Protein AF-A0A964ATU0-F1 (afdb_monomer_lite)

pLDDT: mean 93.03, std 14.28, range [28.53, 98.94]

Structure (mmCIF, N/CA/C/O backbone):
data_AF-A0A964ATU0-F1
#
_entry.id   AF-A0A964ATU0-F1
#
loop_
_atom_site.group_PDB
_atom_site.id
_atom_site.type_symbol
_atom_site.label_atom_id
_atom_site.label_alt_id
_atom_site.label_comp_id
_atom_site.label_asym_id
_atom_site.label_entity_id
_atom_site.label_seq_id
_atom_site.pdbx_PDB_ins_code
_atom_site.Cartn_x
_atom_site.Cartn_y
_atom_site.Cartn_z
_atom_site.occupancy
_atom_site.B_iso_or_equiv
_atom_site.auth_seq_id
_atom_site.auth_comp_id
_atom_site.auth_asym_id
_atom_site.auth_atom_id
_atom_site.pdbx_PDB_model_num
ATOM 1 N N . MET A 1 1 ? 31.401 9.685 -82.062 1.00 40.28 1 MET A N 1
ATOM 2 C CA . MET A 1 1 ? 32.817 9.435 -82.399 1.00 40.28 1 MET A CA 1
ATOM 3 C C . MET A 1 1 ? 33.683 10.347 -81.550 1.00 40.28 1 MET A C 1
ATOM 5 O O . MET A 1 1 ? 33.775 11.515 -81.882 1.00 40.28 1 MET A O 1
ATOM 9 N N . THR A 1 2 ? 34.274 9.807 -80.486 1.00 28.53 2 THR A N 1
ATOM 10 C CA . THR A 1 2 ? 35.589 10.181 -79.935 1.00 28.53 2 THR A CA 1
ATOM 11 C C . THR A 1 2 ? 35.942 9.107 -78.911 1.00 28.53 2 THR A C 1
ATOM 13 O O . THR A 1 2 ? 35.375 9.019 -77.830 1.00 28.53 2 THR A O 1
ATOM 16 N N . THR A 1 3 ? 36.817 8.211 -79.340 1.00 31.55 3 THR A N 1
ATOM 17 C CA . THR A 1 3 ? 37.512 7.192 -78.557 1.00 31.55 3 THR A CA 1
ATOM 18 C C . THR A 1 3 ? 38.422 7.852 -77.521 1.00 31.55 3 THR A C 1
ATOM 20 O O . THR A 1 3 ? 39.320 8.595 -77.916 1.00 31.55 3 THR A O 1
ATOM 23 N N . LEU A 1 4 ? 38.256 7.539 -76.232 1.00 29.73 4 LEU A N 1
ATOM 24 C CA . LEU A 1 4 ? 39.364 7.598 -75.277 1.00 29.73 4 LEU A CA 1
ATOM 25 C C . LEU A 1 4 ? 39.756 6.168 -74.908 1.00 29.73 4 LEU A C 1
ATOM 27 O O . LEU A 1 4 ? 38.940 5.344 -74.507 1.00 29.73 4 LEU A O 1
ATOM 31 N N . THR A 1 5 ? 41.019 5.885 -75.168 1.00 31.78 5 THR A N 1
ATOM 32 C CA . THR A 1 5 ? 41.684 4.592 -75.155 1.00 31.78 5 THR A CA 1
ATOM 33 C C . THR A 1 5 ? 41.905 4.064 -73.744 1.00 31.78 5 THR A C 1
ATOM 35 O O . THR A 1 5 ? 42.642 4.649 -72.954 1.00 31.78 5 THR A O 1
ATOM 38 N N . LEU A 1 6 ? 41.336 2.890 -73.494 1.00 35.53 6 LEU A N 1
ATOM 39 C CA . LEU A 1 6 ? 41.739 1.940 -72.469 1.00 35.53 6 LEU A CA 1
ATOM 40 C C . LEU A 1 6 ? 43.060 1.275 -72.909 1.00 35.53 6 LEU A C 1
ATOM 42 O O . LEU A 1 6 ? 43.019 0.324 -73.682 1.00 35.53 6 LEU A O 1
ATOM 46 N N . ALA A 1 7 ? 44.217 1.803 -72.493 1.00 31.22 7 ALA A N 1
ATOM 47 C CA . ALA A 1 7 ? 45.492 1.067 -72.396 1.00 31.22 7 ALA A CA 1
ATOM 48 C C . ALA A 1 7 ? 46.634 1.987 -71.929 1.00 31.22 7 ALA A C 1
ATOM 50 O O . ALA A 1 7 ? 47.179 2.731 -72.738 1.00 31.22 7 ALA A O 1
ATOM 51 N N . ALA A 1 8 ? 47.013 1.897 -70.649 1.00 31.39 8 ALA A N 1
ATOM 52 C CA . ALA A 1 8 ? 48.409 1.858 -70.181 1.00 31.39 8 ALA A CA 1
ATOM 53 C C . ALA A 1 8 ? 48.474 1.998 -68.649 1.00 31.39 8 ALA A C 1
ATOM 55 O O . ALA A 1 8 ? 48.803 3.063 -68.139 1.00 31.39 8 ALA A O 1
ATOM 56 N N . LEU A 1 9 ? 48.204 0.916 -67.910 1.00 33.00 9 LEU A N 1
ATOM 57 C CA . LEU A 1 9 ? 48.837 0.700 -66.602 1.00 33.00 9 LEU A CA 1
ATOM 58 C C . LEU A 1 9 ? 48.818 -0.792 -66.233 1.00 33.00 9 LEU A C 1
ATOM 60 O O . LEU A 1 9 ? 48.122 -1.242 -65.333 1.00 33.00 9 LEU A O 1
ATOM 64 N N . ALA A 1 10 ? 49.590 -1.579 -66.980 1.00 40.12 10 ALA A N 1
ATOM 65 C CA . ALA A 1 10 ? 49.938 -2.950 -66.625 1.00 40.12 10 ALA A CA 1
ATOM 66 C C . ALA A 1 10 ? 51.462 -3.044 -66.470 1.00 40.12 10 ALA A C 1
ATOM 68 O O . ALA A 1 10 ? 52.147 -3.534 -67.359 1.00 40.12 10 ALA A O 1
ATOM 69 N N . ALA A 1 11 ? 51.989 -2.499 -65.371 1.00 39.94 11 ALA A N 1
ATOM 70 C CA . ALA A 1 11 ? 53.283 -2.846 -64.772 1.00 39.94 11 ALA A CA 1
ATOM 71 C C . ALA A 1 11 ? 53.454 -2.050 -63.465 1.00 39.94 11 ALA A C 1
ATOM 73 O O . ALA A 1 11 ? 53.251 -0.842 -63.472 1.00 39.94 11 ALA A O 1
ATOM 74 N N . LEU A 1 12 ? 53.883 -2.736 -62.396 1.00 34.28 12 LEU A N 1
ATOM 75 C CA . LEU A 1 12 ? 54.122 -2.267 -61.014 1.00 34.28 12 LEU A CA 1
ATOM 76 C C . LEU A 1 12 ? 52.879 -2.192 -60.116 1.00 34.28 12 LEU A C 1
ATOM 78 O O . LEU A 1 12 ? 52.282 -1.137 -59.977 1.00 34.28 12 LEU A O 1
ATOM 82 N N . GLY A 1 13 ? 52.549 -3.324 -59.475 1.00 41.16 13 GLY A N 1
ATOM 83 C CA . GLY A 1 13 ? 51.965 -3.443 -58.123 1.00 41.16 13 GLY A CA 1
ATOM 84 C C . GLY A 1 13 ? 51.046 -2.334 -57.590 1.00 41.16 13 GLY A C 1
ATOM 85 O O . GLY A 1 13 ? 51.158 -1.987 -56.417 1.00 41.16 13 GLY A O 1
ATOM 86 N N . ALA A 1 14 ? 50.167 -1.770 -58.416 1.00 35.50 14 ALA A N 1
ATOM 87 C CA . ALA A 1 14 ? 49.280 -0.688 -58.024 1.00 35.50 14 ALA A CA 1
ATOM 88 C C . ALA A 1 14 ? 48.016 -1.270 -57.369 1.00 35.50 14 ALA A C 1
ATOM 90 O O . ALA A 1 14 ? 47.453 -2.232 -57.904 1.00 35.50 14 ALA A O 1
ATOM 91 N N . PRO A 1 15 ? 47.549 -0.719 -56.232 1.00 36.41 15 PRO A N 1
ATOM 92 C CA . PRO A 1 15 ? 46.253 -1.095 -55.682 1.00 36.41 15 PRO A CA 1
ATOM 93 C C . PRO A 1 15 ? 45.177 -0.813 -56.735 1.00 36.41 15 PRO A C 1
ATOM 95 O O . PRO A 1 15 ? 45.270 0.186 -57.451 1.00 36.41 15 PRO A O 1
ATOM 98 N N . ALA A 1 16 ? 44.194 -1.711 -56.849 1.00 37.00 16 ALA A N 1
ATOM 99 C CA . ALA A 1 16 ? 43.067 -1.576 -57.766 1.00 37.00 16 ALA A CA 1
ATOM 100 C C . ALA A 1 16 ? 42.520 -0.140 -57.714 1.00 37.00 16 ALA A C 1
ATOM 102 O O . ALA A 1 16 ? 42.015 0.303 -56.683 1.00 37.00 16 ALA A O 1
ATOM 103 N N . GLN A 1 17 ? 42.693 0.612 -58.802 1.00 39.41 17 GLN A N 1
ATOM 104 C CA . GLN A 1 17 ? 42.155 1.960 -58.897 1.00 39.41 17 GLN A CA 1
ATOM 105 C C . GLN A 1 17 ? 40.640 1.849 -59.049 1.00 39.41 17 GLN A C 1
ATOM 107 O O . GLN A 1 17 ? 40.156 1.081 -59.879 1.00 39.41 17 GLN A O 1
ATOM 112 N N . ALA A 1 18 ? 39.898 2.593 -58.230 1.00 43.38 18 ALA A N 1
ATOM 113 C CA . ALA A 1 18 ? 38.458 2.715 -58.382 1.00 43.38 18 ALA A CA 1
ATOM 114 C C . ALA A 1 18 ? 38.149 3.250 -59.788 1.00 43.38 18 ALA A C 1
ATOM 116 O O . ALA A 1 18 ? 38.560 4.354 -60.148 1.00 43.38 18 ALA A O 1
ATOM 117 N N . GLU A 1 19 ? 37.451 2.454 -60.591 1.00 47.66 19 GLU A N 1
ATOM 118 C CA . GLU A 1 19 ? 36.976 2.869 -61.902 1.00 47.66 19 GLU A CA 1
A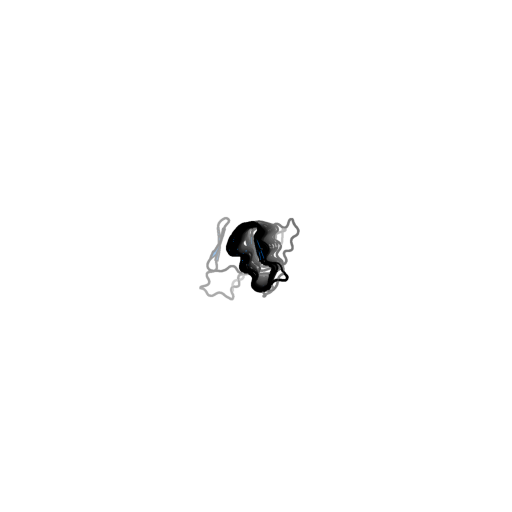TOM 119 C C . GLU A 1 19 ? 35.776 3.797 -61.687 1.00 47.66 19 GLU A C 1
ATOM 121 O O . GLU A 1 19 ? 34.698 3.368 -61.274 1.00 47.66 19 GLU A O 1
ATOM 126 N N . VAL A 1 20 ? 35.968 5.099 -61.905 1.00 51.75 20 VAL A N 1
ATOM 127 C CA . VAL A 1 20 ? 34.850 6.046 -61.943 1.00 51.75 20 VAL A CA 1
ATOM 128 C C . VAL A 1 20 ? 34.134 5.836 -63.275 1.00 51.75 20 VAL A C 1
ATOM 130 O O . VAL A 1 20 ? 34.453 6.467 -64.281 1.00 51.75 20 VAL A O 1
ATOM 133 N N . LEU A 1 21 ? 33.187 4.900 -63.291 1.00 53.59 21 LEU A N 1
ATOM 134 C CA . LEU A 1 21 ? 32.295 4.680 -64.423 1.00 53.59 21 LEU A CA 1
ATOM 135 C C . LEU A 1 21 ? 31.284 5.831 -64.472 1.00 53.59 21 LEU A C 1
ATOM 137 O O . LEU A 1 21 ? 30.299 5.856 -63.737 1.00 53.59 21 LEU A O 1
ATOM 141 N N . TYR A 1 22 ? 31.560 6.817 -65.321 1.00 55.88 22 TYR A N 1
ATOM 142 C CA . TYR A 1 22 ? 30.606 7.868 -65.652 1.00 55.88 22 TYR A CA 1
ATOM 143 C C . TYR A 1 22 ? 29.611 7.329 -66.688 1.00 55.88 22 TYR A C 1
ATOM 145 O O . TYR A 1 22 ? 29.970 7.125 -67.849 1.00 55.88 22 TYR A O 1
ATOM 153 N N . ASP A 1 23 ? 28.365 7.081 -66.280 1.00 57.44 23 ASP A N 1
ATOM 154 C CA . ASP A 1 23 ? 27.302 6.674 -67.202 1.00 57.44 23 ASP A CA 1
ATOM 155 C C . ASP A 1 23 ? 26.742 7.895 -67.948 1.00 57.44 23 ASP A C 1
ATOM 157 O O . ASP A 1 23 ? 25.863 8.612 -67.469 1.00 57.44 23 ASP A O 1
ATOM 161 N N . ALA A 1 24 ? 27.259 8.134 -69.153 1.00 52.16 24 ALA A N 1
ATOM 162 C CA . ALA A 1 24 ? 26.808 9.219 -70.020 1.00 52.16 24 ALA A CA 1
ATOM 163 C C . ALA A 1 24 ? 25.405 8.991 -70.630 1.00 52.16 24 ALA A C 1
ATOM 165 O O . ALA A 1 24 ? 24.877 9.902 -71.270 1.00 52.16 24 ALA A O 1
ATOM 166 N N . SER A 1 25 ? 24.788 7.810 -70.459 1.00 49.50 25 SER A N 1
ATOM 167 C CA . SER A 1 25 ? 23.503 7.455 -71.090 1.00 49.50 25 SER A CA 1
ATOM 168 C C . SER A 1 25 ? 22.263 8.030 -70.386 1.00 49.50 25 SER A C 1
ATOM 170 O O . SER A 1 25 ? 21.168 7.989 -70.945 1.00 49.50 25 SER A O 1
ATOM 172 N N . GLN A 1 26 ? 22.445 8.622 -69.202 1.00 51.69 26 GLN A N 1
ATOM 173 C CA . GLN A 1 26 ? 21.403 9.221 -68.354 1.00 51.69 26 GLN A CA 1
ATOM 174 C C . GLN A 1 26 ? 21.571 10.745 -68.199 1.00 51.69 26 GLN A C 1
ATOM 176 O O . GLN A 1 26 ? 21.090 11.314 -67.228 1.00 51.69 26 GLN A O 1
ATOM 181 N N . THR A 1 27 ? 22.281 11.419 -69.114 1.00 52.81 27 THR A N 1
ATOM 182 C CA . THR A 1 27 ? 22.606 12.846 -68.950 1.00 52.81 27 THR A CA 1
ATOM 183 C C . THR A 1 27 ? 21.590 13.764 -69.633 1.00 52.81 27 THR A C 1
ATOM 185 O O . THR A 1 27 ? 21.506 13.849 -70.859 1.00 52.81 27 THR A O 1
ATOM 188 N N . ASN A 1 28 ? 20.824 14.504 -68.833 1.00 55.72 28 ASN A N 1
ATOM 189 C CA . ASN A 1 28 ? 20.218 15.756 -69.271 1.00 55.72 28 ASN A CA 1
ATOM 190 C C . ASN A 1 28 ? 21.332 16.825 -69.248 1.00 55.72 28 ASN A C 1
ATOM 192 O O . ASN A 1 28 ? 22.074 16.891 -68.272 1.00 55.72 28 ASN A O 1
ATOM 196 N N . PRO A 1 29 ? 21.484 17.707 -70.253 1.00 57.06 29 PRO A N 1
ATOM 197 C CA . PRO A 1 29 ? 22.458 18.809 -70.205 1.00 57.06 29 PRO A CA 1
ATOM 198 C C . PRO A 1 29 ? 22.315 19.768 -68.999 1.00 57.06 29 PRO A C 1
ATOM 200 O O . PRO A 1 29 ? 23.164 20.638 -68.813 1.00 57.06 29 PRO A O 1
ATOM 203 N N . ALA A 1 30 ? 21.269 19.615 -68.178 1.00 59.28 30 ALA A N 1
ATOM 204 C CA . ALA A 1 30 ? 21.082 20.289 -66.893 1.00 59.28 30 ALA A CA 1
ATOM 205 C C . ALA A 1 30 ? 21.648 19.530 -65.666 1.00 59.28 30 ALA A C 1
ATOM 207 O O . ALA A 1 30 ? 21.543 20.042 -64.552 1.00 59.28 30 ALA A O 1
ATOM 208 N N . ASP A 1 31 ? 22.233 18.339 -65.826 1.00 63.62 31 ASP A N 1
ATOM 209 C CA . ASP A 1 31 ? 22.767 17.557 -64.706 1.00 63.62 31 ASP A CA 1
ATOM 210 C C . ASP A 1 31 ? 24.047 18.195 -64.148 1.00 63.62 31 ASP A C 1
ATOM 212 O O . ASP A 1 31 ? 25.051 18.375 -64.837 1.00 63.62 31 ASP A O 1
ATOM 216 N N . THR A 1 32 ? 24.002 18.568 -62.866 1.00 70.69 32 THR A N 1
ATOM 217 C CA . THR A 1 32 ? 25.030 19.390 -62.204 1.00 70.69 32 THR A CA 1
ATOM 218 C C . THR A 1 32 ? 25.914 18.621 -61.223 1.00 70.69 32 THR A C 1
ATOM 220 O O . THR A 1 32 ? 26.690 19.261 -60.513 1.00 70.69 32 THR A O 1
ATOM 223 N N . CYS A 1 33 ? 25.849 17.281 -61.183 1.00 79.12 33 CYS A N 1
ATOM 224 C CA . CYS A 1 33 ? 26.667 16.495 -60.254 1.00 79.12 33 CYS A CA 1
ATOM 225 C C . CYS A 1 33 ? 28.160 16.687 -60.533 1.00 79.12 33 CYS A C 1
ATOM 227 O O . CYS A 1 33 ? 28.672 16.270 -61.574 1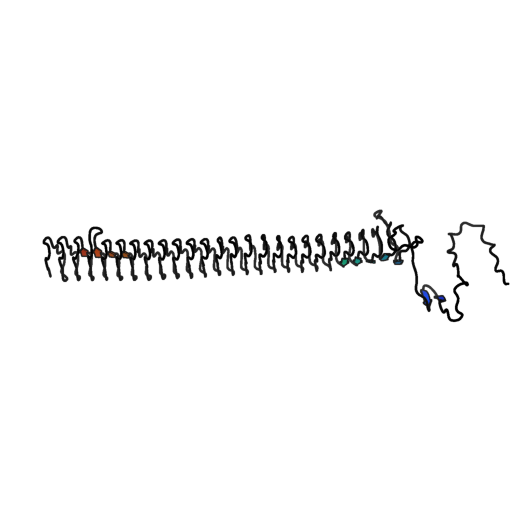.00 79.12 33 CYS A O 1
ATOM 229 N N . LYS A 1 34 ? 28.867 17.307 -59.590 1.00 80.50 34 LYS A N 1
ATOM 230 C CA . LYS A 1 34 ? 30.314 17.527 -59.649 1.00 80.50 34 LYS A CA 1
ATOM 231 C C . LYS A 1 34 ? 30.955 17.012 -58.375 1.00 80.50 34 LYS A C 1
ATOM 233 O O . LYS A 1 34 ? 30.487 17.309 -57.280 1.00 80.50 34 LYS A O 1
ATOM 238 N N . ILE A 1 35 ? 32.058 16.293 -58.531 1.00 83.94 35 ILE A N 1
ATOM 239 C CA . ILE A 1 35 ? 32.938 15.913 -57.428 1.00 83.94 35 ILE A CA 1
ATOM 240 C C . ILE A 1 35 ? 34.171 16.802 -57.543 1.00 83.94 35 ILE A C 1
ATOM 242 O O . ILE A 1 35 ? 34.896 16.734 -58.534 1.00 83.94 35 ILE A O 1
ATOM 246 N N . VAL A 1 36 ? 34.374 17.675 -56.562 1.00 84.25 36 VAL A N 1
ATOM 247 C CA . VAL A 1 36 ? 35.499 18.612 -56.522 1.00 84.25 36 VAL A CA 1
ATOM 248 C C . VAL A 1 36 ? 36.358 18.258 -55.319 1.00 84.25 36 VAL A C 1
ATOM 250 O O . VAL A 1 36 ? 35.862 18.240 -54.200 1.00 84.25 36 VAL A O 1
ATOM 253 N N . ALA A 1 37 ? 37.640 17.980 -55.540 1.00 85.69 37 ALA A N 1
ATOM 254 C CA . ALA A 1 37 ? 38.604 17.772 -54.467 1.00 85.69 37 ALA A CA 1
ATOM 255 C C . ALA A 1 37 ? 39.540 18.984 -54.377 1.00 85.69 37 ALA A C 1
ATOM 257 O O . ALA A 1 37 ? 40.184 19.338 -55.367 1.00 85.69 37 ALA A O 1
ATOM 258 N N . VAL A 1 38 ? 39.614 19.624 -53.208 1.00 89.69 38 VAL A N 1
ATOM 259 C CA . VAL A 1 38 ? 40.530 20.743 -52.933 1.00 89.69 38 VAL A CA 1
ATOM 260 C C . VAL A 1 38 ? 41.265 20.459 -51.628 1.00 89.69 38 VAL A C 1
ATOM 262 O O . VAL A 1 38 ? 40.665 20.406 -50.558 1.00 89.69 38 VAL A O 1
ATOM 265 N N . GLY A 1 39 ? 42.585 20.270 -51.701 1.00 91.31 39 GLY A N 1
ATOM 266 C CA . GLY A 1 39 ? 43.374 19.863 -50.537 1.00 91.31 39 GLY A CA 1
ATOM 267 C C . GLY A 1 39 ? 42.901 18.515 -49.981 1.00 91.31 39 GLY A C 1
ATOM 268 O O . GLY A 1 39 ? 42.901 17.522 -50.703 1.00 91.31 39 GLY A O 1
ATOM 269 N N . ASN A 1 40 ? 42.492 18.499 -48.709 1.00 90.06 40 ASN A N 1
ATOM 270 C CA . ASN A 1 40 ? 42.011 17.306 -47.998 1.00 90.06 40 ASN A CA 1
ATOM 271 C C . ASN A 1 40 ? 40.475 17.202 -47.951 1.00 90.06 40 ASN A C 1
ATOM 273 O O . ASN A 1 40 ? 39.939 16.414 -47.175 1.00 90.06 40 ASN A O 1
ATOM 277 N N . GLU A 1 41 ? 39.764 18.011 -48.735 1.00 90.06 41 GLU A N 1
ATOM 278 C CA . GLU A 1 41 ? 38.305 18.038 -48.768 1.00 90.06 41 GLU A CA 1
ATOM 279 C C . GLU A 1 41 ? 37.791 17.537 -50.118 1.00 90.06 41 GLU A C 1
ATOM 281 O O . GLU A 1 41 ? 38.287 17.935 -51.175 1.00 90.06 41 GLU A O 1
ATOM 286 N N . VAL A 1 42 ? 36.772 16.678 -50.074 1.00 90.44 42 VAL A N 1
ATOM 287 C CA . VAL A 1 42 ? 36.017 16.239 -51.249 1.00 90.44 42 VAL A CA 1
ATOM 288 C C . VAL A 1 42 ? 34.592 16.760 -51.120 1.00 90.44 42 VAL A C 1
ATOM 290 O O . VAL A 1 42 ? 33.871 16.398 -50.192 1.00 90.44 42 VAL A O 1
ATOM 293 N N . THR A 1 43 ? 34.176 17.591 -52.070 1.00 85.88 43 THR A N 1
ATOM 294 C CA . THR A 1 43 ? 32.837 18.175 -52.133 1.00 85.88 43 THR A CA 1
ATOM 295 C C . THR A 1 43 ? 32.034 17.540 -53.264 1.00 85.88 43 THR A C 1
ATOM 297 O O . THR A 1 43 ? 32.444 17.568 -54.425 1.00 85.88 43 THR A O 1
ATOM 300 N N . PHE A 1 44 ? 30.846 17.037 -52.935 1.00 88.81 44 PHE A N 1
ATOM 301 C CA . PHE A 1 44 ? 29.829 16.622 -53.901 1.00 88.81 44 PHE A CA 1
ATOM 302 C C . PHE A 1 44 ? 28.844 17.783 -54.090 1.00 88.81 44 PHE A C 1
ATOM 304 O O . PHE A 1 44 ? 28.204 18.218 -53.136 1.00 88.81 44 PHE A O 1
ATOM 311 N N . GLN A 1 45 ? 28.745 18.327 -55.302 1.00 86.06 45 GLN A N 1
ATOM 312 C CA . GLN A 1 45 ? 27.877 19.462 -55.629 1.00 86.06 45 GLN A CA 1
ATOM 313 C C . GLN A 1 45 ? 26.776 19.013 -56.581 1.00 86.06 45 GLN A C 1
ATOM 315 O O . GLN A 1 45 ? 27.063 18.356 -57.575 1.00 86.06 45 GLN A O 1
ATOM 320 N N . GLY A 1 46 ? 25.526 19.381 -56.294 1.00 82.56 46 GLY A N 1
ATOM 321 C CA . GLY A 1 46 ? 24.389 19.063 -57.164 1.00 82.56 46 GLY A CA 1
ATOM 322 C C . GLY A 1 46 ? 24.014 17.575 -57.218 1.00 82.56 46 GLY A C 1
ATOM 323 O O . GLY A 1 46 ? 23.244 17.191 -58.092 1.00 82.56 46 GLY A O 1
ATOM 324 N N . CYS A 1 47 ? 24.537 16.733 -56.315 1.00 84.38 47 CYS A N 1
ATOM 325 C CA . CYS A 1 47 ? 24.178 15.316 -56.230 1.00 84.38 47 CYS A CA 1
ATOM 326 C C . CYS A 1 47 ? 24.236 14.735 -54.816 1.00 84.38 47 CYS A C 1
ATOM 328 O O . CYS A 1 47 ? 24.933 15.240 -53.939 1.00 84.38 47 CYS A O 1
ATOM 330 N N . ASN A 1 48 ? 23.492 13.642 -54.631 1.00 88.56 48 ASN A N 1
ATOM 331 C CA . ASN A 1 48 ? 23.511 12.812 -53.430 1.00 88.56 48 ASN A CA 1
ATOM 332 C C . ASN A 1 48 ? 24.586 11.725 -53.543 1.00 88.56 48 ASN A C 1
ATOM 334 O O . ASN A 1 48 ? 24.923 11.283 -54.641 1.00 88.56 48 ASN A O 1
ATOM 338 N N . ILE A 1 49 ? 25.055 11.230 -52.399 1.00 90.81 49 ILE A N 1
ATOM 339 C CA . ILE A 1 49 ? 25.929 10.057 -52.333 1.00 90.81 49 ILE A CA 1
ATOM 340 C C . ILE A 1 49 ? 25.049 8.814 -52.148 1.00 90.81 49 ILE A C 1
ATOM 342 O O . ILE A 1 49 ? 24.323 8.713 -51.161 1.00 90.81 49 ILE A O 1
ATOM 346 N N . ASN A 1 50 ? 25.121 7.863 -53.084 1.00 89.06 50 ASN A N 1
ATOM 347 C CA . ASN A 1 50 ? 24.464 6.559 -52.972 1.00 89.06 50 ASN A CA 1
ATOM 348 C C . ASN A 1 50 ? 25.509 5.470 -52.692 1.00 89.06 50 ASN A C 1
ATOM 350 O O . ASN A 1 50 ? 26.312 5.143 -53.564 1.00 89.06 50 ASN A O 1
ATOM 354 N N . ILE A 1 51 ? 25.481 4.905 -51.484 1.00 92.31 51 ILE A N 1
ATOM 355 C CA . ILE A 1 51 ? 26.364 3.817 -51.053 1.00 92.31 51 ILE A CA 1
ATOM 356 C C . ILE A 1 51 ? 25.510 2.550 -50.947 1.00 92.31 51 ILE A C 1
ATOM 358 O O . ILE A 1 51 ? 24.660 2.447 -50.067 1.00 92.31 51 ILE A O 1
ATOM 362 N N . ASN A 1 52 ? 25.721 1.589 -51.846 1.00 91.06 52 ASN A N 1
ATOM 363 C CA . ASN A 1 52 ? 24.973 0.331 -51.876 1.00 91.06 52 ASN A CA 1
ATOM 364 C C . ASN A 1 52 ? 25.914 -0.877 -51.836 1.00 91.06 52 ASN A C 1
ATOM 366 O O . ASN A 1 52 ? 27.114 -0.766 -52.085 1.00 91.06 52 ASN A O 1
ATOM 370 N N . ASN A 1 53 ? 25.360 -2.038 -51.505 1.00 93.12 53 ASN A N 1
ATOM 371 C CA . ASN A 1 53 ? 26.108 -3.279 -51.332 1.00 93.12 53 ASN A CA 1
ATOM 372 C C . ASN A 1 53 ? 26.143 -4.179 -52.589 1.00 93.12 53 ASN A C 1
ATOM 374 O O . ASN A 1 53 ? 26.569 -5.332 -52.504 1.00 93.12 53 ASN A O 1
ATOM 378 N N . GLY A 1 54 ? 25.671 -3.679 -53.739 1.00 92.75 54 GLY A N 1
ATOM 379 C CA . GLY A 1 54 ? 25.684 -4.379 -55.027 1.00 92.75 54 GLY A CA 1
ATOM 380 C C . GLY A 1 54 ? 24.646 -5.495 -55.206 1.00 92.75 54 GLY A C 1
ATOM 381 O O . GLY A 1 54 ? 24.631 -6.140 -56.251 1.00 92.75 54 GLY A O 1
ATOM 382 N N . SER A 1 55 ? 23.769 -5.742 -54.229 1.00 90.81 55 SER A N 1
ATOM 383 C CA . SER A 1 55 ? 22.790 -6.843 -54.283 1.00 90.81 55 SER A CA 1
ATOM 384 C C . SER A 1 55 ? 21.410 -6.441 -54.819 1.00 90.81 55 SER A C 1
ATOM 386 O O . SER A 1 55 ? 20.529 -7.293 -54.938 1.00 90.81 55 SER A O 1
ATOM 388 N N . TRP A 1 56 ? 21.200 -5.147 -55.081 1.00 86.81 56 TRP A N 1
ATOM 389 C CA . TRP A 1 56 ? 19.908 -4.572 -55.476 1.00 86.81 56 TRP A CA 1
ATOM 390 C C . TRP A 1 56 ? 18.782 -4.749 -54.438 1.00 86.81 56 TRP A C 1
ATOM 392 O O . TRP A 1 56 ? 17.606 -4.635 -54.779 1.00 86.81 56 TRP A O 1
ATOM 402 N N . SER A 1 57 ? 19.118 -5.003 -53.166 1.00 87.56 57 SER A N 1
ATOM 403 C CA . SER A 1 57 ? 18.143 -5.137 -52.076 1.00 87.56 57 SER A CA 1
ATOM 404 C C . SER A 1 57 ? 18.673 -4.588 -50.751 1.00 87.56 57 SER A C 1
ATOM 406 O O . SER A 1 57 ? 19.733 -4.994 -50.272 1.00 87.56 57 SER A O 1
ATOM 408 N N . THR A 1 58 ? 17.898 -3.717 -50.101 1.00 78.62 58 THR A N 1
ATOM 409 C CA . THR A 1 58 ? 18.241 -3.146 -48.785 1.00 78.62 58 THR A CA 1
ATOM 410 C C . THR A 1 58 ? 18.257 -4.189 -47.671 1.00 78.62 58 THR A C 1
ATOM 412 O O . THR A 1 58 ? 19.068 -4.080 -46.758 1.00 78.62 58 THR A O 1
ATOM 415 N N . ALA A 1 59 ? 17.416 -5.224 -47.767 1.00 87.19 59 ALA A N 1
ATOM 416 C CA . ALA A 1 59 ? 17.289 -6.283 -46.764 1.00 87.19 59 ALA A CA 1
ATOM 417 C C . ALA A 1 59 ? 18.351 -7.391 -46.883 1.00 87.19 59 ALA A C 1
ATOM 419 O O . ALA A 1 59 ? 18.201 -8.474 -46.322 1.00 87.19 59 ALA A O 1
ATOM 420 N N . SER A 1 60 ? 19.411 -7.141 -47.647 1.00 90.31 60 SER A N 1
ATOM 421 C CA . SER A 1 60 ? 20.536 -8.058 -47.796 1.00 90.31 60 SER A CA 1
ATOM 422 C C . SER A 1 60 ? 21.764 -7.502 -47.080 1.00 90.31 60 SER A C 1
ATOM 424 O O . SER A 1 60 ? 22.018 -6.296 -47.106 1.00 90.31 60 SER A O 1
ATOM 426 N N . ALA A 1 61 ? 22.532 -8.392 -46.461 1.00 92.75 61 ALA A N 1
ATOM 427 C CA . ALA A 1 61 ? 23.738 -8.062 -45.719 1.00 92.75 61 ALA A CA 1
ATOM 428 C C . ALA A 1 61 ? 24.905 -8.894 -46.269 1.00 92.75 61 ALA A C 1
ATOM 430 O O . ALA A 1 61 ? 24.811 -10.118 -46.366 1.00 92.75 61 ALA A O 1
ATOM 431 N N . ASN A 1 62 ? 25.974 -8.224 -46.700 1.00 93.38 62 ASN A N 1
ATOM 432 C CA . ASN A 1 62 ? 27.194 -8.857 -47.218 1.00 93.38 62 ASN A CA 1
ATOM 433 C C . ASN A 1 62 ? 28.481 -8.135 -46.764 1.00 93.38 62 ASN A C 1
ATOM 435 O O . ASN A 1 62 ? 29.539 -8.326 -47.358 1.00 93.38 62 ASN A O 1
ATOM 439 N N . GLY A 1 63 ? 28.387 -7.274 -45.746 1.00 93.25 63 GLY A N 1
ATOM 440 C CA . GLY A 1 63 ? 29.495 -6.472 -45.218 1.00 93.25 63 GLY A CA 1
ATOM 441 C C . GLY A 1 63 ? 29.809 -5.198 -46.013 1.00 93.25 63 GLY A C 1
ATOM 442 O O . GLY A 1 63 ? 30.576 -4.358 -45.540 1.00 93.25 63 GLY A O 1
ATOM 443 N N . LEU A 1 64 ? 29.235 -5.021 -47.208 1.00 93.69 64 LEU A N 1
ATOM 444 C CA . LEU A 1 64 ? 29.489 -3.875 -48.088 1.00 93.69 64 LEU A CA 1
ATOM 445 C C . LEU A 1 64 ? 28.362 -2.839 -48.015 1.00 93.69 64 LEU A C 1
ATOM 447 O O . LEU A 1 64 ? 27.291 -3.092 -47.465 1.00 93.69 64 LEU A O 1
ATOM 451 N N . GLY A 1 65 ? 28.593 -1.668 -48.609 1.00 94.00 65 GLY A N 1
ATOM 452 C CA . GLY A 1 65 ? 27.584 -0.612 -48.695 1.00 94.00 65 GLY A CA 1
ATOM 453 C C . GLY A 1 65 ? 27.410 0.202 -47.406 1.00 94.00 65 GLY A C 1
ATOM 454 O O . GLY A 1 65 ? 26.311 0.670 -47.141 1.00 94.00 65 GLY A O 1
ATOM 455 N N . ASN A 1 66 ? 28.459 0.341 -46.589 1.00 95.12 66 ASN A N 1
ATOM 456 C CA . ASN A 1 66 ? 28.448 1.100 -45.331 1.00 95.12 66 ASN A CA 1
ATOM 457 C C . ASN A 1 66 ? 29.198 2.439 -45.478 1.00 95.12 66 ASN A C 1
ATOM 459 O O . ASN A 1 66 ? 30.219 2.495 -46.165 1.00 95.12 66 ASN A O 1
ATOM 463 N N . LEU A 1 67 ? 28.745 3.496 -44.794 1.00 96.38 67 LEU A N 1
ATOM 464 C CA . LEU A 1 67 ? 29.516 4.726 -44.590 1.00 96.38 67 LEU A CA 1
ATOM 465 C C . LEU A 1 67 ? 30.373 4.578 -43.332 1.00 96.38 67 LEU A C 1
ATOM 467 O O . LEU A 1 67 ? 29.846 4.515 -42.223 1.00 96.38 67 LEU A O 1
ATOM 471 N N . ILE A 1 68 ? 31.690 4.552 -43.507 1.00 95.56 68 ILE A N 1
ATOM 472 C CA . ILE A 1 68 ? 32.652 4.435 -42.413 1.00 95.56 68 ILE A CA 1
ATOM 473 C C . ILE A 1 68 ? 33.347 5.782 -42.196 1.00 95.56 68 ILE A C 1
ATOM 475 O O . ILE A 1 68 ? 33.948 6.319 -43.126 1.00 95.56 68 ILE A O 1
ATOM 479 N N . VAL A 1 69 ? 33.290 6.313 -40.973 1.00 94.38 69 VAL A N 1
ATOM 480 C CA . VAL A 1 69 ? 33.983 7.544 -40.568 1.00 94.38 69 VAL A CA 1
ATOM 481 C C . VAL A 1 69 ? 35.014 7.211 -39.488 1.00 94.38 69 VAL A C 1
ATOM 483 O O . VAL A 1 69 ? 34.670 6.781 -38.387 1.00 94.38 69 VAL A O 1
ATOM 486 N N . GLY A 1 70 ? 36.294 7.414 -39.804 1.00 87.69 70 GLY A N 1
ATOM 487 C CA . GLY A 1 70 ? 37.415 6.957 -38.978 1.00 87.69 70 GLY A CA 1
ATOM 488 C C . GLY A 1 70 ? 37.911 5.565 -39.384 1.00 87.69 70 GLY A C 1
ATOM 489 O O . GLY A 1 70 ? 37.621 5.086 -40.478 1.00 87.69 70 GLY A O 1
ATOM 490 N N . TYR A 1 71 ? 38.698 4.926 -38.520 1.00 78.31 71 TYR A N 1
ATOM 491 C CA . TYR A 1 71 ? 39.488 3.744 -38.885 1.00 78.31 71 TYR A CA 1
ATOM 492 C C . TYR A 1 71 ? 38.764 2.395 -38.706 1.00 78.31 71 TYR A C 1
ATOM 494 O O . TYR A 1 71 ? 39.308 1.383 -39.148 1.00 78.31 71 TYR A O 1
ATOM 502 N N . ASN A 1 72 ? 37.542 2.364 -38.138 1.00 86.31 72 ASN A N 1
ATOM 503 C CA . ASN A 1 72 ? 36.713 1.154 -37.961 1.00 86.31 72 ASN A CA 1
ATOM 504 C C . ASN A 1 72 ? 37.562 -0.049 -37.514 1.00 86.31 72 ASN A C 1
ATOM 506 O O . ASN A 1 72 ? 37.542 -1.111 -38.129 1.00 86.31 72 ASN A O 1
ATOM 510 N N . GLU A 1 73 ? 38.393 0.121 -36.489 1.00 92.31 73 GLU A N 1
ATOM 511 C CA . GLU A 1 73 ? 39.393 -0.866 -36.076 1.00 92.31 73 GLU A CA 1
ATOM 512 C C . GLU A 1 73 ? 38.723 -2.132 -35.537 1.00 92.31 73 GLU A C 1
ATOM 514 O O . GLU A 1 73 ? 37.724 -2.037 -34.830 1.00 92.31 73 GLU A O 1
ATOM 519 N N . ASN A 1 74 ? 39.242 -3.326 -35.851 1.00 87.06 74 ASN A N 1
ATOM 520 C CA . ASN A 1 74 ? 38.646 -4.610 -35.442 1.00 87.06 74 ASN A CA 1
ATOM 521 C C . ASN A 1 74 ? 39.561 -5.463 -34.550 1.00 87.06 74 ASN A C 1
ATOM 523 O O . ASN A 1 74 ? 39.834 -6.624 -34.846 1.00 87.06 74 ASN A O 1
ATOM 527 N N . SER A 1 75 ? 40.087 -4.896 -33.467 1.00 81.38 75 SER A N 1
ATOM 528 C CA . SER A 1 75 ? 41.013 -5.622 -32.582 1.00 81.38 75 SER A CA 1
ATOM 529 C C . SER A 1 75 ? 40.349 -6.705 -31.719 1.00 81.38 75 SER A C 1
ATOM 531 O O . SER A 1 75 ? 41.057 -7.471 -31.074 1.00 81.38 75 SER A O 1
ATOM 533 N N . ASN A 1 76 ? 39.016 -6.778 -31.694 1.00 79.44 76 ASN A N 1
ATOM 534 C CA . ASN A 1 76 ? 38.225 -7.775 -30.964 1.00 79.44 76 ASN A CA 1
ATOM 535 C C . ASN A 1 76 ? 37.644 -8.880 -31.868 1.00 79.44 76 ASN A C 1
ATOM 537 O O . ASN A 1 76 ? 36.898 -9.720 -31.377 1.00 79.44 76 ASN A O 1
ATOM 541 N N . ASN A 1 77 ? 37.978 -8.898 -33.164 1.00 82.94 77 ASN A N 1
ATOM 542 C CA . ASN A 1 77 ? 37.413 -9.837 -34.139 1.00 82.94 77 ASN A CA 1
ATOM 543 C C . ASN A 1 77 ? 35.866 -9.800 -34.200 1.00 82.94 77 ASN A C 1
ATOM 545 O O . ASN A 1 77 ? 35.221 -10.832 -34.376 1.00 82.94 77 ASN A O 1
ATOM 549 N N . ALA A 1 78 ? 35.281 -8.607 -34.052 1.00 87.12 78 ALA A N 1
ATOM 550 C CA . ALA A 1 78 ? 33.850 -8.359 -34.182 1.00 87.12 78 ALA A CA 1
ATOM 551 C C . ALA A 1 78 ? 33.324 -8.732 -35.577 1.00 87.12 78 ALA A C 1
ATOM 553 O O . ALA A 1 78 ? 33.987 -8.506 -36.600 1.00 87.12 78 ALA A O 1
ATOM 554 N N . THR A 1 79 ? 32.097 -9.255 -35.618 1.00 93.94 79 THR A N 1
ATOM 555 C CA . THR A 1 79 ? 31.422 -9.670 -36.855 1.00 93.94 79 THR A CA 1
ATOM 556 C C . THR A 1 79 ? 30.866 -8.460 -37.614 1.00 93.94 79 THR A C 1
ATOM 558 O O . THR A 1 79 ? 30.081 -7.673 -37.092 1.00 93.94 79 THR A O 1
ATOM 561 N N . ARG A 1 80 ? 31.254 -8.293 -38.882 1.00 94.75 80 ARG A N 1
ATOM 562 C CA . ARG A 1 80 ? 30.887 -7.120 -39.704 1.00 94.75 80 ARG A CA 1
ATOM 563 C C . ARG A 1 80 ? 30.317 -7.523 -41.049 1.00 94.75 80 ARG A C 1
ATOM 565 O O . ARG A 1 80 ? 30.841 -7.179 -42.104 1.00 94.75 80 ARG A O 1
ATOM 572 N N . VAL A 1 81 ? 29.257 -8.318 -40.993 1.00 95.38 81 VAL A N 1
ATOM 573 C CA . VAL A 1 81 ? 28.543 -8.800 -42.185 1.00 95.38 81 VAL A CA 1
ATOM 574 C C . VAL A 1 81 ? 27.385 -7.884 -42.582 1.00 95.38 81 VAL A C 1
ATOM 576 O O . VAL A 1 81 ? 26.764 -8.101 -43.618 1.00 95.38 81 VAL A O 1
ATOM 579 N N . GLY A 1 82 ? 27.111 -6.841 -41.795 1.00 95.69 82 GLY A N 1
ATOM 580 C CA . GLY A 1 82 ? 26.048 -5.881 -42.053 1.00 95.69 82 GLY A CA 1
ATOM 581 C C . GLY A 1 82 ? 26.303 -4.933 -43.230 1.00 95.69 82 GLY A C 1
ATOM 582 O O . GLY A 1 82 ? 27.446 -4.650 -43.591 1.00 95.69 82 GLY A O 1
ATOM 583 N N . SER A 1 83 ? 25.228 -4.400 -43.806 1.00 96.25 83 SER A N 1
ATOM 584 C CA . SER A 1 83 ? 25.243 -3.497 -44.971 1.00 96.25 83 SER A CA 1
ATOM 585 C C . SER A 1 83 ? 24.376 -2.259 -44.735 1.00 96.25 83 SER A C 1
ATOM 587 O O . SER A 1 83 ? 23.472 -2.299 -43.915 1.00 96.25 83 SER A O 1
ATOM 589 N N . HIS A 1 84 ? 24.566 -1.176 -45.491 1.00 95.62 84 HIS A N 1
ATOM 590 C CA . HIS A 1 84 ? 23.721 0.030 -45.403 1.00 95.62 84 HIS A CA 1
ATOM 591 C C . HIS A 1 84 ? 23.746 0.725 -44.026 1.00 95.62 84 HIS A C 1
ATOM 593 O O . HIS A 1 84 ? 22.732 1.263 -43.584 1.00 95.62 84 HIS A O 1
ATOM 599 N N . ASN A 1 85 ? 24.890 0.698 -43.338 1.00 96.69 85 ASN A N 1
ATOM 600 C CA . ASN A 1 85 ? 25.071 1.286 -42.009 1.00 96.69 85 ASN A CA 1
ATOM 601 C C . ASN A 1 85 ? 25.906 2.576 -42.055 1.00 96.69 85 ASN A C 1
ATOM 603 O O . ASN A 1 85 ? 26.715 2.771 -42.965 1.00 96.69 85 ASN A O 1
ATOM 607 N N . VAL A 1 86 ? 25.763 3.419 -41.031 1.00 97.44 86 VAL A N 1
ATOM 608 C CA . VAL A 1 86 ? 26.682 4.528 -40.725 1.00 97.44 86 VAL A CA 1
ATOM 609 C C . VAL A 1 86 ? 27.478 4.154 -39.480 1.00 97.44 86 VAL A C 1
ATOM 611 O O . VAL A 1 86 ? 26.885 3.909 -38.433 1.00 97.44 86 VAL A O 1
ATOM 614 N N . VAL A 1 87 ? 28.805 4.097 -39.587 1.00 97.31 87 VAL A N 1
ATOM 615 C CA . VAL A 1 87 ? 29.688 3.612 -38.516 1.00 97.31 87 VAL A CA 1
ATOM 616 C C . VAL A 1 87 ? 30.775 4.638 -38.225 1.00 97.31 87 VAL A C 1
ATOM 618 O O . VAL A 1 87 ? 31.539 5.012 -39.116 1.00 97.31 87 VAL A O 1
ATOM 621 N N . VAL A 1 88 ? 30.861 5.064 -36.966 1.00 97.31 88 VAL A N 1
ATOM 622 C CA . VAL A 1 88 ? 31.832 6.046 -36.478 1.00 97.31 88 VAL A CA 1
ATOM 623 C C . VAL A 1 88 ? 32.577 5.487 -35.267 1.00 97.31 88 VAL A C 1
ATOM 625 O O . VAL A 1 88 ? 32.000 5.325 -34.198 1.00 97.31 88 VAL A O 1
ATOM 628 N N . GLY A 1 89 ? 33.879 5.254 -35.412 1.00 93.88 89 GLY A N 1
ATOM 629 C CA . GLY A 1 89 ? 34.725 4.757 -34.323 1.00 93.88 89 GLY A CA 1
ATOM 630 C C . GLY A 1 89 ? 35.030 3.251 -34.368 1.00 93.88 89 GLY A C 1
ATOM 631 O O . GLY A 1 89 ? 34.717 2.571 -35.352 1.00 93.88 89 GLY A O 1
ATOM 632 N N . PRO A 1 90 ? 35.743 2.741 -33.347 1.00 94.44 90 PRO A N 1
ATOM 633 C CA . PRO A 1 90 ? 36.355 1.415 -33.382 1.00 94.44 90 PRO A CA 1
ATOM 634 C C . PRO A 1 90 ? 35.514 0.298 -32.743 1.00 94.44 90 PRO A C 1
ATOM 636 O O . PRO A 1 90 ? 34.715 0.507 -31.829 1.00 94.44 90 PRO A O 1
ATOM 639 N N . GLN A 1 91 ? 35.840 -0.937 -33.140 1.00 94.81 91 GLN A N 1
ATOM 640 C CA . GLN A 1 91 ? 35.454 -2.213 -32.512 1.00 94.81 91 GLN A CA 1
ATOM 641 C C . GLN A 1 91 ? 33.963 -2.559 -32.545 1.00 94.81 91 GLN A C 1
ATOM 643 O O . GLN A 1 91 ? 33.521 -3.458 -31.832 1.00 94.81 91 GLN A O 1
ATOM 648 N N . HIS A 1 92 ? 33.191 -1.893 -33.401 1.00 96.25 92 HIS A N 1
ATOM 649 C CA . HIS A 1 92 ? 31.775 -2.198 -33.549 1.00 96.25 92 HIS A CA 1
ATOM 650 C C . HIS A 1 92 ? 31.536 -3.559 -34.219 1.00 96.25 92 HIS A C 1
ATOM 652 O O . HIS A 1 92 ? 32.229 -3.924 -35.178 1.00 96.25 92 HIS A O 1
ATOM 658 N N . GLU A 1 93 ? 30.518 -4.262 -33.733 1.00 97.06 93 GLU A N 1
ATOM 659 C CA . GLU A 1 93 ? 29.871 -5.403 -34.369 1.00 97.06 93 GLU A CA 1
ATOM 660 C C . GLU A 1 93 ? 28.575 -4.932 -35.038 1.00 97.06 93 GLU A C 1
ATOM 662 O O . GLU A 1 93 ? 27.776 -4.212 -34.437 1.00 97.06 93 GLU A O 1
ATOM 667 N N . TYR A 1 94 ? 28.375 -5.326 -36.294 1.00 96.69 94 TYR A N 1
ATOM 668 C CA . TYR A 1 94 ? 27.138 -5.067 -37.024 1.00 96.69 94 TYR A CA 1
ATOM 669 C C . TYR A 1 94 ? 26.880 -6.153 -38.059 1.00 96.69 94 TYR A C 1
ATOM 671 O O . TYR A 1 94 ? 27.680 -6.389 -38.969 1.00 96.69 94 TYR A O 1
ATOM 679 N N . THR A 1 95 ? 25.745 -6.830 -37.928 1.00 96.94 95 THR A N 1
ATOM 680 C CA . THR A 1 95 ? 25.441 -8.038 -38.714 1.00 96.94 95 THR A CA 1
ATOM 681 C C . THR A 1 95 ? 24.215 -7.884 -39.614 1.00 96.94 95 THR A C 1
ATOM 683 O O . THR A 1 95 ? 24.007 -8.712 -40.496 1.00 96.94 95 THR A O 1
ATOM 686 N N . SER A 1 96 ? 23.441 -6.809 -39.446 1.00 96.25 96 SER A N 1
ATOM 687 C CA . SER A 1 96 ? 22.226 -6.526 -40.218 1.00 96.25 96 SER A CA 1
ATOM 688 C C . SER A 1 96 ? 22.360 -5.223 -41.018 1.00 96.25 96 SER A C 1
ATOM 690 O O . SER A 1 96 ? 23.454 -4.865 -41.459 1.00 96.25 96 SER A O 1
ATOM 692 N N . TYR A 1 97 ? 21.258 -4.521 -41.267 1.00 95.94 97 TYR A N 1
ATOM 693 C CA . TYR A 1 97 ? 21.244 -3.335 -42.114 1.00 95.94 97 TYR A CA 1
ATOM 694 C C . TYR A 1 97 ? 20.483 -2.149 -41.526 1.00 95.94 97 TYR A C 1
ATOM 696 O O . TYR A 1 97 ? 19.572 -2.308 -40.710 1.00 95.94 97 TYR A O 1
ATOM 704 N N . GLY A 1 98 ? 20.840 -0.948 -41.989 1.00 95.62 98 GLY A N 1
ATOM 705 C CA . GLY A 1 98 ? 20.186 0.305 -41.605 1.00 95.62 98 GLY A CA 1
ATOM 706 C C . GLY A 1 98 ? 20.560 0.812 -40.212 1.00 95.62 98 GLY A C 1
ATOM 707 O O . GLY A 1 98 ? 19.787 1.568 -39.628 1.00 95.62 98 GLY A O 1
ATOM 708 N N . ALA A 1 99 ? 21.694 0.379 -39.664 1.00 97.38 99 ALA A N 1
ATOM 709 C CA . ALA A 1 99 ? 22.160 0.790 -38.350 1.00 97.38 99 ALA A CA 1
ATOM 710 C C . ALA A 1 99 ? 22.886 2.143 -38.368 1.00 97.38 99 ALA A C 1
ATOM 712 O O . ALA A 1 99 ? 23.564 2.497 -39.338 1.00 97.38 99 ALA A O 1
ATOM 713 N N . VAL A 1 100 ? 22.803 2.864 -37.247 1.00 98.00 100 VAL A N 1
ATOM 714 C CA . VAL A 1 100 ? 23.624 4.055 -36.974 1.00 98.00 100 VAL A CA 1
ATOM 715 C C . VAL A 1 100 ? 24.422 3.806 -35.704 1.00 98.00 100 VAL A C 1
ATOM 717 O O . VAL A 1 100 ? 23.851 3.601 -34.631 1.00 98.00 100 VAL A O 1
ATOM 720 N N . ILE A 1 101 ? 25.746 3.794 -35.846 1.00 97.50 101 ILE A N 1
ATOM 721 C CA . ILE A 1 101 ? 26.670 3.352 -34.809 1.00 97.50 101 ILE A CA 1
ATOM 722 C C . ILE A 1 101 ? 27.753 4.407 -34.612 1.00 97.50 101 ILE A C 1
ATOM 724 O O . ILE A 1 101 ? 28.415 4.809 -35.568 1.00 97.50 101 ILE A O 1
ATOM 728 N N . SER A 1 102 ? 27.943 4.857 -33.376 1.00 97.06 102 SER A N 1
ATOM 729 C CA . SER A 1 102 ? 29.008 5.792 -33.010 1.00 97.06 102 SER A CA 1
ATOM 730 C C . SER A 1 102 ? 29.505 5.497 -31.608 1.00 97.06 102 SER A C 1
ATOM 732 O O . SER A 1 102 ? 28.670 5.269 -30.746 1.00 97.06 102 SER A O 1
ATOM 734 N N . GLY A 1 103 ? 30.810 5.556 -31.354 1.00 95.62 103 GLY A N 1
ATOM 735 C CA . GLY A 1 103 ? 31.377 5.384 -30.014 1.00 95.62 103 GLY A CA 1
ATOM 736 C C . GLY A 1 103 ? 32.436 4.294 -29.992 1.00 95.62 103 GLY A C 1
ATOM 737 O O . GLY A 1 103 ? 33.299 4.253 -30.867 1.00 95.62 103 GLY A O 1
ATOM 738 N N . HIS A 1 104 ? 32.394 3.427 -28.982 1.00 95.56 104 HIS A N 1
ATOM 739 C CA . HIS A 1 104 ? 33.387 2.369 -28.822 1.00 95.56 104 HIS A CA 1
ATOM 740 C C . HIS A 1 104 ? 32.752 1.007 -28.535 1.00 95.56 104 HIS A C 1
ATOM 742 O O . HIS A 1 104 ? 32.028 0.837 -27.555 1.00 95.56 104 HIS A O 1
ATOM 748 N N . SER A 1 105 ? 33.090 0.001 -29.348 1.00 96.06 105 SER A N 1
ATOM 749 C CA . SER A 1 105 ? 32.788 -1.409 -29.055 1.00 96.06 105 SER A CA 1
ATOM 750 C C . SER A 1 105 ? 31.293 -1.705 -28.837 1.00 96.06 105 SER A C 1
ATOM 752 O O . SER A 1 105 ? 30.917 -2.393 -27.892 1.00 96.06 105 SER A O 1
ATOM 754 N N . HIS A 1 106 ? 30.429 -1.163 -29.695 1.00 97.25 106 HIS A N 1
ATOM 755 C CA . HIS A 1 106 ? 28.991 -1.493 -29.708 1.00 97.25 106 HIS A CA 1
ATOM 756 C C . HIS A 1 106 ? 28.687 -2.721 -30.558 1.00 97.25 106 HIS A C 1
ATOM 758 O O . HIS A 1 106 ? 29.361 -2.935 -31.561 1.00 97.25 106 HIS A O 1
ATOM 764 N N . ALA A 1 107 ? 27.625 -3.449 -30.228 1.00 97.75 107 ALA A N 1
ATOM 765 C CA . ALA A 1 107 ? 27.073 -4.510 -31.057 1.00 97.75 107 ALA A CA 1
ATOM 766 C C . ALA A 1 107 ? 25.647 -4.164 -31.496 1.00 97.75 107 ALA A C 1
ATOM 768 O O . ALA A 1 107 ? 24.765 -3.984 -30.660 1.00 97.75 107 ALA A O 1
ATOM 769 N N . VAL A 1 108 ? 25.418 -4.073 -32.809 1.00 98.12 108 VAL A N 1
ATOM 770 C CA . VAL A 1 108 ? 24.091 -3.850 -33.401 1.00 98.12 108 VAL A CA 1
ATOM 771 C C . VAL A 1 108 ? 23.764 -4.985 -34.360 1.00 98.12 108 VAL A C 1
ATOM 773 O O . VAL A 1 108 ? 24.244 -5.020 -35.493 1.00 98.12 108 VAL A O 1
ATOM 776 N N . THR A 1 109 ? 22.966 -5.945 -33.904 1.00 97.25 109 THR A N 1
ATOM 777 C CA . THR A 1 109 ? 22.834 -7.235 -34.600 1.00 97.25 109 THR A CA 1
ATOM 778 C C . THR A 1 109 ? 21.516 -7.424 -35.346 1.00 97.25 109 THR A C 1
ATOM 780 O O . THR A 1 109 ? 21.404 -8.328 -36.172 1.00 97.25 109 THR A O 1
ATOM 783 N N . GLU A 1 110 ? 20.546 -6.536 -35.136 1.00 97.75 110 GLU A N 1
ATOM 784 C CA . GLU A 1 110 ? 19.243 -6.560 -35.803 1.00 97.75 110 GLU A CA 1
ATOM 785 C C . GLU A 1 110 ? 19.000 -5.323 -36.676 1.00 97.75 110 GLU A C 1
ATOM 787 O O . GLU A 1 110 ? 19.729 -4.328 -36.633 1.00 97.75 110 GLU A O 1
ATOM 792 N N . ARG A 1 111 ? 17.973 -5.404 -37.532 1.00 97.00 111 ARG A N 1
ATOM 793 C CA . ARG A 1 111 ? 17.674 -4.349 -38.514 1.00 97.00 111 ARG A CA 1
ATOM 794 C C . ARG A 1 111 ? 17.319 -3.019 -37.846 1.00 97.00 111 ARG A C 1
ATOM 796 O O . ARG A 1 111 ? 16.569 -2.987 -36.868 1.00 97.00 111 ARG A O 1
ATOM 803 N N . TYR A 1 112 ? 17.778 -1.927 -38.453 1.00 97.31 112 TYR A N 1
ATOM 804 C CA . TYR A 1 112 ? 17.466 -0.551 -38.047 1.00 97.31 112 TYR A CA 1
ATOM 805 C C . TYR A 1 112 ? 17.836 -0.217 -36.591 1.00 97.31 112 TYR A C 1
ATOM 807 O O . TYR A 1 112 ? 17.199 0.636 -35.975 1.00 97.31 112 TYR A O 1
ATOM 815 N N . GLY A 1 113 ? 18.822 -0.916 -36.023 1.00 97.81 113 GLY A N 1
ATOM 816 C CA . GLY A 1 113 ? 19.287 -0.669 -34.663 1.00 97.81 113 GLY A CA 1
ATOM 817 C C . GLY A 1 113 ? 20.157 0.586 -34.548 1.00 97.81 113 GLY A C 1
ATOM 818 O O . GLY A 1 113 ? 20.846 0.985 -35.489 1.00 97.81 113 GLY A O 1
ATOM 819 N N . VAL A 1 114 ? 20.150 1.211 -33.376 1.00 98.56 114 VAL A N 1
ATOM 820 C CA . VAL A 1 114 ? 20.908 2.435 -33.091 1.00 98.56 114 VAL A CA 1
ATOM 821 C C . VAL A 1 114 ? 21.749 2.225 -31.837 1.00 98.56 114 VAL A C 1
ATOM 823 O O . VAL A 1 114 ? 21.217 1.834 -30.801 1.00 98.56 114 VAL A O 1
ATOM 826 N N . ALA A 1 115 ? 23.050 2.504 -31.921 1.00 98.12 115 ALA A N 1
ATOM 827 C CA . ALA A 1 115 ? 23.965 2.500 -30.779 1.00 98.12 115 ALA A CA 1
ATOM 828 C C . ALA A 1 115 ? 24.899 3.715 -30.860 1.00 98.12 115 ALA A C 1
ATOM 830 O O . ALA A 1 115 ? 25.809 3.738 -31.689 1.00 98.12 115 ALA A O 1
ATOM 831 N N . LEU A 1 116 ? 24.659 4.747 -30.049 1.00 97.69 116 LEU A N 1
ATOM 832 C CA . LEU A 1 116 ? 25.328 6.047 -30.203 1.00 97.69 116 LEU A CA 1
ATOM 833 C C . LEU A 1 116 ? 26.029 6.514 -28.934 1.00 97.69 116 LEU A C 1
ATOM 835 O O . LEU A 1 116 ? 25.394 6.653 -27.899 1.00 97.69 116 LEU A O 1
ATOM 839 N N . GLY A 1 117 ? 27.292 6.913 -29.059 1.00 95.69 117 GLY A N 1
ATOM 840 C CA . GLY A 1 117 ? 28.108 7.433 -27.969 1.00 95.69 117 GLY A CA 1
ATOM 841 C C . GLY A 1 117 ? 28.470 6.367 -26.937 1.00 95.69 117 GLY A C 1
ATOM 842 O O . GLY A 1 117 ? 27.975 5.248 -26.959 1.00 95.69 117 GLY A O 1
ATOM 843 N N . GLY A 1 118 ? 29.339 6.732 -25.995 1.00 96.12 118 GLY A N 1
ATOM 844 C CA . GLY A 1 118 ? 29.684 5.829 -24.903 1.00 96.12 118 GLY A CA 1
ATOM 845 C C . GLY A 1 118 ? 30.459 4.587 -25.346 1.00 96.12 118 GLY A C 1
ATOM 846 O O . GLY A 1 118 ? 31.182 4.601 -26.348 1.00 96.12 118 GLY A O 1
ATOM 847 N N . GLN A 1 119 ? 30.329 3.516 -24.563 1.00 97.06 119 GLN A N 1
ATOM 848 C CA . GLN A 1 119 ? 31.051 2.266 -24.784 1.00 97.06 119 GLN A CA 1
ATOM 849 C C . GLN A 1 119 ? 30.183 1.040 -24.489 1.00 97.06 119 GLN A C 1
ATOM 851 O O . GLN A 1 119 ? 29.448 1.014 -23.507 1.00 97.06 119 GLN A O 1
ATOM 856 N N . GLY A 1 120 ? 30.322 -0.011 -25.301 1.00 96.69 120 GLY A N 1
ATOM 857 C CA . GLY A 1 120 ? 29.871 -1.354 -24.918 1.00 96.69 120 GLY A CA 1
ATOM 858 C C . GLY A 1 120 ? 28.366 -1.614 -25.012 1.00 96.69 120 GLY A C 1
ATOM 859 O O . GLY A 1 120 ? 27.887 -2.558 -24.402 1.00 96.69 120 GLY A O 1
ATOM 860 N N . HIS A 1 121 ? 27.605 -0.783 -25.724 1.00 98.19 121 HIS A N 1
ATOM 861 C CA . HIS A 1 121 ? 26.172 -1.007 -25.937 1.00 98.19 121 HIS A CA 1
ATOM 862 C C . HIS A 1 121 ? 25.843 -2.234 -26.797 1.00 98.19 121 HIS A C 1
ATOM 864 O O . HIS A 1 121 ? 26.520 -2.486 -27.795 1.00 98.19 121 HIS A O 1
ATOM 870 N N . LEU A 1 122 ? 24.742 -2.913 -26.464 1.00 98.31 122 LEU A N 1
ATOM 871 C CA . LEU A 1 122 ? 24.139 -3.985 -27.258 1.00 98.31 122 LEU A CA 1
ATOM 872 C C . LEU A 1 122 ? 22.735 -3.574 -27.724 1.00 98.31 122 LEU A C 1
ATOM 874 O O . LEU A 1 122 ? 21.833 -3.411 -26.910 1.00 98.31 122 LEU A O 1
ATOM 878 N N . ALA A 1 123 ? 22.527 -3.451 -29.032 1.00 98.31 123 ALA A N 1
ATOM 879 C CA . ALA A 1 123 ? 21.212 -3.275 -29.645 1.00 98.31 123 ALA A CA 1
ATOM 880 C C . ALA A 1 123 ? 20.912 -4.480 -30.551 1.00 98.31 123 ALA A C 1
ATOM 882 O O . ALA A 1 123 ? 21.288 -4.512 -31.724 1.00 98.31 123 ALA A O 1
ATOM 883 N N . SER A 1 124 ? 20.259 -5.495 -29.989 1.00 97.88 124 SER A N 1
ATOM 884 C CA . SER A 1 124 ? 19.978 -6.774 -30.659 1.00 97.88 124 SER A CA 1
ATOM 885 C C . SER A 1 124 ? 18.494 -7.027 -30.921 1.00 97.88 124 SER A C 1
ATOM 887 O O . SER A 1 124 ? 18.133 -8.094 -31.399 1.00 97.88 124 SER A O 1
ATOM 889 N N . GLY A 1 125 ? 17.630 -6.048 -30.648 1.00 97.75 125 GLY A N 1
ATOM 890 C CA . GLY A 1 125 ? 16.240 -6.044 -31.098 1.00 97.75 125 GLY A CA 1
ATOM 891 C C . GLY A 1 125 ? 16.047 -5.259 -32.399 1.00 97.75 125 GLY A C 1
ATOM 892 O O . GLY A 1 125 ? 16.728 -4.265 -32.653 1.00 97.75 125 GLY A O 1
ATOM 893 N N . ALA A 1 126 ? 15.079 -5.655 -33.231 1.00 98.00 126 ALA A N 1
ATOM 894 C CA . ALA A 1 126 ? 14.723 -4.869 -34.416 1.00 98.00 126 ALA A CA 1
ATOM 895 C C . ALA A 1 126 ? 14.230 -3.469 -34.006 1.00 98.00 126 ALA A C 1
ATOM 897 O O . ALA A 1 126 ? 13.337 -3.353 -33.167 1.00 98.00 126 ALA A O 1
ATOM 898 N N . PHE A 1 127 ? 14.771 -2.416 -34.623 1.00 98.19 127 PHE A N 1
ATOM 899 C CA . PHE A 1 127 ? 14.507 -1.016 -34.250 1.00 98.19 127 PHE A CA 1
ATOM 900 C C . PHE A 1 127 ? 14.919 -0.644 -32.810 1.00 98.19 127 PHE A C 1
ATOM 902 O O . PHE A 1 127 ? 14.438 0.358 -32.279 1.00 98.19 127 PHE A O 1
ATOM 909 N N . ALA A 1 128 ? 15.770 -1.440 -32.153 1.00 98.56 128 ALA A N 1
ATOM 910 C CA . ALA A 1 128 ? 16.246 -1.129 -30.809 1.00 98.56 128 ALA A CA 1
ATOM 911 C C . ALA A 1 128 ? 17.182 0.089 -30.814 1.00 98.56 128 ALA A C 1
ATOM 913 O O . ALA A 1 128 ? 17.957 0.287 -31.751 1.00 98.56 128 ALA A O 1
ATOM 914 N N . THR A 1 129 ? 17.123 0.905 -29.762 1.00 98.69 129 THR A N 1
ATOM 915 C CA . THR A 1 129 ? 17.945 2.120 -29.637 1.00 98.69 129 THR A CA 1
ATOM 916 C C . THR A 1 129 ? 18.664 2.154 -28.298 1.00 98.69 129 THR A C 1
ATOM 918 O O . THR A 1 129 ? 18.023 2.111 -27.256 1.00 98.69 129 THR A O 1
ATOM 921 N N . VAL A 1 130 ? 19.987 2.287 -28.311 1.00 98.56 130 VAL A N 1
ATOM 922 C CA . VAL A 1 130 ? 20.797 2.549 -27.118 1.00 98.56 130 VAL A CA 1
ATOM 923 C C . VAL A 1 130 ? 21.634 3.801 -27.356 1.00 98.56 130 VAL A C 1
ATOM 925 O O . VAL A 1 130 ? 22.351 3.903 -28.351 1.00 98.56 130 VAL A O 1
ATOM 928 N N . VAL A 1 131 ? 21.535 4.782 -26.464 1.00 97.56 131 VAL A N 1
ATOM 929 C CA . VAL A 1 131 ? 22.228 6.066 -26.614 1.00 97.56 131 VAL A CA 1
ATOM 930 C C . VAL A 1 131 ? 22.962 6.419 -25.331 1.00 97.56 131 VAL A C 1
ATOM 932 O O . VAL A 1 131 ? 22.340 6.572 -24.293 1.00 97.56 131 VAL A O 1
ATOM 935 N N . GLY A 1 132 ? 24.269 6.629 -25.432 1.00 94.94 132 GLY A N 1
ATOM 936 C CA . GLY A 1 132 ? 25.129 7.211 -24.413 1.00 94.94 132 GLY A CA 1
ATOM 937 C C . GLY A 1 132 ? 25.453 6.292 -23.237 1.00 94.94 132 GLY A C 1
ATOM 938 O O . GLY A 1 132 ? 24.739 5.349 -22.909 1.00 94.94 132 GLY A O 1
ATOM 939 N N . GLY A 1 133 ? 26.531 6.641 -22.533 1.00 96.69 133 GLY A N 1
ATOM 940 C CA . GLY A 1 133 ? 26.912 5.985 -21.287 1.00 96.69 133 GLY A CA 1
ATOM 941 C C . GLY A 1 133 ? 27.720 4.704 -21.483 1.00 96.69 133 GLY A C 1
ATOM 942 O O . GLY A 1 133 ? 28.664 4.688 -22.272 1.00 96.69 133 GLY A O 1
ATOM 943 N N . TYR A 1 134 ? 27.432 3.662 -20.704 1.00 98.31 134 TYR A N 1
ATOM 944 C CA . TYR A 1 134 ? 28.290 2.476 -20.637 1.00 98.31 134 TYR A CA 1
ATOM 945 C C . TYR A 1 134 ? 27.490 1.180 -20.502 1.00 98.31 134 TYR A C 1
ATOM 947 O O . TYR A 1 134 ? 26.717 1.031 -19.564 1.00 98.31 134 TYR A O 1
ATOM 955 N N . GLY A 1 135 ? 27.708 0.218 -21.399 1.00 97.12 135 GLY A N 1
ATOM 956 C CA . GLY A 1 135 ? 27.306 -1.177 -21.181 1.00 97.12 135 GLY A CA 1
ATOM 957 C C . GLY A 1 135 ? 25.800 -1.437 -21.075 1.00 97.12 135 GLY A C 1
ATOM 958 O O . GLY A 1 135 ? 25.402 -2.348 -20.364 1.00 97.12 135 GLY A O 1
ATOM 959 N N . SER A 1 136 ? 24.961 -0.621 -21.715 1.00 98.44 136 SER A N 1
ATOM 960 C CA . SER A 1 136 ? 23.503 -0.830 -21.741 1.00 98.44 136 SER A CA 1
ATOM 961 C C . SER A 1 136 ? 23.038 -1.710 -22.905 1.00 98.44 136 SER A C 1
ATOM 963 O O . SER A 1 136 ? 23.630 -1.681 -23.987 1.00 98.44 136 SER A O 1
ATOM 965 N N . GLU A 1 137 ? 21.929 -2.419 -22.709 1.00 98.62 137 GLU A N 1
ATOM 966 C CA . GLU A 1 137 ? 21.398 -3.414 -23.638 1.00 98.62 137 GLU A CA 1
ATOM 967 C C . GLU A 1 137 ? 19.917 -3.172 -23.973 1.00 98.62 137 GLU A C 1
ATOM 969 O O . GLU A 1 137 ? 19.093 -2.926 -23.091 1.00 98.62 137 GLU A O 1
ATOM 974 N N . ALA A 1 138 ? 19.567 -3.285 -25.254 1.00 98.62 138 ALA A N 1
ATOM 975 C CA . ALA A 1 138 ? 18.199 -3.285 -25.764 1.00 98.62 138 ALA A CA 1
ATOM 976 C C . ALA A 1 138 ? 18.012 -4.477 -26.717 1.00 98.62 138 ALA A C 1
ATOM 978 O O . ALA A 1 138 ? 18.498 -4.470 -27.853 1.00 98.62 138 ALA A O 1
ATOM 979 N N . THR A 1 139 ? 17.333 -5.523 -26.244 1.00 98.38 139 THR A N 1
ATOM 980 C CA . THR A 1 139 ? 17.379 -6.859 -26.870 1.00 98.38 139 THR A CA 1
ATOM 981 C C . THR A 1 139 ? 16.080 -7.287 -27.549 1.00 98.38 139 THR A C 1
ATOM 983 O O . THR A 1 139 ? 16.073 -8.262 -28.295 1.00 98.38 139 THR A O 1
ATOM 986 N N . GLN A 1 140 ? 14.987 -6.543 -27.355 1.00 98.44 140 GLN A N 1
ATOM 987 C CA . GLN A 1 140 ? 13.707 -6.795 -28.023 1.00 98.44 140 GLN A CA 1
ATOM 988 C C . GLN A 1 140 ? 13.313 -5.707 -29.018 1.00 98.44 140 GLN A C 1
ATOM 990 O O . GLN A 1 140 ? 13.841 -4.596 -29.027 1.00 98.44 140 GLN A O 1
ATOM 995 N N . GLY A 1 141 ? 12.347 -6.041 -29.877 1.00 98.12 141 GLY A N 1
ATOM 996 C CA . GLY A 1 141 ? 11.813 -5.115 -30.870 1.00 98.12 141 GLY A CA 1
ATOM 997 C C . GLY A 1 141 ? 11.313 -3.810 -30.240 1.00 98.12 141 GLY A C 1
ATOM 998 O O . GLY A 1 141 ? 10.497 -3.843 -29.316 1.00 98.12 141 GLY A O 1
ATOM 999 N N . TYR A 1 142 ? 11.779 -2.677 -30.771 1.00 98.56 142 TYR A N 1
ATOM 1000 C CA . TYR A 1 142 ? 11.459 -1.324 -30.293 1.00 98.56 142 TYR A CA 1
ATOM 1001 C C . TYR A 1 142 ? 11.867 -1.024 -28.837 1.00 98.56 142 TYR A C 1
ATOM 1003 O O . TYR A 1 142 ? 11.379 -0.053 -28.265 1.00 98.56 142 TYR A O 1
ATOM 1011 N N . ALA A 1 143 ? 12.731 -1.838 -28.226 1.00 98.69 143 ALA A N 1
ATOM 1012 C CA . ALA A 1 143 ? 13.310 -1.541 -26.919 1.00 98.69 143 ALA A CA 1
ATOM 1013 C C . ALA A 1 143 ? 14.234 -0.313 -26.999 1.00 98.69 143 ALA A C 1
ATOM 1015 O O . ALA A 1 143 ? 14.990 -0.167 -27.967 1.00 98.69 143 ALA A O 1
ATOM 1016 N N . SER A 1 144 ? 14.217 0.551 -25.980 1.00 98.62 144 SER A N 1
ATOM 1017 C CA . SER A 1 144 ? 15.096 1.725 -25.958 1.00 98.62 144 SER A CA 1
ATOM 1018 C C . SER A 1 144 ? 15.730 2.046 -24.609 1.00 98.62 144 SER A C 1
ATOM 1020 O O . SER A 1 144 ? 15.066 2.030 -23.576 1.00 98.62 144 SER A O 1
ATOM 1022 N N . VAL A 1 145 ? 17.004 2.440 -24.659 1.00 98.69 145 VAL A N 1
ATOM 1023 C CA . VAL A 1 145 ? 17.773 2.998 -23.545 1.00 98.69 145 VAL A CA 1
ATOM 1024 C C . VAL A 1 145 ? 18.361 4.351 -23.954 1.00 98.69 145 VAL A C 1
ATOM 1026 O O . VAL A 1 145 ? 19.092 4.432 -24.939 1.00 98.69 145 VAL A O 1
ATOM 1029 N N . PHE A 1 146 ? 18.082 5.415 -23.198 1.00 97.12 146 PHE A N 1
ATOM 1030 C CA . PHE A 1 146 ? 18.511 6.782 -23.556 1.00 97.12 146 PHE A CA 1
ATOM 1031 C C . PHE A 1 146 ? 19.772 7.288 -22.829 1.00 97.12 146 PHE A C 1
ATOM 1033 O O . PHE A 1 146 ? 20.211 8.410 -23.089 1.00 97.12 146 PHE A O 1
ATOM 1040 N N . GLY A 1 147 ? 20.363 6.491 -21.932 1.00 95.25 147 GLY A N 1
ATOM 1041 C CA . GLY A 1 147 ? 21.617 6.841 -21.264 1.00 95.25 147 GLY A CA 1
ATOM 1042 C C . GLY A 1 147 ? 21.958 5.953 -20.077 1.00 95.25 147 GLY A C 1
ATOM 1043 O O . GLY A 1 147 ? 21.383 4.880 -19.877 1.00 95.25 147 GLY A O 1
ATOM 1044 N N . GLY A 1 148 ? 22.879 6.445 -19.247 1.00 97.94 148 GLY A N 1
ATOM 1045 C CA . GLY A 1 148 ? 23.259 5.792 -17.998 1.00 97.94 148 GLY A CA 1
ATOM 1046 C C . GLY A 1 148 ? 24.229 4.625 -18.174 1.00 97.94 148 GLY A C 1
ATOM 1047 O O . GLY A 1 148 ? 24.948 4.546 -19.168 1.00 97.94 148 GLY A O 1
ATOM 1048 N N . ALA A 1 149 ? 24.292 3.742 -17.184 1.00 98.56 149 ALA A N 1
ATOM 1049 C CA . ALA A 1 149 ? 25.212 2.615 -17.200 1.00 98.56 149 ALA A CA 1
ATOM 1050 C C . ALA A 1 149 ? 24.521 1.306 -16.822 1.00 98.56 149 ALA A C 1
ATOM 1052 O O . ALA A 1 149 ? 23.728 1.266 -15.883 1.00 98.56 149 ALA A O 1
ATOM 1053 N N . SER A 1 150 ? 24.864 0.236 -17.538 1.00 98.38 150 SER A N 1
ATOM 1054 C CA . SER A 1 150 ? 24.416 -1.132 -17.264 1.00 98.38 150 SER A CA 1
ATOM 1055 C C . SER A 1 150 ? 22.892 -1.294 -17.227 1.00 98.38 150 SER A C 1
ATOM 1057 O O . SER A 1 150 ? 22.373 -2.054 -16.417 1.00 98.38 150 SER A O 1
ATOM 1059 N N . ASN A 1 151 ? 22.163 -0.552 -18.062 1.00 98.75 151 ASN A N 1
ATOM 1060 C CA . ASN A 1 151 ? 20.705 -0.651 -18.132 1.00 98.75 151 ASN A CA 1
ATOM 1061 C C . ASN A 1 151 ? 20.284 -1.747 -19.116 1.00 98.75 151 ASN A C 1
ATOM 1063 O O . ASN A 1 151 ? 20.864 -1.854 -20.193 1.00 98.75 151 ASN A O 1
ATOM 1067 N N . GLU A 1 152 ? 19.241 -2.503 -18.790 1.00 98.69 152 GLU A N 1
ATOM 1068 C CA . GLU A 1 152 ? 18.715 -3.593 -19.611 1.00 98.69 152 GLU A CA 1
ATOM 1069 C C . GLU A 1 152 ? 17.264 -3.314 -20.017 1.00 98.69 152 GLU A C 1
ATOM 1071 O O . GLU A 1 152 ? 16.403 -3.051 -19.180 1.00 98.69 152 GLU A O 1
ATOM 1076 N N . THR A 1 153 ? 16.968 -3.403 -21.312 1.00 98.75 153 THR A N 1
ATOM 1077 C CA . THR A 1 153 ? 15.602 -3.360 -21.847 1.00 98.75 153 THR A CA 1
ATOM 1078 C C . THR A 1 153 ? 15.346 -4.584 -22.719 1.00 98.75 153 THR A C 1
ATOM 1080 O O . THR A 1 153 ? 15.796 -4.664 -23.864 1.00 98.75 153 THR A O 1
ATOM 1083 N N . SER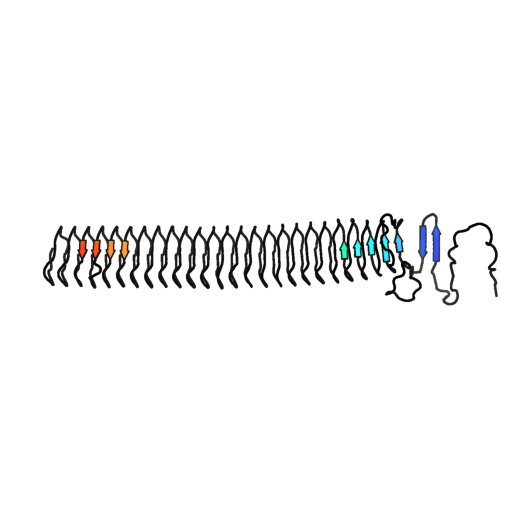 A 1 154 ? 14.600 -5.542 -22.178 1.00 98.19 154 SER A N 1
ATOM 1084 C CA . SER A 1 154 ? 14.337 -6.851 -22.787 1.00 98.19 154 SER A CA 1
ATOM 1085 C C . SER A 1 154 ? 12.841 -7.165 -22.943 1.00 98.19 154 SER A C 1
ATOM 1087 O O . SER A 1 154 ? 12.483 -8.290 -23.283 1.00 98.19 154 SER A O 1
ATOM 1089 N N . GLY A 1 155 ? 11.967 -6.164 -22.770 1.00 98.44 155 GLY A N 1
ATOM 1090 C CA . GLY A 1 155 ? 10.556 -6.192 -23.177 1.00 98.44 155 GLY A CA 1
ATOM 1091 C C . GLY A 1 155 ? 10.309 -5.481 -24.515 1.00 98.44 155 GLY A C 1
ATOM 1092 O O . GLY A 1 155 ? 11.020 -4.539 -24.877 1.00 98.44 155 GLY A O 1
ATOM 1093 N N . ARG A 1 156 ? 9.290 -5.894 -25.281 1.00 98.69 156 ARG A N 1
ATOM 1094 C CA . ARG A 1 156 ? 8.930 -5.198 -26.534 1.00 98.69 156 ARG A CA 1
ATOM 1095 C C . ARG A 1 156 ? 8.343 -3.831 -26.218 1.00 98.69 156 ARG A C 1
ATOM 1097 O O . ARG A 1 156 ? 7.492 -3.723 -25.338 1.00 98.69 156 ARG A O 1
ATOM 1104 N N . TYR A 1 157 ? 8.759 -2.803 -26.958 1.00 98.69 157 TYR A N 1
ATOM 1105 C CA . TYR A 1 157 ? 8.376 -1.404 -26.699 1.00 98.69 157 TYR A CA 1
ATOM 1106 C C . TYR A 1 157 ? 8.710 -0.906 -25.281 1.00 98.69 157 TYR A C 1
ATOM 1108 O O . TYR A 1 157 ? 8.155 0.101 -24.841 1.00 98.69 157 TYR A O 1
ATOM 1116 N N . ALA A 1 158 ? 9.570 -1.613 -24.545 1.00 98.88 158 ALA A N 1
ATOM 1117 C CA . ALA A 1 158 ? 9.976 -1.193 -23.217 1.00 98.88 158 ALA A CA 1
ATOM 1118 C C . ALA A 1 158 ? 11.006 -0.056 -23.294 1.00 98.88 158 ALA A C 1
ATOM 1120 O O . ALA A 1 158 ? 11.663 0.154 -24.319 1.00 98.88 158 ALA A O 1
ATOM 1121 N N . THR A 1 159 ? 11.138 0.704 -22.211 1.00 98.88 159 THR A N 1
ATOM 1122 C CA . THR A 1 159 ? 12.045 1.854 -22.148 1.00 98.88 159 THR A CA 1
ATOM 1123 C C . THR A 1 159 ? 12.750 1.947 -20.810 1.00 98.88 159 THR A C 1
ATOM 1125 O O . THR A 1 159 ? 12.115 1.849 -19.762 1.00 98.88 159 THR A O 1
ATOM 1128 N N . VAL A 1 160 ? 14.044 2.257 -20.858 1.00 98.81 160 VAL A N 1
ATOM 1129 C CA . VAL A 1 160 ? 14.795 2.798 -19.725 1.00 98.81 160 VAL A CA 1
ATOM 1130 C C . VAL A 1 160 ? 15.343 4.175 -20.103 1.00 98.81 160 VAL A C 1
ATOM 1132 O O . VAL A 1 160 ? 16.189 4.295 -20.989 1.00 98.81 160 VAL A O 1
ATOM 1135 N N . SER A 1 161 ? 14.901 5.248 -19.444 1.00 98.25 161 SER A N 1
ATOM 1136 C CA . SER A 1 161 ? 15.379 6.594 -19.815 1.00 98.25 161 SER A CA 1
ATOM 1137 C C . SER A 1 161 ? 16.831 6.861 -19.395 1.00 98.25 161 SER A C 1
ATOM 1139 O O . SER A 1 161 ? 17.494 7.707 -19.988 1.00 98.25 161 SER A O 1
ATOM 1141 N N . GLY A 1 162 ? 17.350 6.150 -18.391 1.00 97.56 162 GLY A N 1
ATOM 1142 C CA . GLY A 1 162 ? 18.738 6.265 -17.942 1.00 97.56 162 GLY A CA 1
ATOM 1143 C C . GLY A 1 162 ? 18.959 5.672 -16.552 1.00 97.56 162 GLY A C 1
ATOM 1144 O O . GLY A 1 162 ? 18.220 4.791 -16.124 1.00 97.56 162 GLY A O 1
ATOM 1145 N N . GLY A 1 163 ? 19.963 6.179 -15.831 1.00 98.56 163 GLY A N 1
ATOM 1146 C CA . GLY A 1 163 ? 20.318 5.710 -14.485 1.00 98.56 163 GLY A CA 1
ATOM 1147 C C . GLY A 1 163 ? 21.348 4.578 -14.482 1.00 98.56 163 GLY A C 1
ATOM 1148 O O . GLY A 1 163 ? 22.064 4.396 -15.468 1.00 98.56 163 GLY A O 1
ATOM 1149 N N . LEU A 1 164 ? 21.456 3.863 -13.365 1.00 98.75 164 LEU A N 1
ATOM 1150 C CA . LEU A 1 164 ? 22.422 2.783 -13.164 1.00 98.75 164 LEU A CA 1
ATOM 1151 C C . LEU A 1 164 ? 21.694 1.460 -12.917 1.00 98.75 164 LEU A C 1
ATOM 1153 O O . LEU A 1 164 ? 20.870 1.379 -12.013 1.00 98.75 164 LEU A O 1
ATOM 1157 N N . ALA A 1 165 ? 22.043 0.412 -13.660 1.00 98.56 165 ALA A N 1
ATOM 1158 C CA . ALA A 1 165 ? 21.581 -0.953 -13.393 1.00 98.56 165 ALA A CA 1
ATOM 1159 C C . ALA A 1 165 ? 20.046 -1.126 -13.364 1.00 98.56 165 ALA A C 1
ATOM 1161 O O . ALA A 1 165 ? 19.524 -1.921 -12.586 1.00 98.56 165 ALA A O 1
ATOM 1162 N N . ASN A 1 166 ? 19.310 -0.376 -14.187 1.00 98.88 166 ASN A N 1
ATOM 1163 C CA . ASN A 1 166 ? 17.856 -0.499 -14.287 1.00 98.88 166 ASN A CA 1
ATOM 1164 C C . ASN A 1 166 ? 17.449 -1.563 -15.315 1.00 98.88 166 ASN A C 1
ATOM 1166 O O . ASN A 1 166 ? 18.094 -1.701 -16.354 1.00 98.88 166 ASN A O 1
ATOM 1170 N N . THR A 1 167 ? 16.336 -2.253 -15.071 1.00 98.81 167 THR A N 1
ATOM 1171 C CA . THR A 1 167 ? 15.852 -3.361 -15.906 1.00 98.81 167 THR A CA 1
ATOM 1172 C C . THR A 1 167 ? 14.382 -3.170 -16.289 1.00 98.81 167 THR A C 1
ATOM 1174 O O . THR A 1 167 ? 13.519 -3.062 -15.420 1.00 98.81 167 THR A O 1
ATOM 1177 N N . ALA A 1 168 ? 14.068 -3.195 -17.585 1.00 98.81 168 ALA A N 1
ATOM 1178 C CA . ALA A 1 168 ? 12.704 -3.205 -18.115 1.00 98.81 168 ALA A CA 1
ATOM 1179 C C . ALA A 1 168 ? 12.474 -4.457 -18.983 1.00 98.81 168 ALA A C 1
ATOM 1181 O O . ALA A 1 168 ? 12.816 -4.472 -20.169 1.00 98.81 168 ALA A O 1
ATOM 1182 N N . THR A 1 169 ? 11.910 -5.517 -18.398 1.00 98.62 169 THR A N 1
ATOM 1183 C CA . THR A 1 169 ? 11.716 -6.822 -19.070 1.00 98.62 169 THR A CA 1
ATOM 1184 C C . THR A 1 169 ? 10.278 -7.059 -19.536 1.00 98.62 169 THR A C 1
ATOM 1186 O O . THR A 1 169 ? 10.047 -7.865 -20.437 1.00 98.62 169 THR A O 1
ATOM 1189 N N . GLY A 1 170 ? 9.299 -6.350 -18.969 1.00 98.50 170 GLY A N 1
ATOM 1190 C CA . GLY A 1 170 ? 7.901 -6.466 -19.379 1.00 98.50 170 GLY A CA 1
ATOM 1191 C C . GLY A 1 170 ? 7.611 -5.767 -20.710 1.00 98.50 170 GLY A C 1
ATOM 1192 O O . GLY A 1 170 ? 8.159 -4.706 -21.006 1.00 98.50 170 GLY A O 1
ATOM 1193 N N . ASP A 1 171 ? 6.703 -6.316 -21.519 1.00 98.75 171 ASP A N 1
ATOM 1194 C CA . ASP A 1 171 ? 6.222 -5.618 -22.720 1.00 98.75 171 ASP A CA 1
ATOM 1195 C C . ASP A 1 171 ? 5.565 -4.284 -22.329 1.00 98.75 171 ASP A C 1
ATOM 1197 O O . ASP A 1 171 ? 4.719 -4.243 -21.432 1.00 98.75 171 ASP A O 1
ATOM 1201 N N . TYR A 1 172 ? 5.926 -3.196 -23.014 1.00 98.75 172 TYR A N 1
ATOM 1202 C CA . TYR A 1 172 ? 5.518 -1.820 -22.692 1.00 98.75 172 TYR A CA 1
ATOM 1203 C C . TYR A 1 172 ? 5.924 -1.341 -21.287 1.00 98.75 172 TYR A C 1
ATOM 1205 O O . TYR A 1 172 ? 5.360 -0.363 -20.794 1.00 98.75 172 TYR A O 1
ATOM 1213 N N . ALA A 1 173 ? 6.852 -2.028 -20.616 1.00 98.88 173 ALA A N 1
ATOM 1214 C CA . ALA A 1 173 ? 7.343 -1.603 -19.315 1.00 98.88 173 ALA A CA 1
ATOM 1215 C C . ALA A 1 173 ? 8.226 -0.355 -19.433 1.00 98.88 173 ALA A C 1
ATOM 1217 O O . ALA A 1 173 ? 8.906 -0.138 -20.440 1.00 98.88 173 ALA A O 1
ATOM 1218 N N . ALA A 1 174 ? 8.243 0.456 -18.382 1.00 98.88 174 ALA A N 1
ATOM 1219 C CA . ALA A 1 174 ? 9.056 1.659 -18.338 1.00 98.88 174 ALA A CA 1
ATOM 1220 C C . ALA A 1 174 ? 9.817 1.768 -17.018 1.00 98.88 174 ALA A C 1
ATOM 1222 O O . 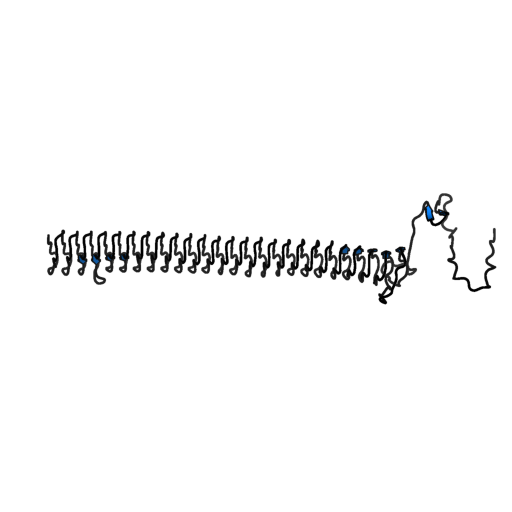ALA A 1 174 ? 9.235 1.651 -15.937 1.00 98.88 174 ALA A O 1
ATOM 1223 N N . VAL A 1 175 ? 11.108 2.075 -17.124 1.00 98.88 175 VAL A N 1
ATOM 1224 C CA . VAL A 1 175 ? 11.906 2.599 -16.020 1.00 98.88 175 VAL A CA 1
ATOM 1225 C C . VAL A 1 175 ? 12.355 4.013 -16.360 1.00 98.88 175 VAL A C 1
ATOM 1227 O O . VAL A 1 175 ? 13.011 4.252 -17.372 1.00 98.88 175 VAL A O 1
ATOM 1230 N N . VAL A 1 176 ? 12.001 4.982 -15.522 1.00 98.44 176 VAL A N 1
ATOM 1231 C CA . VAL A 1 176 ? 12.320 6.393 -15.803 1.00 98.44 176 VAL A CA 1
ATOM 1232 C C . VAL A 1 176 ? 13.762 6.740 -15.409 1.00 98.44 176 VAL A C 1
ATOM 1234 O O . VAL A 1 176 ? 14.361 7.624 -16.009 1.00 98.44 176 VAL A O 1
ATOM 1237 N N . GLY A 1 177 ? 14.356 6.055 -14.431 1.00 97.81 177 GLY A N 1
ATOM 1238 C CA . GLY A 1 177 ? 15.741 6.285 -14.016 1.00 97.81 177 GLY A CA 1
ATOM 1239 C C . GLY A 1 177 ? 16.047 5.681 -12.651 1.00 97.81 177 GLY A C 1
ATOM 1240 O O . GLY A 1 177 ? 15.412 4.711 -12.251 1.00 97.81 177 GLY A O 1
ATOM 1241 N N . GLY A 1 178 ? 16.990 6.282 -11.922 1.00 98.56 178 GLY A N 1
ATOM 1242 C CA . GLY A 1 178 ? 17.414 5.815 -10.597 1.00 98.56 178 GLY A CA 1
ATOM 1243 C C . GLY A 1 178 ? 18.448 4.692 -10.658 1.00 98.56 178 GLY A C 1
ATOM 1244 O O . GLY A 1 178 ? 19.162 4.565 -11.657 1.00 98.56 178 GLY A O 1
ATOM 1245 N N . GLU A 1 179 ? 18.544 3.916 -9.583 1.00 98.81 179 GLU A N 1
ATOM 1246 C CA . GLU A 1 179 ? 19.502 2.819 -9.440 1.00 98.81 179 GLU A CA 1
ATOM 1247 C C . GLU A 1 179 ? 18.789 1.494 -9.154 1.00 98.81 179 GLU A C 1
ATOM 1249 O O . GLU A 1 179 ? 18.016 1.403 -8.206 1.00 98.81 179 GLU A O 1
ATOM 1254 N N . GLY A 1 180 ? 19.054 0.450 -9.938 1.00 98.62 180 GLY A N 1
ATOM 1255 C CA . GLY A 1 180 ? 18.575 -0.899 -9.622 1.00 98.62 180 GLY A CA 1
ATOM 1256 C C . GLY A 1 180 ? 17.059 -1.102 -9.730 1.00 98.62 180 GLY A C 1
ATOM 1257 O O . GLY A 1 180 ? 16.540 -2.057 -9.157 1.00 98.62 180 GLY A O 1
ATOM 1258 N N . ASN A 1 181 ? 16.323 -0.221 -10.412 1.00 98.88 181 ASN A N 1
ATOM 1259 C CA . ASN A 1 181 ? 14.869 -0.331 -10.524 1.00 98.88 181 ASN A CA 1
ATOM 1260 C C . ASN A 1 181 ? 14.462 -1.340 -11.604 1.00 98.88 181 ASN A C 1
ATOM 1262 O O . ASN A 1 181 ? 15.083 -1.423 -12.665 1.00 98.88 181 ASN A O 1
ATOM 1266 N N . ARG A 1 182 ? 13.386 -2.087 -11.348 1.00 98.88 182 ARG A N 1
ATOM 1267 C CA . ARG A 1 182 ? 12.934 -3.219 -12.163 1.00 98.88 182 ARG A CA 1
ATOM 1268 C C . ARG A 1 182 ? 11.463 -3.059 -12.539 1.00 98.88 182 ARG A C 1
ATOM 1270 O O . ARG A 1 182 ? 10.601 -2.998 -11.666 1.00 98.88 182 ARG A O 1
ATOM 1277 N N . ALA A 1 183 ? 11.159 -3.021 -13.831 1.00 98.81 183 ALA A N 1
ATOM 1278 C CA . ALA A 1 183 ? 9.798 -3.068 -14.362 1.00 98.81 183 ALA A CA 1
ATOM 1279 C C . ALA A 1 183 ? 9.622 -4.351 -15.191 1.00 98.81 183 ALA A C 1
ATOM 1281 O O . ALA A 1 183 ? 10.027 -4.424 -16.353 1.00 98.81 183 ALA A O 1
ATOM 1282 N N . GLU A 1 184 ? 9.056 -5.387 -14.571 1.00 98.69 184 GLU A N 1
ATOM 1283 C CA . GLU A 1 184 ? 9.023 -6.750 -15.126 1.00 98.69 184 GLU A CA 1
ATOM 1284 C C . GLU A 1 184 ? 7.659 -7.156 -15.683 1.00 98.69 184 GLU A C 1
ATOM 1286 O O . GLU A 1 184 ? 7.559 -7.984 -16.589 1.00 98.69 184 GLU A O 1
ATOM 1291 N N . GLY A 1 185 ? 6.591 -6.551 -15.171 1.00 98.19 185 GLY A N 1
ATOM 1292 C CA . GLY A 1 185 ? 5.241 -6.830 -15.632 1.00 98.19 185 GLY A CA 1
ATOM 1293 C C . GLY A 1 185 ? 4.911 -6.137 -16.950 1.00 98.19 185 GLY A C 1
ATOM 1294 O O . GLY A 1 185 ? 5.447 -5.078 -17.276 1.00 98.19 185 GLY A O 1
ATOM 1295 N N . GLN A 1 186 ? 3.952 -6.686 -17.699 1.00 98.69 186 GLN A N 1
ATOM 1296 C CA . GLN A 1 186 ? 3.404 -5.990 -18.866 1.00 98.69 186 GLN A CA 1
ATOM 1297 C C . GLN A 1 186 ? 2.835 -4.626 -18.447 1.00 98.69 186 GLN A C 1
ATOM 1299 O O . GLN A 1 186 ? 2.012 -4.556 -17.532 1.00 98.69 186 GLN A O 1
ATOM 1304 N N . SER A 1 187 ? 3.247 -3.555 -19.125 1.00 98.62 187 SER A N 1
ATOM 1305 C CA . SER A 1 187 ? 2.870 -2.172 -18.799 1.00 98.62 187 SER A CA 1
ATOM 1306 C C . SER A 1 187 ? 3.204 -1.760 -17.357 1.00 98.62 187 SER A C 1
ATOM 1308 O O . SER A 1 187 ? 2.533 -0.893 -16.798 1.00 98.62 187 SER A O 1
ATOM 1310 N N . ALA A 1 188 ? 4.201 -2.396 -16.734 1.00 98.88 188 ALA A N 1
ATOM 1311 C CA . ALA A 1 188 ? 4.684 -2.011 -15.415 1.00 98.88 188 ALA A CA 1
ATOM 1312 C C . ALA A 1 188 ? 5.504 -0.714 -15.476 1.00 98.88 188 ALA A C 1
ATOM 1314 O O . ALA A 1 188 ? 6.169 -0.426 -16.474 1.00 98.88 188 ALA A O 1
ATOM 1315 N N . LEU A 1 189 ? 5.481 0.052 -14.387 1.00 98.88 189 LEU A N 1
ATOM 1316 C CA . LEU A 1 189 ? 6.222 1.305 -14.267 1.00 98.88 189 LEU A CA 1
ATOM 1317 C C . LEU A 1 189 ? 7.061 1.312 -12.991 1.00 98.88 189 LEU A C 1
ATOM 1319 O O . LEU A 1 189 ? 6.506 1.286 -11.894 1.00 98.88 189 LEU A O 1
ATOM 1323 N N . ALA A 1 190 ? 8.377 1.449 -13.140 1.00 98.69 190 ALA A N 1
ATOM 1324 C CA . ALA A 1 190 ? 9.265 1.853 -12.056 1.00 98.69 190 ALA A CA 1
ATOM 1325 C C . ALA A 1 190 ? 9.766 3.284 -12.325 1.00 98.69 190 ALA A C 1
ATOM 1327 O O . ALA A 1 190 ? 10.630 3.518 -13.170 1.00 98.69 190 ALA A O 1
ATOM 1328 N N . ALA A 1 191 ? 9.191 4.286 -11.662 1.00 97.81 191 ALA A N 1
ATOM 1329 C CA . ALA A 1 191 ? 9.435 5.684 -12.033 1.00 97.81 191 ALA A CA 1
ATOM 1330 C C . ALA A 1 191 ? 10.741 6.279 -11.461 1.00 97.81 191 ALA A C 1
ATOM 1332 O O . ALA A 1 191 ? 11.093 7.409 -11.792 1.00 97.81 191 ALA A O 1
ATOM 1333 N N . GLY A 1 192 ? 11.494 5.538 -10.646 1.00 96.69 192 GLY A N 1
ATOM 1334 C CA . GLY A 1 192 ? 12.813 5.952 -10.163 1.00 96.69 192 GLY A CA 1
ATOM 1335 C C . GLY A 1 192 ? 13.121 5.422 -8.770 1.00 96.69 192 GLY A C 1
ATOM 1336 O O . GLY A 1 192 ? 12.528 4.439 -8.339 1.00 96.69 192 GLY A O 1
ATOM 1337 N N . GLY A 1 193 ? 14.023 6.102 -8.058 1.00 98.50 193 GLY A N 1
ATOM 1338 C CA . GLY A 1 193 ? 14.483 5.694 -6.727 1.00 98.50 193 GLY A CA 1
ATOM 1339 C C . GLY A 1 193 ? 15.584 4.634 -6.775 1.00 98.50 193 GLY A C 1
ATOM 1340 O O . GLY A 1 193 ? 16.312 4.558 -7.769 1.00 98.50 193 GLY A O 1
ATOM 1341 N N . THR A 1 194 ? 15.702 3.848 -5.708 1.00 98.81 194 THR A N 1
ATOM 1342 C CA . THR A 1 194 ? 16.693 2.775 -5.578 1.00 98.81 194 THR A CA 1
ATOM 1343 C C . THR A 1 194 ? 15.991 1.432 -5.377 1.00 98.81 194 THR A C 1
ATOM 1345 O O . THR A 1 194 ? 15.119 1.317 -4.526 1.00 98.81 194 THR A O 1
ATOM 1348 N N . ALA A 1 195 ? 16.361 0.413 -6.150 1.00 98.56 195 ALA A N 1
ATOM 1349 C CA . ALA A 1 195 ? 15.921 -0.973 -5.959 1.00 98.56 195 ALA A CA 1
ATOM 1350 C C . ALA A 1 195 ? 14.389 -1.202 -5.933 1.00 98.56 195 ALA A C 1
ATOM 1352 O O . ALA A 1 195 ? 13.902 -2.152 -5.322 1.00 98.56 195 ALA A O 1
ATOM 1353 N N . ASN A 1 196 ? 13.598 -0.367 -6.617 1.00 98.81 196 ASN A N 1
ATOM 1354 C CA . ASN A 1 196 ? 12.144 -0.541 -6.672 1.00 98.81 196 ASN A CA 1
ATOM 1355 C C . ASN A 1 196 ? 11.739 -1.538 -7.763 1.00 98.81 196 ASN A C 1
ATOM 1357 O O . ASN A 1 196 ? 12.230 -1.470 -8.888 1.00 98.81 196 ASN A O 1
ATOM 1361 N N . THR A 1 197 ? 10.790 -2.422 -7.459 1.00 98.81 197 THR A N 1
ATOM 1362 C CA . THR A 1 197 ? 10.319 -3.479 -8.360 1.00 98.81 197 THR A CA 1
ATOM 1363 C C . THR A 1 197 ? 8.816 -3.371 -8.616 1.00 98.81 197 THR A C 1
ATOM 1365 O O . THR A 1 197 ? 8.004 -3.470 -7.697 1.00 98.81 197 THR A O 1
ATOM 1368 N N . ALA A 1 198 ? 8.440 -3.237 -9.886 1.00 98.81 198 ALA A N 1
ATOM 1369 C CA . ALA A 1 198 ? 7.082 -3.390 -10.398 1.00 98.81 198 ALA A CA 1
ATOM 1370 C C . ALA A 1 198 ? 6.993 -4.708 -11.190 1.00 98.81 198 ALA A C 1
ATOM 1372 O O . ALA A 1 198 ? 7.389 -4.786 -12.355 1.00 98.81 198 ALA A O 1
ATOM 1373 N N . PHE A 1 199 ? 6.540 -5.776 -10.529 1.00 98.69 199 PHE A N 1
ATOM 1374 C CA . PHE A 1 199 ? 6.710 -7.155 -11.002 1.00 98.69 199 PHE A CA 1
ATOM 1375 C C . PHE A 1 199 ? 5.594 -7.640 -11.936 1.00 98.69 199 PHE A C 1
ATOM 1377 O O . PHE A 1 199 ? 5.839 -8.371 -12.890 1.00 98.69 199 PHE A O 1
ATOM 1384 N N . ALA A 1 200 ? 4.345 -7.263 -11.666 1.00 98.38 200 ALA A N 1
ATOM 1385 C CA . ALA A 1 200 ? 3.175 -7.823 -12.343 1.00 98.38 200 ALA A CA 1
ATOM 1386 C C . ALA A 1 200 ? 2.514 -6.833 -13.314 1.00 98.38 200 ALA A C 1
ATOM 1388 O O . ALA A 1 200 ? 2.854 -5.650 -13.364 1.00 98.38 200 ALA A O 1
ATOM 1389 N N . THR A 1 201 ? 1.555 -7.317 -14.110 1.00 98.69 201 THR A N 1
ATOM 1390 C CA . THR A 1 201 ? 0.840 -6.507 -15.108 1.00 98.69 201 THR A CA 1
ATOM 1391 C C . THR A 1 201 ? 0.262 -5.227 -14.509 1.00 98.69 201 THR A C 1
ATOM 1393 O O . THR A 1 201 ? -0.481 -5.283 -13.525 1.00 98.69 201 THR A O 1
ATOM 1396 N N . ALA A 1 202 ? 0.569 -4.093 -15.141 1.00 98.62 202 ALA A N 1
ATOM 1397 C CA . ALA A 1 202 ? 0.124 -2.761 -14.741 1.00 98.62 202 ALA A CA 1
ATOM 1398 C C . ALA A 1 202 ? 0.425 -2.424 -13.265 1.00 98.62 202 ALA A C 1
ATOM 1400 O O . ALA A 1 202 ? -0.307 -1.650 -12.649 1.00 98.62 202 ALA A O 1
ATOM 1401 N N . SER A 1 203 ? 1.469 -3.031 -12.689 1.00 98.81 203 SER A N 1
ATOM 1402 C CA . SER A 1 203 ? 1.976 -2.659 -11.367 1.00 98.81 203 SER A CA 1
ATOM 1403 C C . SER A 1 203 ? 2.830 -1.393 -11.452 1.00 98.81 203 SER A C 1
ATOM 1405 O O . SER A 1 203 ? 3.467 -1.117 -12.474 1.00 98.81 203 SER A O 1
ATOM 1407 N N . VAL A 1 204 ? 2.833 -0.605 -10.380 1.00 98.88 204 VAL A N 1
ATOM 1408 C CA . VAL A 1 204 ? 3.545 0.674 -10.319 1.00 98.88 204 VAL A CA 1
ATOM 1409 C C . VAL A 1 204 ? 4.387 0.746 -9.052 1.00 98.88 204 VAL A C 1
ATOM 1411 O O . VAL A 1 204 ? 3.869 0.546 -7.958 1.00 98.88 204 VAL A O 1
ATOM 1414 N N . ALA A 1 205 ? 5.658 1.109 -9.194 1.00 98.50 205 ALA A N 1
ATOM 1415 C CA . ALA A 1 205 ? 6.526 1.552 -8.111 1.00 98.50 205 ALA A CA 1
ATOM 1416 C C . ALA A 1 205 ? 7.073 2.944 -8.469 1.00 98.50 205 ALA A C 1
ATOM 1418 O O . ALA A 1 205 ? 7.938 3.103 -9.329 1.00 98.50 205 ALA A O 1
ATOM 1419 N N . SER A 1 206 ? 6.511 3.988 -7.866 1.00 97.25 206 SER A N 1
ATOM 1420 C CA . SER A 1 206 ? 6.712 5.370 -8.330 1.00 97.25 206 SER A CA 1
ATOM 1421 C C . SER A 1 206 ? 8.030 5.999 -7.855 1.00 97.25 206 SER A C 1
ATOM 1423 O O . SER A 1 206 ? 8.427 7.048 -8.354 1.00 97.25 206 SER A O 1
ATOM 1425 N N . GLY A 1 207 ? 8.719 5.381 -6.898 1.00 96.38 207 GLY A N 1
ATOM 1426 C CA . GLY A 1 207 ? 9.985 5.868 -6.358 1.00 96.38 207 GLY A CA 1
ATOM 1427 C C . GLY A 1 207 ? 10.270 5.274 -4.985 1.00 96.38 207 GLY A C 1
ATOM 1428 O O . GLY A 1 207 ? 9.630 4.304 -4.591 1.00 96.38 207 GLY A O 1
ATOM 1429 N N . GLY A 1 208 ? 11.190 5.895 -4.244 1.00 98.38 208 GLY A N 1
ATOM 1430 C CA . GLY A 1 208 ? 11.585 5.428 -2.913 1.00 98.38 208 GLY A CA 1
ATOM 1431 C C . GLY A 1 208 ? 12.739 4.423 -2.941 1.00 98.38 208 GLY A C 1
ATOM 1432 O O . GLY A 1 208 ? 13.518 4.434 -3.896 1.00 98.38 208 GLY A O 1
ATOM 1433 N N . SER A 1 209 ? 12.857 3.598 -1.899 1.00 98.69 209 SER A N 1
ATOM 1434 C CA . SER A 1 209 ? 13.854 2.520 -1.809 1.00 98.69 209 SER A CA 1
ATOM 1435 C C . SER A 1 209 ? 13.189 1.167 -1.578 1.00 98.69 209 SER A C 1
ATOM 1437 O O . SER A 1 209 ? 12.276 1.075 -0.762 1.00 98.69 209 SER A O 1
ATOM 1439 N N . ASP A 1 210 ? 13.649 0.122 -2.259 1.00 98.56 210 ASP A N 1
ATOM 1440 C CA . ASP A 1 210 ? 13.320 -1.277 -1.936 1.00 98.56 210 ASP A CA 1
ATOM 1441 C C . ASP A 1 210 ? 11.811 -1.610 -1.932 1.00 98.56 210 ASP A C 1
ATOM 1443 O O . ASP A 1 210 ? 11.349 -2.529 -1.252 1.00 98.56 210 ASP A O 1
ATOM 1447 N N . ASN A 1 211 ? 11.009 -0.876 -2.710 1.00 98.75 211 ASN A N 1
ATOM 1448 C CA . ASN A 1 211 ? 9.569 -1.112 -2.795 1.00 98.75 211 ASN A CA 1
ATOM 1449 C C . ASN A 1 211 ? 9.233 -2.242 -3.778 1.00 98.75 211 ASN A C 1
ATOM 1451 O O . ASN A 1 211 ? 9.778 -2.299 -4.879 1.00 98.75 211 ASN A O 1
ATOM 1455 N N . GLN A 1 212 ? 8.276 -3.104 -3.427 1.00 98.75 212 GLN A N 1
ATOM 1456 C CA . GLN A 1 212 ? 7.898 -4.293 -4.198 1.00 98.75 212 GLN A CA 1
ATOM 1457 C C . GLN A 1 212 ? 6.393 -4.344 -4.496 1.00 98.75 212 GLN A C 1
ATOM 1459 O O . GLN A 1 212 ? 5.571 -4.704 -3.652 1.00 98.75 212 GLN A O 1
ATOM 1464 N N . ALA A 1 213 ? 6.023 -4.027 -5.735 1.00 98.75 213 ALA A N 1
ATOM 1465 C CA . ALA A 1 213 ? 4.663 -4.134 -6.255 1.00 98.75 213 ALA A CA 1
ATOM 1466 C C . ALA A 1 213 ? 4.493 -5.472 -7.006 1.00 98.75 213 ALA A C 1
ATOM 1468 O O . ALA A 1 213 ? 4.855 -5.594 -8.177 1.00 98.75 213 ALA A O 1
ATOM 1469 N N . LEU A 1 214 ? 3.962 -6.499 -6.326 1.00 98.62 214 LEU A N 1
ATOM 1470 C CA . LEU A 1 214 ? 4.090 -7.906 -6.748 1.00 98.62 214 LEU A CA 1
ATOM 1471 C C . LEU A 1 214 ? 2.891 -8.491 -7.507 1.00 98.62 214 LEU A C 1
ATOM 1473 O O . LEU A 1 214 ? 3.024 -9.519 -8.174 1.00 98.62 214 LEU A O 1
ATOM 1477 N N . ARG A 1 215 ? 1.708 -7.876 -7.418 1.00 98.62 215 ARG A N 1
ATOM 1478 C CA . ARG A 1 215 ? 0.470 -8.384 -8.044 1.00 98.62 215 ARG A CA 1
ATOM 1479 C C . ARG A 1 215 ? -0.087 -7.437 -9.097 1.00 98.62 215 ARG A C 1
ATOM 1481 O O . ARG A 1 215 ? 0.313 -6.285 -9.198 1.00 98.62 215 ARG A O 1
ATOM 1488 N N . SER A 1 216 ? -0.999 -7.938 -9.928 1.00 98.50 216 SER A N 1
ATOM 1489 C CA . SER A 1 216 ? -1.606 -7.121 -10.980 1.00 98.50 216 SER A CA 1
ATOM 1490 C C . SER A 1 216 ? -2.331 -5.916 -10.386 1.00 98.50 216 SER A C 1
ATOM 1492 O O . SER A 1 216 ? -3.057 -6.056 -9.396 1.00 98.50 216 SER A O 1
ATOM 1494 N N . TYR A 1 217 ? -2.167 -4.760 -11.029 1.00 98.69 217 TYR A N 1
ATOM 1495 C CA . TYR A 1 217 ? -2.796 -3.496 -10.634 1.00 98.69 217 TYR A CA 1
ATOM 1496 C C . TYR A 1 217 ? -2.429 -3.004 -9.226 1.00 98.69 217 TYR A C 1
ATOM 1498 O O . TYR A 1 217 ? -3.207 -2.274 -8.613 1.00 98.69 217 TYR A O 1
ATOM 1506 N N . THR A 1 218 ? -1.279 -3.409 -8.688 1.00 98.88 218 THR A N 1
ATOM 1507 C CA . THR A 1 218 ? -0.757 -2.832 -7.446 1.00 98.88 218 THR A CA 1
ATOM 1508 C C . THR A 1 218 ? -0.077 -1.497 -7.697 1.00 98.88 218 THR A C 1
ATOM 1510 O O . THR A 1 218 ? 0.462 -1.247 -8.777 1.00 98.88 218 THR A O 1
ATOM 1513 N N . ALA A 1 219 ? -0.063 -0.642 -6.680 1.00 98.75 219 ALA A N 1
ATOM 1514 C CA . ALA A 1 219 ? 0.665 0.615 -6.739 1.00 98.75 219 ALA A CA 1
ATOM 1515 C C . ALA A 1 219 ? 1.393 0.892 -5.427 1.00 98.75 219 ALA A C 1
ATOM 1517 O O . ALA A 1 219 ? 0.795 0.856 -4.352 1.00 98.75 219 ALA A O 1
ATOM 1518 N N . ILE A 1 220 ? 2.674 1.225 -5.540 1.00 98.75 220 ILE A N 1
ATOM 1519 C CA . ILE A 1 220 ? 3.457 1.838 -4.478 1.00 98.75 220 ILE A CA 1
ATOM 1520 C C . ILE A 1 220 ? 3.868 3.234 -4.934 1.00 98.75 220 ILE A C 1
ATOM 1522 O O . ILE A 1 220 ? 4.495 3.398 -5.985 1.00 98.75 220 ILE A O 1
ATOM 1526 N N . TYR A 1 221 ? 3.481 4.259 -4.177 1.00 98.00 221 TYR A N 1
ATOM 1527 C CA . TYR A 1 221 ? 3.734 5.654 -4.557 1.00 98.00 221 TYR A CA 1
ATOM 1528 C C . TYR A 1 221 ? 5.083 6.191 -4.051 1.00 98.00 221 TYR A C 1
ATOM 1530 O O . TYR A 1 221 ? 5.585 7.175 -4.591 1.00 98.00 221 TYR A O 1
ATOM 1538 N N . GLY A 1 222 ? 5.704 5.539 -3.069 1.00 97.25 222 GLY A N 1
ATOM 1539 C CA . GLY A 1 222 ? 7.029 5.889 -2.563 1.00 97.25 222 GLY A CA 1
ATOM 1540 C C . GLY A 1 222 ? 7.317 5.212 -1.228 1.00 97.25 222 GLY A C 1
ATOM 1541 O O . GLY A 1 222 ? 6.727 4.183 -0.915 1.00 97.25 222 GLY A O 1
ATOM 1542 N N . GLY A 1 223 ? 8.181 5.827 -0.418 1.00 98.06 223 GLY A N 1
ATOM 1543 C CA . GLY A 1 223 ? 8.603 5.268 0.868 1.00 98.06 223 GLY A CA 1
ATOM 1544 C C . GLY A 1 223 ? 9.779 4.302 0.744 1.00 98.06 223 GLY A C 1
ATOM 1545 O O . GLY A 1 223 ? 10.473 4.287 -0.272 1.00 98.06 223 GLY A O 1
ATOM 1546 N N . SER A 1 224 ? 10.026 3.541 1.803 1.00 98.56 224 SER A N 1
ATOM 1547 C CA . SER A 1 224 ? 11.065 2.512 1.850 1.00 98.56 224 SER A CA 1
ATOM 1548 C C . SER A 1 224 ? 10.463 1.185 2.287 1.00 98.56 224 SER A C 1
ATOM 1550 O O . SER A 1 224 ? 9.595 1.183 3.161 1.00 98.56 224 SER A O 1
ATOM 1552 N N . ASP A 1 225 ? 10.939 0.076 1.727 1.00 98.50 225 ASP A N 1
ATOM 1553 C CA . ASP A 1 225 ? 10.537 -1.284 2.118 1.00 98.50 225 ASP A CA 1
ATOM 1554 C C . ASP A 1 225 ? 9.015 -1.545 2.014 1.00 98.50 225 ASP A C 1
ATOM 1556 O O . ASP A 1 225 ? 8.447 -2.359 2.744 1.00 98.50 225 ASP A O 1
ATOM 1560 N N . GLY A 1 226 ? 8.311 -0.833 1.130 1.00 98.62 226 GLY A N 1
ATOM 1561 C CA . GLY A 1 226 ? 6.883 -1.029 0.898 1.00 98.62 226 GLY A CA 1
ATOM 1562 C C . GLY A 1 226 ? 6.597 -2.321 0.131 1.00 98.62 226 GLY A C 1
ATOM 1563 O O . GLY A 1 226 ? 7.267 -2.628 -0.854 1.00 98.62 226 GLY A O 1
ATOM 1564 N N . LEU A 1 227 ? 5.555 -3.056 0.524 1.00 98.75 227 LEU A N 1
ATOM 1565 C CA . LEU A 1 227 ? 5.149 -4.313 -0.110 1.00 98.75 227 LEU A CA 1
ATOM 1566 C C . LEU A 1 227 ? 3.666 -4.288 -0.493 1.00 98.75 227 LEU A C 1
ATOM 1568 O O . LEU A 1 227 ? 2.795 -4.202 0.368 1.00 98.75 227 LEU A O 1
ATOM 1572 N N . ALA A 1 228 ? 3.361 -4.430 -1.780 1.00 98.75 228 ALA A N 1
ATOM 1573 C CA . ALA A 1 228 ? 2.001 -4.631 -2.277 1.00 98.75 228 ALA A CA 1
ATOM 1574 C C . ALA A 1 228 ? 1.887 -6.032 -2.902 1.00 98.75 228 ALA A C 1
ATOM 1576 O O . ALA A 1 228 ? 2.217 -6.227 -4.076 1.00 98.75 228 ALA A O 1
ATOM 1577 N N . ASP A 1 229 ? 1.421 -7.007 -2.115 1.00 98.62 229 ASP A N 1
ATOM 1578 C CA . ASP A 1 229 ? 1.372 -8.440 -2.465 1.00 98.62 229 ASP A CA 1
ATOM 1579 C C . ASP A 1 229 ? -0.060 -9.005 -2.551 1.00 98.62 229 ASP A C 1
ATOM 1581 O O . ASP A 1 229 ? -0.320 -10.190 -2.363 1.00 98.62 229 ASP A O 1
ATOM 1585 N N . ALA A 1 230 ? -1.020 -8.159 -2.911 1.00 98.62 230 ALA A N 1
ATOM 1586 C CA . ALA A 1 230 ? -2.356 -8.587 -3.312 1.00 98.62 230 ALA A CA 1
ATOM 1587 C C . ALA A 1 230 ? -2.858 -7.759 -4.490 1.00 98.62 230 ALA A C 1
ATOM 1589 O O . ALA A 1 230 ? -2.469 -6.610 -4.669 1.00 98.62 230 ALA A O 1
ATOM 1590 N N . GLN A 1 231 ? -3.711 -8.342 -5.334 1.00 98.56 231 GLN A N 1
ATOM 1591 C CA . GLN A 1 231 ? -4.267 -7.613 -6.477 1.00 98.56 231 GLN A CA 1
ATOM 1592 C C . GLN A 1 231 ? -5.005 -6.352 -6.001 1.00 98.56 231 GLN A C 1
ATOM 1594 O O . GLN A 1 231 ? -5.745 -6.388 -5.013 1.00 98.56 231 GLN A O 1
ATOM 1599 N N . TYR A 1 232 ? -4.786 -5.246 -6.715 1.00 98.69 232 TYR A N 1
ATOM 1600 C CA . TYR A 1 232 ? -5.301 -3.912 -6.376 1.00 98.69 232 TYR A CA 1
ATOM 1601 C C . TYR A 1 232 ? -4.840 -3.337 -5.027 1.00 98.69 232 TYR A C 1
ATOM 1603 O O . TYR A 1 232 ? -5.405 -2.338 -4.579 1.00 98.69 232 TYR A O 1
ATOM 1611 N N . ALA A 1 233 ? -3.850 -3.940 -4.363 1.00 98.81 233 ALA A N 1
ATOM 1612 C CA . ALA A 1 233 ? -3.293 -3.372 -3.145 1.00 98.81 233 ALA A CA 1
ATOM 1613 C C . ALA A 1 233 ? -2.513 -2.083 -3.442 1.00 98.81 233 ALA A C 1
ATOM 1615 O O . ALA A 1 233 ? -1.819 -1.973 -4.460 1.00 98.81 233 ALA A O 1
ATOM 1616 N N . VAL A 1 234 ? -2.615 -1.119 -2.530 1.00 98.88 234 VAL A N 1
ATOM 1617 C CA . VAL A 1 234 ? -1.967 0.188 -2.648 1.00 98.88 234 VAL A CA 1
ATOM 1618 C C . VAL A 1 234 ? -1.200 0.508 -1.374 1.00 98.88 234 VAL A C 1
ATOM 1620 O O . VAL A 1 234 ? -1.766 0.481 -0.281 1.00 98.88 234 VAL A O 1
ATOM 1623 N N . VAL A 1 235 ? 0.071 0.873 -1.529 1.00 98.75 235 VAL A N 1
ATOM 1624 C CA . VAL A 1 235 ? 0.903 1.438 -0.461 1.00 98.75 235 VAL A CA 1
ATOM 1625 C C . VAL A 1 235 ? 1.319 2.846 -0.875 1.00 98.75 235 VAL A C 1
ATOM 1627 O O . VAL A 1 235 ? 1.979 3.049 -1.889 1.00 98.75 235 VAL A O 1
ATOM 1630 N N . VAL A 1 236 ? 0.907 3.863 -0.128 1.00 98.38 236 VAL A N 1
ATOM 1631 C CA . VAL A 1 236 ? 1.176 5.255 -0.518 1.00 98.38 236 VAL A CA 1
ATOM 1632 C C . VAL A 1 236 ? 2.592 5.693 -0.129 1.00 98.38 236 VAL A C 1
ATOM 1634 O O . VAL A 1 236 ? 3.237 6.423 -0.877 1.00 98.38 236 VAL A O 1
ATOM 1637 N N . GLY A 1 237 ? 3.116 5.228 1.003 1.00 95.62 237 GLY A N 1
ATOM 1638 C CA . GLY A 1 237 ? 4.476 5.545 1.433 1.00 95.62 237 GLY A CA 1
ATOM 1639 C C . GLY A 1 237 ? 4.782 5.024 2.831 1.00 95.62 237 GLY A C 1
ATOM 1640 O O . GLY A 1 237 ? 4.161 4.068 3.288 1.00 95.62 237 GLY A O 1
ATOM 1641 N N . GLY A 1 238 ? 5.710 5.687 3.525 1.00 97.62 238 GLY A N 1
ATOM 1642 C CA . GLY A 1 238 ? 6.170 5.277 4.854 1.00 97.62 238 GLY A CA 1
ATOM 1643 C C . GLY A 1 238 ? 7.379 4.344 4.804 1.00 97.62 238 GLY A C 1
ATOM 1644 O O . GLY A 1 238 ? 8.123 4.342 3.824 1.00 97.62 238 GLY A O 1
ATOM 1645 N N . TYR A 1 239 ? 7.584 3.598 5.884 1.00 98.69 239 TYR A N 1
ATOM 1646 C CA . TYR A 1 239 ? 8.631 2.588 6.020 1.00 98.69 239 TYR A CA 1
ATOM 1647 C C . TYR A 1 239 ? 7.985 1.228 6.296 1.00 98.69 239 TYR A C 1
ATOM 1649 O O . TYR A 1 239 ? 7.234 1.110 7.261 1.00 98.69 239 TYR A O 1
ATOM 1657 N N . GLY A 1 240 ? 8.241 0.209 5.477 1.00 98.19 240 GLY A N 1
ATOM 1658 C CA . GLY A 1 240 ? 7.812 -1.167 5.761 1.00 98.19 240 GLY A CA 1
ATOM 1659 C C . GLY A 1 240 ? 6.303 -1.438 5.648 1.00 98.19 240 GLY A C 1
ATOM 1660 O O . GLY A 1 240 ? 5.824 -2.420 6.211 1.00 98.19 240 GLY A O 1
ATOM 1661 N N . GLY A 1 241 ? 5.529 -0.569 4.987 1.00 98.56 241 GLY A N 1
ATOM 1662 C CA . GLY A 1 241 ? 4.073 -0.721 4.861 1.00 98.56 241 GLY A CA 1
ATOM 1663 C C . GLY A 1 241 ? 3.671 -1.883 3.943 1.00 98.56 241 GLY A C 1
ATOM 1664 O O . GLY A 1 241 ? 4.230 -2.025 2.856 1.00 98.56 241 GLY A O 1
ATOM 1665 N N . GLN A 1 242 ? 2.687 -2.700 4.344 1.00 98.69 242 GLN A N 1
ATOM 1666 C CA . GLN A 1 242 ? 2.310 -3.925 3.618 1.00 98.69 242 GLN A CA 1
ATOM 1667 C C . GLN A 1 242 ? 0.818 -3.988 3.252 1.00 98.69 242 GLN A C 1
ATOM 1669 O O . GLN A 1 242 ? -0.044 -4.163 4.114 1.00 98.69 242 GLN A O 1
ATOM 1674 N N . GLY A 1 243 ? 0.506 -3.914 1.958 1.00 98.50 243 GLY A N 1
ATOM 1675 C CA . GLY A 1 243 ? -0.814 -4.212 1.398 1.00 98.50 243 GLY A CA 1
ATOM 1676 C C . GLY A 1 243 ? -0.898 -5.672 0.946 1.00 98.50 243 GLY A C 1
ATOM 1677 O O . GLY A 1 243 ? -0.456 -6.004 -0.153 1.00 98.50 243 GLY A O 1
ATOM 1678 N N . LEU A 1 244 ? -1.455 -6.540 1.790 1.00 98.56 244 LEU A N 1
ATOM 1679 C CA . LEU A 1 244 ? -1.493 -8.001 1.606 1.00 98.56 244 LEU A CA 1
ATOM 1680 C C . LEU A 1 244 ? -2.904 -8.547 1.323 1.00 98.56 244 LEU A C 1
ATOM 1682 O O . LEU A 1 244 ? -3.050 -9.695 0.912 1.00 98.56 244 LEU A O 1
ATOM 1686 N N . GLY A 1 245 ? -3.944 -7.739 1.530 1.00 98.25 245 GLY A N 1
ATOM 1687 C CA . GLY A 1 245 ? -5.328 -8.075 1.198 1.00 98.25 245 GLY A CA 1
ATOM 1688 C C . GLY A 1 245 ? -5.758 -7.580 -0.187 1.00 98.25 245 GLY A C 1
ATOM 1689 O O . GLY A 1 245 ? -5.245 -6.583 -0.693 1.00 98.25 245 GLY A O 1
ATOM 1690 N N . PHE A 1 246 ? -6.733 -8.246 -0.815 1.00 98.50 246 PHE A N 1
ATOM 1691 C CA . PHE A 1 246 ? -7.332 -7.770 -2.073 1.00 98.50 246 PHE A CA 1
ATOM 1692 C C . PHE A 1 246 ? -7.977 -6.392 -1.850 1.00 98.50 246 PHE A C 1
ATOM 1694 O O . PHE A 1 246 ? -8.805 -6.249 -0.949 1.00 98.50 246 PHE A O 1
ATOM 1701 N N . TYR A 1 247 ? -7.592 -5.380 -2.635 1.00 98.62 247 TYR A N 1
ATOM 1702 C CA . TYR A 1 247 ? -7.901 -3.962 -2.357 1.00 98.62 247 TYR A CA 1
ATOM 1703 C C . TYR A 1 247 ? -7.403 -3.440 -0.991 1.00 98.62 247 TYR A C 1
ATOM 1705 O O . TYR A 1 247 ? -7.993 -2.515 -0.431 1.00 98.62 247 TYR A O 1
ATOM 1713 N N . GLY A 1 248 ? -6.349 -4.032 -0.428 1.00 98.69 248 GLY A N 1
ATOM 1714 C CA . GLY A 1 248 ? -5.725 -3.558 0.804 1.00 98.69 248 GLY A CA 1
ATOM 1715 C C . GLY A 1 248 ? -5.061 -2.195 0.602 1.00 98.69 248 GLY A C 1
ATOM 1716 O O . GLY A 1 248 ? -4.373 -1.981 -0.397 1.00 98.69 248 GLY A O 1
ATOM 1717 N N . LEU A 1 249 ? -5.258 -1.276 1.545 1.00 98.81 249 LEU A N 1
ATOM 1718 C CA . LEU A 1 249 ? -4.722 0.083 1.475 1.00 98.81 249 LEU A CA 1
ATOM 1719 C C . LEU A 1 249 ? -3.862 0.392 2.697 1.00 98.81 249 LEU A C 1
ATOM 1721 O O . LEU A 1 249 ? -4.354 0.365 3.824 1.00 98.81 249 LEU A O 1
ATOM 1725 N N . VAL A 1 250 ? -2.608 0.768 2.458 1.00 98.81 250 VAL A N 1
ATOM 1726 C CA . VAL A 1 250 ? -1.723 1.356 3.468 1.00 98.81 250 VAL A CA 1
ATOM 1727 C C . VAL A 1 250 ? -1.370 2.778 3.043 1.00 98.81 250 VAL A C 1
ATOM 1729 O O . VAL A 1 250 ? -0.775 2.982 1.986 1.00 98.81 250 VAL A O 1
ATOM 1732 N N . LEU A 1 251 ? -1.751 3.785 3.830 1.00 98.00 251 LEU A N 1
ATOM 1733 C CA . LEU A 1 251 ? -1.500 5.189 3.464 1.00 98.00 251 LEU A CA 1
ATOM 1734 C C . LEU A 1 251 ? -0.114 5.704 3.887 1.00 98.00 251 LEU A C 1
ATOM 1736 O O . LEU A 1 251 ? 0.351 6.709 3.353 1.00 98.00 251 LEU A O 1
ATOM 1740 N N . GLY A 1 252 ? 0.555 5.055 4.836 1.00 95.12 252 GLY A N 1
ATOM 1741 C CA . GLY A 1 252 ? 1.839 5.511 5.362 1.00 95.12 252 GLY A CA 1
ATOM 1742 C C . GLY A 1 252 ? 2.191 4.834 6.680 1.00 95.12 252 GLY A C 1
ATOM 1743 O O . GLY A 1 252 ? 1.612 3.805 7.005 1.00 95.12 252 GLY A O 1
ATOM 1744 N N . GLY A 1 253 ? 3.098 5.454 7.440 1.00 97.19 253 GLY A N 1
ATOM 1745 C CA . GLY A 1 253 ? 3.507 4.999 8.772 1.00 97.19 253 GLY A CA 1
ATOM 1746 C C . GLY A 1 253 ? 4.762 4.127 8.778 1.00 97.19 253 GLY A C 1
ATOM 1747 O O . GLY A 1 253 ? 5.577 4.197 7.856 1.00 97.19 253 GLY A O 1
ATOM 1748 N N . TYR A 1 254 ? 4.944 3.374 9.860 1.00 98.62 254 TYR A N 1
ATOM 1749 C CA . TYR A 1 254 ? 6.076 2.477 10.091 1.00 98.62 254 TYR A CA 1
ATOM 1750 C C . TYR A 1 254 ? 5.542 1.064 10.344 1.00 98.62 254 TYR A C 1
ATOM 1752 O O . TYR A 1 254 ? 4.919 0.828 11.371 1.00 98.62 254 TYR A O 1
ATOM 1760 N N . GLU A 1 255 ? 5.779 0.131 9.425 1.00 98.38 255 GLU A N 1
ATOM 1761 C CA . GLU A 1 255 ? 5.390 -1.286 9.531 1.00 98.38 255 GLU A CA 1
ATOM 1762 C C . GLU A 1 255 ? 3.871 -1.536 9.670 1.00 98.38 255 GLU A C 1
ATOM 1764 O O . GLU A 1 255 ? 3.442 -2.524 10.265 1.00 98.38 255 GLU A O 1
ATOM 1769 N N . ASP A 1 256 ? 3.031 -0.657 9.114 1.00 98.69 256 ASP A N 1
ATOM 1770 C CA . ASP A 1 256 ? 1.574 -0.842 9.096 1.00 98.69 256 ASP A CA 1
ATOM 1771 C C . ASP A 1 256 ? 1.131 -1.845 8.011 1.00 98.69 256 ASP A C 1
ATOM 1773 O O . ASP A 1 256 ? 1.686 -1.889 6.908 1.00 98.69 256 ASP A O 1
ATOM 1777 N N . ARG A 1 257 ? 0.113 -2.666 8.307 1.00 98.81 257 ARG A N 1
ATOM 1778 C CA . ARG A 1 257 ? -0.282 -3.823 7.482 1.00 98.81 257 ARG A CA 1
ATOM 1779 C C . ARG A 1 257 ? -1.795 -3.874 7.251 1.00 98.81 257 ARG A C 1
ATOM 1781 O O . ARG A 1 257 ? -2.580 -3.789 8.193 1.00 98.81 257 ARG A O 1
ATOM 1788 N N . ALA A 1 258 ? -2.202 -4.073 6.000 1.00 98.81 258 ALA A N 1
ATOM 1789 C CA . ALA A 1 258 ? -3.585 -4.325 5.589 1.00 98.81 258 ALA A CA 1
ATOM 1790 C C . ALA A 1 258 ? -3.691 -5.729 4.968 1.00 98.81 258 ALA A C 1
ATOM 1792 O O . ALA A 1 258 ? -3.291 -5.934 3.822 1.00 98.81 258 ALA A O 1
ATOM 1793 N N . GLU A 1 259 ? -4.198 -6.705 5.725 1.00 98.69 259 GLU A N 1
ATOM 1794 C CA . GLU A 1 259 ? -4.069 -8.137 5.410 1.00 98.69 259 GLU A CA 1
ATOM 1795 C C . GLU A 1 259 ? -5.290 -8.782 4.750 1.00 98.69 259 GLU A C 1
ATOM 1797 O O . GLU A 1 259 ? -5.143 -9.826 4.119 1.00 98.69 259 GLU A O 1
ATOM 1802 N N . SER A 1 260 ? -6.481 -8.184 4.862 1.00 98.56 260 SER A N 1
ATOM 1803 C CA . SER A 1 260 ? -7.712 -8.780 4.319 1.00 98.56 260 SER A CA 1
ATOM 1804 C C . SER A 1 260 ? -8.404 -7.925 3.254 1.00 98.56 260 SER A C 1
ATOM 1806 O O . SER A 1 260 ? -7.997 -6.808 2.933 1.00 98.56 260 SER A O 1
ATOM 1808 N N . LEU A 1 261 ? -9.469 -8.480 2.673 1.00 98.69 261 LEU A N 1
ATOM 1809 C CA . LEU A 1 261 ? -10.292 -7.868 1.639 1.00 98.69 261 LEU A CA 1
ATOM 1810 C C . LEU A 1 261 ? -10.787 -6.477 2.076 1.00 98.69 261 LEU A C 1
ATOM 1812 O O . LEU A 1 261 ? -11.547 -6.367 3.040 1.00 98.69 261 LEU A O 1
ATOM 1816 N N . TYR A 1 262 ? -10.412 -5.433 1.330 1.00 98.75 262 TYR A N 1
ATOM 1817 C CA . TYR A 1 262 ? -10.718 -4.022 1.622 1.00 98.75 262 TYR A CA 1
ATOM 1818 C C . TYR A 1 262 ? -10.230 -3.522 2.996 1.00 98.75 262 TYR A C 1
ATOM 1820 O O . TYR A 1 262 ? -10.802 -2.572 3.535 1.00 98.75 262 TYR A O 1
ATOM 1828 N N . ALA A 1 263 ? -9.222 -4.159 3.595 1.00 98.81 263 ALA A N 1
ATOM 1829 C CA . ALA A 1 263 ? -8.629 -3.673 4.836 1.00 98.81 263 ALA A CA 1
ATOM 1830 C C . ALA A 1 263 ? -7.861 -2.360 4.604 1.00 98.81 263 ALA A C 1
ATOM 1832 O O . ALA A 1 263 ? -7.232 -2.173 3.558 1.00 98.81 263 ALA A O 1
ATOM 1833 N N . VAL A 1 264 ? -7.897 -1.452 5.583 1.00 98.88 264 VAL A N 1
ATOM 1834 C CA . VAL A 1 264 ? -7.230 -0.144 5.496 1.00 98.88 264 VAL A CA 1
ATOM 1835 C C . VAL A 1 264 ? -6.408 0.132 6.750 1.00 98.88 264 VAL A C 1
ATOM 1837 O O . VAL A 1 264 ? -6.955 0.184 7.848 1.00 98.88 264 VAL A O 1
ATOM 1840 N N . ALA A 1 265 ? -5.115 0.396 6.577 1.00 98.50 265 ALA A N 1
ATOM 1841 C CA . ALA A 1 265 ? -4.247 0.964 7.602 1.00 98.50 265 ALA A CA 1
ATOM 1842 C C . ALA A 1 265 ? -3.815 2.374 7.164 1.00 98.50 265 ALA A C 1
ATOM 1844 O O . ALA A 1 265 ? -3.082 2.551 6.192 1.00 98.50 265 ALA A O 1
ATOM 1845 N N . MET A 1 266 ? -4.315 3.413 7.831 1.00 97.56 266 MET A N 1
ATOM 1846 C CA . MET A 1 266 ? -4.087 4.798 7.396 1.00 97.56 266 MET A CA 1
ATOM 1847 C C . MET A 1 266 ? -2.755 5.390 7.895 1.00 97.56 266 MET A C 1
ATOM 1849 O O . MET A 1 266 ? -2.346 6.448 7.420 1.00 97.56 266 MET A O 1
ATOM 1853 N N . GLY A 1 267 ? -2.066 4.717 8.818 1.00 94.62 267 GLY A N 1
ATOM 1854 C CA . GLY A 1 267 ? -0.730 5.079 9.291 1.00 94.62 267 GLY A CA 1
ATOM 1855 C C . GLY A 1 267 ? -0.511 4.732 10.761 1.00 94.62 267 GLY A C 1
ATOM 1856 O O . GLY A 1 267 ? -1.335 4.057 11.378 1.00 94.62 267 GLY A O 1
ATOM 1857 N N . GLY A 1 268 ? 0.578 5.252 11.333 1.00 97.75 268 GLY A N 1
ATOM 1858 C CA . GLY A 1 268 ? 1.000 4.953 12.698 1.00 97.75 268 GLY A CA 1
ATOM 1859 C C . GLY A 1 268 ? 2.260 4.090 12.744 1.00 97.75 268 GLY A C 1
ATOM 1860 O O . GLY A 1 268 ? 3.177 4.301 11.949 1.00 97.75 268 GLY A O 1
ATOM 1861 N N . GLN A 1 269 ? 2.345 3.204 13.739 1.00 98.56 269 GLN A N 1
ATOM 1862 C CA . GLN A 1 269 ? 3.461 2.275 13.902 1.00 98.56 269 GLN A CA 1
ATOM 1863 C C . GLN A 1 269 ? 2.963 0.858 14.213 1.00 98.56 269 GLN A C 1
ATOM 1865 O O . GLN A 1 269 ? 2.450 0.615 15.303 1.00 98.56 269 GLN A O 1
ATOM 1870 N N . GLY A 1 270 ? 3.193 -0.098 13.319 1.00 98.25 270 GLY A N 1
ATOM 1871 C CA . GLY A 1 270 ? 2.937 -1.517 13.563 1.00 98.25 270 GLY A CA 1
ATOM 1872 C C . GLY A 1 270 ? 1.457 -1.854 13.739 1.00 98.25 270 GLY A C 1
ATOM 1873 O O . GLY A 1 270 ? 1.124 -2.747 14.517 1.00 98.25 270 GLY A O 1
ATOM 1874 N N . ASN A 1 271 ? 0.554 -1.114 13.095 1.00 98.62 271 ASN A N 1
ATOM 1875 C CA . ASN A 1 271 ? -0.873 -1.409 13.134 1.00 98.62 271 ASN A CA 1
ATOM 1876 C C . ASN A 1 271 ? -1.245 -2.477 12.105 1.00 98.62 271 ASN A C 1
ATOM 1878 O O . ASN A 1 271 ? -0.685 -2.530 11.010 1.00 98.62 271 ASN A O 1
ATOM 1882 N N . VAL A 1 272 ? -2.235 -3.305 12.433 1.00 98.75 272 VAL A N 1
ATOM 1883 C CA . VAL A 1 272 ? -2.668 -4.419 11.586 1.00 98.75 272 VAL A CA 1
ATOM 1884 C C . VAL A 1 272 ? -4.183 -4.390 11.396 1.00 98.75 272 VAL A C 1
ATOM 1886 O O . VAL A 1 272 ? -4.954 -4.608 12.329 1.00 98.75 272 VAL A O 1
ATOM 1889 N N . ALA A 1 273 ? -4.623 -4.159 10.162 1.00 98.81 273 ALA A N 1
ATOM 1890 C CA . ALA A 1 273 ? -6.006 -4.344 9.735 1.00 98.81 273 ALA A CA 1
ATOM 1891 C C . ALA A 1 273 ? -6.139 -5.721 9.058 1.00 98.81 273 ALA A C 1
ATOM 1893 O O . ALA A 1 273 ? -5.768 -5.880 7.895 1.00 98.81 273 ALA A O 1
ATOM 1894 N N . SER A 1 274 ? -6.631 -6.727 9.788 1.00 98.62 274 SER A N 1
ATOM 1895 C CA . SER A 1 274 ? -6.670 -8.132 9.339 1.00 98.62 274 SER A CA 1
ATOM 1896 C C . SER A 1 274 ? -8.067 -8.740 9.206 1.00 98.62 274 SER A C 1
ATOM 1898 O O . SER A 1 274 ? -8.208 -9.858 8.719 1.00 98.62 274 SER A O 1
ATOM 1900 N N . GLY A 1 275 ? -9.112 -8.002 9.576 1.00 98.69 275 GLY A N 1
ATOM 1901 C CA . GLY A 1 275 ? -10.500 -8.364 9.304 1.00 98.69 275 GLY A CA 1
ATOM 1902 C C . GLY A 1 275 ? -10.991 -7.851 7.947 1.00 98.69 275 GLY A C 1
ATOM 1903 O O . GLY A 1 275 ? -10.539 -6.825 7.439 1.00 98.69 275 GLY A O 1
ATOM 1904 N N . ASP A 1 276 ? -11.974 -8.529 7.356 1.00 98.69 276 ASP A N 1
ATOM 1905 C CA . ASP A 1 276 ? -12.617 -8.071 6.118 1.00 98.69 276 ASP A CA 1
ATOM 1906 C C . ASP A 1 276 ? -13.220 -6.676 6.292 1.00 98.69 276 ASP A C 1
ATOM 1908 O O . ASP A 1 276 ? -14.112 -6.485 7.123 1.00 98.69 276 ASP A O 1
ATOM 1912 N N . ARG A 1 277 ? -12.809 -5.714 5.458 1.00 98.81 277 ARG A N 1
ATOM 1913 C CA . ARG A 1 277 ? -13.204 -4.296 5.543 1.00 98.81 277 ARG A CA 1
ATOM 1914 C C . ARG A 1 277 ? -12.872 -3.659 6.900 1.00 98.81 277 ARG A C 1
ATOM 1916 O O . ARG A 1 277 ? -13.587 -2.746 7.317 1.00 98.81 277 ARG A O 1
ATOM 1923 N N . SER A 1 278 ? -11.867 -4.162 7.620 1.00 98.81 278 SER A N 1
ATOM 1924 C CA . SER A 1 278 ? -11.429 -3.534 8.864 1.00 98.81 278 SER A CA 1
ATOM 1925 C C . SER A 1 278 ? -10.584 -2.291 8.593 1.00 98.81 278 SER A C 1
ATOM 1927 O O . SER A 1 278 ? -9.984 -2.138 7.526 1.00 98.81 278 SER A O 1
ATOM 1929 N N . VAL A 1 279 ? -10.578 -1.370 9.553 1.00 98.88 279 VAL A N 1
ATOM 1930 C CA . VAL A 1 279 ? -9.869 -0.095 9.430 1.00 98.88 279 VAL A CA 1
ATOM 1931 C C . VAL A 1 279 ? -9.082 0.182 10.700 1.00 98.88 279 VAL A C 1
ATOM 1933 O O . VAL A 1 279 ? -9.653 0.197 11.789 1.00 98.88 279 VAL A O 1
ATOM 1936 N N . VAL A 1 280 ? -7.794 0.481 10.556 1.00 98.75 280 VAL A N 1
ATOM 1937 C CA . VAL A 1 280 ? -7.003 1.142 11.595 1.00 98.75 280 VAL A CA 1
ATOM 1938 C C . VAL A 1 280 ? -6.584 2.512 11.074 1.00 98.75 280 VAL A C 1
ATOM 1940 O O . VAL A 1 280 ? -5.859 2.624 10.088 1.00 98.75 280 VAL A O 1
ATOM 1943 N N . VAL A 1 281 ? -7.086 3.573 11.700 1.00 98.19 281 VAL A N 1
ATOM 1944 C CA . VAL A 1 281 ? -6.842 4.957 11.259 1.00 98.19 281 VAL A CA 1
ATOM 1945 C C . VAL A 1 281 ? -5.458 5.453 11.699 1.00 98.19 281 VAL A C 1
ATOM 1947 O O . VAL A 1 281 ? -4.853 6.295 11.042 1.00 98.19 281 VAL A O 1
ATOM 1950 N N . GLY A 1 282 ? -4.940 4.950 12.815 1.00 96.31 282 GLY A N 1
ATOM 1951 C CA . GLY A 1 282 ? -3.671 5.401 13.366 1.00 96.31 282 GLY A CA 1
ATOM 1952 C C . GLY A 1 282 ? -3.312 4.672 14.650 1.00 96.31 282 GLY A C 1
ATOM 1953 O O . GLY A 1 282 ? -3.953 3.694 15.027 1.00 96.31 282 GLY A O 1
ATOM 1954 N N . GLY A 1 283 ? -2.336 5.221 15.372 1.00 97.19 283 GLY A N 1
ATOM 1955 C CA . GLY A 1 283 ? -1.887 4.679 16.651 1.00 97.19 283 GLY A CA 1
ATOM 1956 C C . GLY A 1 283 ? -0.647 3.807 16.515 1.00 97.19 283 GLY A C 1
ATOM 1957 O O . GLY A 1 283 ? 0.115 3.940 15.556 1.00 97.19 283 GLY A O 1
ATOM 1958 N N . ARG A 1 284 ? -0.417 2.953 17.507 1.00 98.56 284 ARG A N 1
ATOM 1959 C CA . ARG A 1 284 ? 0.711 2.030 17.527 1.00 98.56 284 ARG A CA 1
ATOM 1960 C C . ARG A 1 284 ? 0.286 0.653 18.019 1.00 98.56 284 ARG A C 1
ATOM 1962 O O . ARG A 1 284 ? -0.477 0.560 18.979 1.00 98.56 284 ARG A O 1
ATOM 1969 N N . GLU A 1 285 ? 0.814 -0.389 17.383 1.00 98.38 285 GLU A N 1
ATOM 1970 C CA . GLU A 1 285 ? 0.652 -1.796 17.775 1.00 98.38 285 GLU A CA 1
ATOM 1971 C C . GLU A 1 285 ? -0.824 -2.211 17.931 1.00 98.38 285 GLU A C 1
ATOM 1973 O O . GLU A 1 285 ? -1.150 -3.026 18.783 1.00 98.38 285 GLU A O 1
ATOM 1978 N N . SER A 1 286 ? -1.745 -1.619 17.160 1.00 98.44 286 SER A N 1
ATOM 1979 C CA . SER A 1 286 ? -3.184 -1.903 17.276 1.00 98.44 286 SER A CA 1
ATOM 1980 C C . SER A 1 286 ? -3.677 -2.861 16.192 1.00 98.44 286 SER A C 1
ATOM 1982 O O . SER A 1 286 ? -3.248 -2.771 15.040 1.00 98.44 286 SER A O 1
ATOM 1984 N N . VAL A 1 287 ? -4.605 -3.757 16.543 1.00 98.69 287 VAL A N 1
ATOM 1985 C CA . VAL A 1 287 ? -5.066 -4.847 15.669 1.00 98.69 287 VAL A CA 1
ATOM 1986 C C . VAL A 1 287 ? -6.588 -4.837 15.502 1.00 98.69 287 VAL A C 1
ATOM 1988 O O . VAL A 1 287 ? -7.344 -5.109 16.434 1.00 98.69 287 VAL A O 1
ATOM 1991 N N . ALA A 1 288 ? -7.058 -4.582 14.280 1.00 98.81 288 ALA A N 1
ATOM 1992 C CA . ALA A 1 288 ? -8.465 -4.710 13.895 1.00 98.81 288 ALA A CA 1
ATOM 1993 C C . ALA A 1 288 ? -8.678 -5.994 13.074 1.00 98.81 288 ALA A C 1
ATOM 1995 O O . ALA A 1 288 ? -8.562 -5.980 11.842 1.00 98.81 288 ALA A O 1
ATOM 1996 N N . SER A 1 289 ? -8.985 -7.101 13.757 1.00 98.75 289 SER A N 1
ATOM 1997 C CA . SER A 1 289 ? -9.126 -8.441 13.160 1.00 98.75 289 SER A CA 1
ATOM 1998 C C . SER A 1 289 ? -10.574 -8.901 12.962 1.00 98.75 289 SER A C 1
ATOM 2000 O O . SER A 1 289 ? -10.824 -9.824 12.187 1.00 98.75 289 SER A O 1
ATOM 2002 N N . GLY A 1 290 ? -11.547 -8.249 13.602 1.00 98.69 290 GLY A N 1
ATOM 2003 C CA . GLY A 1 290 ? -12.964 -8.519 13.361 1.00 98.69 290 GLY A CA 1
ATOM 2004 C C . GLY A 1 290 ? -13.433 -8.010 11.994 1.00 98.69 290 GLY A C 1
ATOM 2005 O O . GLY A 1 290 ? -12.955 -6.987 11.492 1.00 98.69 290 GLY A O 1
ATOM 2006 N N . ALA A 1 291 ? -14.414 -8.677 11.379 1.00 98.75 291 ALA A N 1
ATOM 2007 C CA . ALA A 1 291 ? -14.982 -8.199 10.120 1.00 98.75 291 ALA A CA 1
ATOM 2008 C C . ALA A 1 291 ? -15.661 -6.838 10.336 1.00 98.75 291 ALA A C 1
ATOM 2010 O O . ALA A 1 291 ? -16.528 -6.700 11.202 1.00 98.75 291 ALA A O 1
ATOM 2011 N N . ARG A 1 292 ? -15.290 -5.836 9.531 1.00 98.81 292 ARG A N 1
ATOM 2012 C CA . ARG A 1 292 ? -15.720 -4.431 9.652 1.00 98.81 292 ARG A CA 1
ATOM 2013 C C . ARG A 1 292 ? -15.382 -3.798 11.009 1.00 98.81 292 ARG A C 1
ATOM 2015 O O . ARG A 1 292 ? -16.056 -2.853 11.416 1.00 98.81 292 ARG A O 1
ATOM 2022 N N . ALA A 1 293 ? -14.388 -4.328 11.720 1.00 98.88 293 ALA A N 1
ATOM 2023 C CA . ALA A 1 293 ? -13.900 -3.723 12.950 1.00 98.88 293 ALA A CA 1
ATOM 2024 C C . ALA A 1 293 ? -13.160 -2.412 12.658 1.00 98.88 293 ALA A C 1
ATOM 2026 O O . ALA A 1 293 ? -12.560 -2.249 11.591 1.00 98.88 293 ALA A O 1
ATOM 2027 N N . SER A 1 294 ? -13.187 -1.481 13.608 1.00 98.81 294 SER A N 1
ATOM 2028 C CA . SER A 1 294 ? -12.500 -0.201 13.464 1.00 98.81 294 SER A CA 1
ATOM 2029 C C . SER A 1 294 ? -11.707 0.180 14.706 1.00 98.81 294 SER A C 1
ATOM 2031 O O . SER A 1 294 ? -12.182 0.055 15.835 1.00 98.81 294 SER A O 1
ATOM 2033 N N . ILE A 1 295 ? -10.490 0.669 14.485 1.00 98.81 295 ILE A N 1
ATOM 2034 C CA . ILE A 1 295 ? -9.669 1.312 15.505 1.00 98.81 295 ILE A CA 1
ATOM 2035 C C . ILE A 1 295 ? -9.302 2.702 15.002 1.00 98.81 295 ILE A C 1
ATOM 2037 O O . ILE A 1 295 ? -8.677 2.849 13.954 1.00 98.81 295 ILE A O 1
ATOM 2041 N N . LEU A 1 296 ? -9.699 3.740 15.735 1.00 98.31 296 LEU A N 1
ATOM 2042 C CA . LEU A 1 296 ? -9.438 5.123 15.322 1.00 98.31 296 LEU A CA 1
ATOM 2043 C C . LEU A 1 296 ? -8.039 5.607 15.752 1.00 98.31 296 LEU A C 1
ATOM 2045 O O . LEU A 1 296 ? -7.516 6.562 15.183 1.00 98.31 296 LEU A O 1
ATOM 2049 N N . GLY A 1 297 ? -7.424 4.960 16.743 1.00 96.31 297 GLY A N 1
ATOM 2050 C CA . GLY A 1 297 ? -6.089 5.293 17.232 1.00 96.31 297 GLY A CA 1
ATOM 2051 C C . GLY A 1 297 ? -5.741 4.577 18.536 1.00 96.31 297 GLY A C 1
ATOM 2052 O O . GLY A 1 297 ? -6.434 3.654 18.959 1.00 96.31 297 GLY A O 1
ATOM 2053 N N . GLY A 1 298 ? -4.701 5.062 19.217 1.00 96.88 298 GLY A N 1
ATOM 2054 C CA . GLY A 1 298 ? -4.276 4.556 20.525 1.00 96.88 298 GLY A CA 1
ATOM 2055 C C . GLY A 1 298 ? -3.000 3.719 20.479 1.00 96.88 298 GLY A C 1
ATOM 2056 O O . GLY A 1 298 ? -2.253 3.759 19.505 1.00 96.88 298 GLY A O 1
ATOM 2057 N N . TYR A 1 299 ? -2.725 3.013 21.569 1.00 98.56 299 TYR A N 1
ATOM 2058 C CA . TYR A 1 299 ? -1.577 2.127 21.716 1.00 98.56 299 TYR A CA 1
ATOM 2059 C C . TYR A 1 299 ? -2.039 0.747 22.176 1.00 98.56 299 TYR A C 1
ATOM 2061 O O . TYR A 1 299 ? -2.701 0.643 23.213 1.00 98.56 299 TYR A O 1
ATOM 2069 N N . ASN A 1 300 ? -1.638 -0.289 21.441 1.00 98.19 300 ASN A N 1
ATOM 2070 C CA . ASN A 1 300 ? -1.860 -1.692 21.782 1.00 98.19 300 ASN A CA 1
ATOM 2071 C C . ASN A 1 300 ? -3.344 -2.037 22.006 1.00 98.19 300 ASN A C 1
ATOM 2073 O O . ASN A 1 300 ? -3.691 -2.625 23.023 1.00 98.19 300 ASN A O 1
ATOM 2077 N N . SER A 1 301 ? -4.228 -1.580 21.114 1.00 98.38 301 SER A N 1
ATOM 2078 C CA . SER A 1 301 ? -5.673 -1.842 21.199 1.00 98.38 301 SER A CA 1
ATOM 2079 C C . SER A 1 301 ? -6.107 -2.953 20.245 1.00 98.38 301 SER A C 1
ATOM 2081 O O . SER A 1 301 ? -5.596 -3.038 19.130 1.00 98.38 301 SER A O 1
ATOM 2083 N N . ASP A 1 302 ? -7.125 -3.719 20.637 1.00 98.56 302 ASP A N 1
ATOM 2084 C CA . ASP A 1 302 ? -7.679 -4.817 19.843 1.00 98.56 302 ASP A CA 1
ATOM 2085 C C . ASP A 1 302 ? -9.171 -4.620 19.555 1.00 98.56 302 ASP A C 1
ATOM 2087 O O . ASP A 1 302 ? -9.980 -4.423 20.464 1.00 98.56 302 ASP A O 1
ATOM 2091 N N . ALA A 1 303 ? -9.559 -4.756 18.290 1.00 98.81 303 ALA A N 1
ATOM 2092 C CA . ALA A 1 303 ? -10.951 -4.843 17.856 1.00 98.81 303 ALA A CA 1
ATOM 2093 C C . ALA A 1 303 ? -11.152 -6.169 17.106 1.00 98.81 303 ALA A C 1
ATOM 2095 O O . ALA A 1 303 ? -10.995 -6.246 15.884 1.00 98.81 303 ALA A O 1
ATOM 2096 N N . THR A 1 304 ? -11.443 -7.235 17.856 1.00 98.69 304 THR A N 1
ATOM 2097 C CA . THR A 1 304 ? -11.510 -8.611 17.327 1.00 98.69 304 THR A CA 1
ATOM 2098 C C . THR A 1 304 ? -12.936 -9.090 17.059 1.00 98.69 304 THR A C 1
ATOM 2100 O O . THR A 1 304 ? -13.136 -10.006 16.262 1.00 98.69 304 THR A O 1
ATOM 2103 N N . GLY A 1 305 ? -13.940 -8.456 17.671 1.00 98.56 305 GLY A N 1
ATOM 2104 C CA . GLY A 1 305 ? -15.344 -8.744 17.391 1.00 98.56 305 GLY A CA 1
ATOM 2105 C C . GLY A 1 305 ? -15.793 -8.192 16.036 1.00 98.56 305 GLY A C 1
ATOM 2106 O O . GLY A 1 305 ? -15.314 -7.156 15.567 1.00 98.56 305 GLY A O 1
ATOM 2107 N N . ASN A 1 306 ? -16.764 -8.843 15.393 1.00 98.69 306 ASN A N 1
ATOM 2108 C CA . ASN A 1 306 ? -17.341 -8.313 14.156 1.00 98.69 306 ASN A CA 1
ATOM 2109 C C . ASN A 1 306 ? -18.048 -6.986 14.439 1.00 98.69 306 ASN A C 1
ATOM 2111 O O . ASN A 1 306 ? -18.835 -6.906 15.380 1.00 98.69 306 ASN A O 1
ATOM 2115 N N . LEU A 1 307 ? -17.802 -5.963 13.617 1.00 98.75 307 LEU A N 1
ATOM 2116 C CA . LEU A 1 307 ? -18.299 -4.592 13.812 1.00 98.75 307 LEU A CA 1
ATOM 2117 C C . LEU A 1 307 ? -17.872 -3.959 15.153 1.00 98.75 307 LEU A C 1
ATOM 2119 O O . LEU A 1 307 ? -18.498 -2.998 15.601 1.00 98.75 307 LEU A O 1
ATOM 2123 N N . ALA A 1 308 ? -16.826 -4.483 15.802 1.00 98.88 308 ALA A N 1
ATOM 2124 C CA . ALA A 1 308 ? -16.289 -3.903 17.025 1.00 98.88 308 ALA A CA 1
ATOM 2125 C C . ALA A 1 308 ? -15.571 -2.575 16.749 1.00 98.88 308 ALA A C 1
ATOM 2127 O O . ALA A 1 308 ? -14.998 -2.369 15.677 1.00 98.88 308 ALA A O 1
ATOM 2128 N N . THR A 1 309 ? -15.599 -1.663 17.718 1.00 98.88 309 THR A N 1
ATOM 2129 C CA . THR A 1 309 ? -14.979 -0.340 17.588 1.00 98.88 309 THR A CA 1
ATOM 2130 C C . THR A 1 309 ? -14.162 0.013 18.821 1.00 98.88 309 THR A C 1
ATOM 2132 O O . THR A 1 309 ? -14.676 -0.029 19.938 1.00 98.88 309 THR A O 1
ATOM 2135 N N . VAL A 1 310 ? -12.915 0.434 18.611 1.00 98.88 310 VAL A N 1
ATOM 2136 C CA . VAL A 1 310 ? -12.091 1.089 19.632 1.00 98.88 310 VAL A CA 1
ATOM 2137 C C . VAL A 1 310 ? -11.727 2.491 19.156 1.00 98.88 310 VAL A C 1
ATOM 2139 O O . VAL A 1 310 ? -11.036 2.669 18.155 1.00 98.88 310 VAL A O 1
ATOM 2142 N N . CYS A 1 311 ? -12.171 3.522 19.868 1.00 98.38 311 CYS A N 1
ATOM 2143 C CA . CYS A 1 311 ? -11.918 4.897 19.429 1.00 98.38 311 CYS A CA 1
ATOM 2144 C C . CYS A 1 311 ? -10.500 5.398 19.767 1.00 98.38 311 CYS A C 1
ATOM 2146 O O . CYS A 1 311 ? -10.039 6.369 19.171 1.00 98.38 311 CYS A O 1
ATOM 2148 N N . GLY A 1 312 ? -9.800 4.781 20.724 1.00 97.12 312 GLY A N 1
ATOM 2149 C CA . GLY A 1 312 ? -8.472 5.230 21.148 1.00 97.12 312 GLY A CA 1
ATOM 2150 C C . GLY A 1 312 ? -8.021 4.656 22.488 1.00 97.12 312 GLY A C 1
ATOM 2151 O O . GLY A 1 312 ? -8.613 3.711 23.001 1.00 97.12 312 GLY A O 1
ATOM 2152 N N . GLY A 1 313 ? -7.009 5.282 23.093 1.00 98.38 313 GLY A N 1
ATOM 2153 C CA . GLY A 1 313 ? -6.514 4.956 24.436 1.00 98.38 313 GLY A CA 1
ATOM 2154 C C . GLY A 1 313 ? -5.357 3.955 24.456 1.00 98.38 313 GLY A C 1
ATOM 2155 O O . GLY A 1 313 ? -4.636 3.827 23.472 1.00 98.38 313 GLY A O 1
ATOM 2156 N N . TYR A 1 314 ? -5.139 3.307 25.598 1.00 98.75 314 TYR A N 1
ATOM 2157 C CA . TYR A 1 314 ? -4.032 2.378 25.830 1.00 98.75 314 TYR A CA 1
ATOM 2158 C C . TYR A 1 314 ? -4.584 1.022 26.274 1.00 98.75 314 TYR A C 1
ATOM 2160 O O . TYR A 1 314 ? -5.267 0.958 27.297 1.00 98.75 314 TYR A O 1
ATOM 2168 N N . GLN A 1 315 ? -4.262 -0.048 25.545 1.00 98.50 315 GLN A N 1
ATOM 2169 C CA . GLN A 1 315 ? -4.674 -1.419 25.871 1.00 98.50 315 GLN A CA 1
ATOM 2170 C C . GLN A 1 315 ? -6.189 -1.617 25.976 1.00 98.50 315 GLN A C 1
ATOM 2172 O O . GLN A 1 315 ? -6.674 -2.183 26.942 1.00 98.50 315 GLN A O 1
ATOM 2177 N N . ASN A 1 316 ? -6.961 -1.118 25.014 1.00 98.75 316 ASN A N 1
ATOM 2178 C CA . ASN A 1 316 ? -8.412 -1.310 25.015 1.00 98.75 316 ASN A CA 1
ATOM 2179 C C . ASN A 1 316 ? -8.810 -2.474 24.101 1.00 98.75 316 ASN A C 1
ATOM 2181 O O . ASN A 1 316 ? -8.304 -2.576 22.986 1.00 98.75 316 ASN A O 1
ATOM 2185 N N . HIS A 1 317 ? -9.745 -3.312 24.552 1.00 98.69 317 HIS A N 1
ATOM 2186 C CA . HIS A 1 317 ? -10.129 -4.548 23.870 1.00 98.69 317 HIS A CA 1
ATOM 2187 C C . HIS A 1 317 ? -11.644 -4.598 23.621 1.00 98.69 317 HIS A C 1
ATOM 2189 O O . HIS A 1 317 ? -12.437 -4.779 24.543 1.00 98.69 317 HIS A O 1
ATOM 2195 N N . ALA A 1 318 ? -12.067 -4.467 22.364 1.00 98.88 318 ALA A N 1
ATOM 2196 C CA . ALA A 1 318 ? -13.443 -4.703 21.929 1.00 98.88 318 ALA A CA 1
ATOM 2197 C C . ALA A 1 318 ? -13.525 -6.072 21.231 1.00 98.88 318 ALA A C 1
ATOM 2199 O O . ALA A 1 318 ? -13.277 -6.197 20.028 1.00 98.88 318 ALA A O 1
ATOM 2200 N N . THR A 1 319 ? -13.826 -7.120 21.999 1.00 98.69 319 THR A N 1
ATOM 2201 C CA . THR A 1 319 ? -13.781 -8.519 21.532 1.00 98.69 319 THR A CA 1
ATOM 2202 C C . THR A 1 319 ? -15.159 -9.120 21.262 1.00 98.69 319 THR A C 1
ATOM 2204 O O . THR A 1 319 ? -15.274 -10.086 20.509 1.00 98.69 319 THR A O 1
ATOM 2207 N N . GLY A 1 320 ? -16.222 -8.525 21.808 1.00 98.62 320 GLY A N 1
ATOM 2208 C CA . GLY A 1 320 ? -17.598 -8.903 21.499 1.00 98.62 320 GLY A CA 1
ATOM 2209 C C . GLY A 1 320 ? -18.056 -8.391 20.130 1.00 98.62 320 GLY A C 1
ATOM 2210 O O . GLY A 1 320 ? -17.627 -7.339 19.653 1.00 98.62 320 GLY A O 1
ATOM 2211 N N . ASN A 1 321 ? -18.977 -9.105 19.481 1.00 98.75 321 ASN A N 1
ATOM 2212 C CA . ASN A 1 321 ? -19.604 -8.604 18.254 1.00 98.75 321 ASN A CA 1
ATOM 2213 C C . ASN A 1 321 ? -20.375 -7.312 18.555 1.00 98.75 321 ASN A C 1
ATOM 2215 O O . ASN A 1 321 ? -21.129 -7.261 19.524 1.00 98.75 321 ASN A O 1
ATOM 2219 N N . HIS A 1 322 ? -20.210 -6.288 17.718 1.00 98.75 322 HIS A N 1
ATOM 2220 C CA . HIS A 1 322 ? -20.742 -4.937 17.918 1.00 98.75 322 HIS A CA 1
ATOM 2221 C C . HIS A 1 322 ? -20.292 -4.262 19.226 1.00 98.75 322 HIS A C 1
ATOM 2223 O O . HIS A 1 322 ? -20.937 -3.310 19.668 1.00 98.75 322 HIS A O 1
ATOM 2229 N N . ALA A 1 323 ? -19.223 -4.748 19.864 1.00 98.81 323 ALA A N 1
ATOM 2230 C CA . ALA A 1 323 ? -18.723 -4.151 21.091 1.00 98.81 323 ALA A CA 1
ATOM 2231 C C . ALA A 1 323 ? -18.048 -2.800 20.824 1.00 98.81 323 ALA A C 1
ATOM 2233 O O . ALA A 1 323 ? -17.419 -2.595 19.781 1.00 98.81 323 ALA A O 1
ATOM 2234 N N . VAL A 1 324 ? -18.154 -1.877 21.779 1.00 98.94 324 VAL A N 1
ATOM 2235 C CA . VAL A 1 324 ? -17.572 -0.535 21.656 1.00 98.94 324 VAL A CA 1
ATOM 2236 C C . VAL A 1 324 ? -16.753 -0.186 22.887 1.00 98.94 324 VAL A C 1
ATOM 2238 O O . VAL A 1 324 ? -17.263 -0.213 24.004 1.00 98.94 324 VAL A O 1
ATOM 2241 N N . VAL A 1 325 ? -15.505 0.226 22.677 1.00 98.88 325 VAL A N 1
ATOM 2242 C CA . VAL A 1 325 ? -14.694 0.888 23.700 1.00 98.88 325 VAL A CA 1
ATOM 2243 C C . VAL A 1 325 ? -14.334 2.289 23.218 1.00 98.88 325 VAL A C 1
ATOM 2245 O O . VAL A 1 325 ? -13.538 2.474 22.298 1.00 98.88 325 VAL A O 1
ATOM 2248 N N . SER A 1 326 ? -14.909 3.308 23.850 1.00 98.44 326 SER A N 1
ATOM 2249 C CA . SER A 1 326 ? -14.695 4.703 23.438 1.00 98.44 326 SER A CA 1
ATOM 2250 C C . SER A 1 326 ? -13.301 5.240 23.796 1.00 98.44 326 SER A C 1
ATOM 2252 O O . SER A 1 326 ? -12.896 6.280 23.282 1.00 98.44 326 SER A O 1
ATOM 2254 N N . GLY A 1 327 ? -12.546 4.566 24.669 1.00 98.00 327 GLY A N 1
ATOM 2255 C CA . GLY A 1 327 ? -11.165 4.922 25.004 1.00 98.00 327 GLY A CA 1
ATOM 2256 C C . GLY A 1 327 ? -10.765 4.525 26.423 1.00 98.00 327 GLY A C 1
ATOM 2257 O O . GLY A 1 327 ? -11.376 3.648 27.027 1.00 98.00 327 GLY A O 1
ATOM 2258 N N . GLY A 1 328 ? -9.753 5.200 26.977 1.00 98.50 328 GLY A N 1
ATOM 2259 C CA . GLY A 1 328 ? -9.255 4.974 28.340 1.00 98.50 328 GLY A CA 1
ATOM 2260 C C . GLY A 1 328 ? -8.051 4.031 28.409 1.00 98.50 328 GLY A C 1
ATOM 2261 O O . GLY A 1 328 ? -7.286 3.941 27.448 1.00 98.50 328 GLY A O 1
ATOM 2262 N N . TYR A 1 329 ? -7.859 3.390 29.561 1.00 98.81 329 TYR A N 1
ATOM 2263 C CA . TYR A 1 329 ? -6.736 2.497 29.847 1.00 98.81 329 TYR A CA 1
ATOM 2264 C C . TYR A 1 329 ? -7.256 1.117 30.250 1.00 98.81 329 TYR A C 1
ATOM 2266 O O . TYR A 1 329 ? -7.957 1.022 31.255 1.00 98.81 329 TYR A O 1
ATOM 2274 N N . GLN A 1 330 ? -6.867 0.062 29.534 1.00 98.62 330 GLN A N 1
ATOM 2275 C CA . GLN A 1 330 ? -7.180 -1.327 29.895 1.00 98.62 330 GLN A CA 1
ATOM 2276 C C . GLN A 1 330 ? -8.678 -1.652 29.995 1.00 98.62 330 GLN A C 1
ATOM 2278 O O . GLN A 1 330 ? -9.080 -2.441 30.841 1.00 98.62 330 GLN A O 1
ATOM 2283 N N . ASN A 1 331 ? -9.523 -1.043 29.161 1.00 98.88 331 ASN A N 1
ATOM 2284 C CA . ASN A 1 331 ? -10.956 -1.337 29.158 1.00 98.88 331 ASN A CA 1
ATOM 2285 C C . ASN A 1 331 ? -11.294 -2.485 28.198 1.00 98.88 331 ASN A C 1
ATOM 2287 O O . ASN A 1 331 ? -10.790 -2.519 27.074 1.00 98.88 331 ASN A O 1
ATOM 2291 N N . THR A 1 332 ? -12.202 -3.370 28.608 1.00 98.88 332 THR A N 1
ATOM 2292 C CA . THR A 1 332 ? -12.619 -4.548 27.839 1.00 98.88 332 THR A CA 1
ATOM 2293 C C . THR A 1 332 ? -14.132 -4.565 27.637 1.00 98.88 332 THR A C 1
ATOM 2295 O O . THR A 1 332 ? -14.894 -4.508 28.596 1.00 98.88 332 THR A O 1
ATOM 2298 N N . ALA A 1 333 ? -14.585 -4.689 26.392 1.00 98.88 333 ALA A N 1
ATOM 2299 C CA . ALA A 1 333 ? -15.974 -4.981 26.042 1.00 98.88 333 ALA A CA 1
ATOM 2300 C C . ALA A 1 333 ? -16.023 -6.313 25.275 1.00 98.88 333 ALA A C 1
ATOM 2302 O O . ALA A 1 333 ? -15.684 -6.370 24.090 1.00 98.88 333 ALA A O 1
ATOM 2303 N N . SER A 1 334 ? -16.402 -7.394 25.958 1.00 98.75 334 SER A N 1
ATOM 2304 C CA . SER A 1 334 ? -16.342 -8.771 25.439 1.00 98.75 334 SER A CA 1
ATOM 2305 C C . SER A 1 334 ? -17.711 -9.406 25.185 1.00 98.75 334 SER A C 1
ATOM 2307 O O . SER A 1 334 ? -17.809 -10.358 24.409 1.00 98.75 334 SER A O 1
ATOM 2309 N N . GLY A 1 335 ? -18.783 -8.856 25.758 1.00 98.56 335 GLY A N 1
ATOM 2310 C CA . GLY A 1 335 ? -20.149 -9.296 25.477 1.00 98.56 335 GLY A CA 1
ATOM 2311 C C . GLY A 1 335 ? -20.664 -8.838 24.105 1.00 98.56 335 GLY A C 1
ATOM 2312 O O . GLY A 1 335 ? -20.236 -7.819 23.558 1.00 98.56 335 GLY A O 1
ATOM 2313 N N . LEU A 1 336 ? -21.633 -9.567 23.541 1.00 98.69 336 LEU A N 1
ATOM 2314 C CA . LEU A 1 336 ? -22.392 -9.122 22.364 1.00 98.69 336 LEU A CA 1
ATOM 2315 C C . LEU A 1 336 ? -23.025 -7.749 22.636 1.00 98.69 336 LEU A C 1
ATOM 2317 O O . LEU A 1 336 ? -23.775 -7.606 23.597 1.00 98.69 336 LEU A O 1
ATOM 2321 N N . GLN A 1 337 ? -22.746 -6.759 21.784 1.00 98.69 337 GLN A N 1
ATOM 2322 C CA . GLN A 1 337 ? -23.221 -5.373 21.918 1.00 98.69 337 GLN A CA 1
ATOM 2323 C C . GLN A 1 337 ? -22.853 -4.710 23.258 1.00 98.69 337 GLN A C 1
ATOM 2325 O O . GLN A 1 337 ? -23.493 -3.739 23.664 1.00 98.69 337 GLN A O 1
ATOM 2330 N N . ALA A 1 338 ? -21.824 -5.215 23.944 1.00 98.81 338 ALA A N 1
ATOM 2331 C CA . ALA A 1 338 ? -21.327 -4.609 25.169 1.00 98.81 338 ALA A CA 1
ATOM 2332 C C . ALA A 1 338 ? -20.610 -3.285 24.881 1.00 98.81 338 ALA A C 1
ATOM 2334 O O . ALA A 1 338 ? -20.052 -3.074 23.800 1.00 98.81 338 ALA A O 1
ATOM 2335 N N . SER A 1 339 ? -20.592 -2.375 25.851 1.00 98.88 339 SER A N 1
ATOM 2336 C CA . SER A 1 339 ? -19.901 -1.099 25.672 1.00 98.88 339 SER A CA 1
ATOM 2337 C C . SER A 1 339 ? -19.235 -0.573 26.931 1.00 98.88 339 SER A C 1
ATOM 2339 O O . SER A 1 339 ? -19.777 -0.655 28.031 1.00 98.88 339 SER A O 1
ATOM 2341 N N . VAL A 1 340 ? -18.064 0.031 26.740 1.00 98.88 340 VAL A N 1
ATOM 2342 C CA . VAL A 1 340 ? -17.341 0.775 27.768 1.00 98.88 340 VAL A CA 1
ATOM 2343 C C . VAL A 1 340 ? -17.049 2.180 27.252 1.00 98.88 340 VAL A C 1
ATOM 2345 O O . VAL A 1 340 ? -16.315 2.372 26.282 1.00 98.88 340 VAL A O 1
ATOM 2348 N N . SER A 1 341 ? -17.608 3.192 27.910 1.00 98.50 341 SER A N 1
ATOM 2349 C CA . SER A 1 341 ? -17.440 4.593 27.492 1.00 98.50 341 SER A CA 1
ATOM 2350 C C . SER A 1 341 ? -16.062 5.176 27.839 1.00 98.50 341 SER A C 1
ATOM 2352 O O . SER A 1 341 ? -15.695 6.226 27.316 1.00 98.50 341 SER A O 1
ATOM 2354 N N . GLY A 1 342 ? -15.283 4.525 28.708 1.00 97.88 342 GLY A N 1
ATOM 2355 C CA . GLY A 1 342 ? -13.921 4.933 29.056 1.00 97.88 342 GLY A CA 1
ATOM 2356 C C . GLY A 1 342 ? -13.498 4.477 30.452 1.00 97.88 342 GLY A C 1
ATOM 2357 O O . GLY A 1 342 ? -14.066 3.543 31.010 1.00 97.88 342 GLY A O 1
ATOM 2358 N N . GLY A 1 343 ? -12.519 5.169 31.039 1.00 98.50 343 GLY A N 1
ATOM 2359 C CA . GLY A 1 343 ? -12.017 4.891 32.390 1.00 98.50 343 GLY A CA 1
ATOM 2360 C C . GLY A 1 343 ? -10.772 4.003 32.417 1.00 98.50 343 GLY A C 1
ATOM 2361 O O . GLY A 1 343 ? -9.986 4.011 31.465 1.00 98.50 343 GLY A O 1
ATOM 2362 N N . ASN A 1 344 ? -10.561 3.310 33.534 1.00 98.81 344 ASN A N 1
ATOM 2363 C CA . ASN A 1 344 ? -9.366 2.519 33.818 1.00 98.81 344 ASN A CA 1
ATOM 2364 C C . ASN A 1 344 ? -9.759 1.103 34.255 1.00 98.81 344 ASN A C 1
ATOM 2366 O O . ASN A 1 344 ? -10.323 0.950 35.331 1.00 98.81 344 ASN A O 1
ATOM 2370 N N . GLN A 1 345 ? -9.421 0.079 33.477 1.00 98.69 345 GLN A N 1
ATOM 2371 C CA . GLN A 1 345 ? -9.661 -1.319 33.853 1.00 98.69 345 GLN A CA 1
ATOM 2372 C C . GLN A 1 345 ? -11.145 -1.634 34.084 1.00 98.69 345 GLN A C 1
ATOM 2374 O O . GLN A 1 345 ? -11.495 -2.219 35.096 1.00 98.69 345 GLN A O 1
ATOM 2379 N N . ASN A 1 346 ? -12.028 -1.202 33.184 1.00 98.81 346 ASN A N 1
ATOM 2380 C CA . ASN A 1 346 ? -13.446 -1.563 33.233 1.00 98.81 346 ASN A CA 1
ATOM 2381 C C . ASN A 1 346 ? -13.748 -2.726 32.277 1.00 98.81 346 ASN A C 1
ATOM 2383 O O . ASN A 1 346 ? -13.246 -2.730 31.152 1.00 98.81 346 ASN A O 1
ATOM 2387 N N . GLU A 1 347 ? -14.610 -3.655 32.684 1.00 98.81 347 GLU A N 1
ATOM 2388 C CA . GLU A 1 347 ? -15.019 -4.818 31.898 1.00 98.81 347 GLU A CA 1
ATOM 2389 C C . GLU A 1 347 ? -16.544 -4.865 31.701 1.00 98.81 347 GLU A C 1
ATOM 2391 O O . GLU A 1 347 ? -17.319 -4.845 32.651 1.00 98.81 347 GLU A O 1
ATOM 2396 N N . ALA A 1 348 ? -16.994 -4.959 30.450 1.00 98.88 348 ALA A N 1
ATOM 2397 C CA . ALA A 1 348 ? -18.379 -5.255 30.088 1.00 98.88 348 ALA A CA 1
ATOM 2398 C C . ALA A 1 348 ? -18.427 -6.589 29.325 1.00 98.88 348 ALA A C 1
ATOM 2400 O O . ALA A 1 348 ? -18.154 -6.635 28.121 1.00 98.88 348 ALA A O 1
ATOM 2401 N N . SER A 1 349 ? -18.749 -7.681 30.020 1.00 98.69 349 SER A N 1
ATOM 2402 C CA . SER A 1 349 ? -18.712 -9.048 29.473 1.00 98.69 349 SER A CA 1
ATOM 2403 C C . SER A 1 349 ? -20.085 -9.699 29.304 1.00 98.69 349 SER A C 1
ATOM 2405 O O . SER A 1 349 ? -20.221 -10.643 28.523 1.00 98.69 349 SER A O 1
ATOM 2407 N N . GLY A 1 350 ? -21.127 -9.162 29.940 1.00 98.50 350 GLY A N 1
ATOM 2408 C CA . GLY A 1 350 ? -22.505 -9.579 29.684 1.00 98.50 350 GLY A CA 1
ATOM 2409 C C . GLY A 1 350 ? -23.022 -9.124 28.312 1.00 98.50 350 GLY A C 1
ATOM 2410 O O . GLY A 1 350 ? -22.591 -8.106 27.763 1.00 98.50 350 GLY A O 1
ATOM 2411 N N . HIS A 1 351 ? -23.983 -9.852 27.737 1.00 98.50 351 HIS A N 1
ATOM 2412 C CA . HIS A 1 351 ? -24.684 -9.386 26.533 1.00 98.50 351 HIS A CA 1
ATOM 2413 C C . HIS A 1 351 ? -25.399 -8.065 26.822 1.00 98.50 351 HIS A C 1
ATOM 2415 O O . HIS A 1 351 ? -26.070 -7.954 27.841 1.00 98.50 351 HIS A O 1
ATOM 2421 N N . PHE A 1 352 ? -25.270 -7.072 25.942 1.00 98.62 352 PHE A N 1
ATOM 2422 C CA . PHE A 1 352 ? -25.822 -5.721 26.119 1.00 98.62 352 PHE A CA 1
ATOM 2423 C C . PHE A 1 352 ? -25.322 -4.973 27.370 1.00 98.62 352 PHE A C 1
ATOM 2425 O O . PHE A 1 352 ? -25.906 -3.954 27.741 1.00 98.62 352 PHE A O 1
ATOM 2432 N N . ALA A 1 353 ? -24.268 -5.460 28.032 1.00 98.81 353 ALA A N 1
ATOM 2433 C CA . ALA A 1 353 ? -23.745 -4.836 29.239 1.00 98.81 353 ALA A CA 1
ATOM 2434 C C . ALA A 1 353 ? -23.102 -3.473 28.942 1.00 98.81 353 ALA A C 1
ATOM 2436 O O . ALA A 1 353 ? -22.535 -3.245 27.866 1.00 98.81 353 ALA A O 1
ATOM 2437 N N . HIS A 1 354 ? -23.161 -2.562 29.911 1.00 98.81 354 HIS A N 1
ATOM 2438 C CA . HIS A 1 354 ? -22.604 -1.222 29.768 1.00 98.81 354 HIS A CA 1
ATOM 2439 C C . HIS A 1 354 ? -21.822 -0.780 31.001 1.00 98.81 354 HIS A C 1
ATOM 2441 O O . HIS A 1 354 ? -22.331 -0.827 32.120 1.00 98.81 354 HIS A O 1
ATOM 2447 N N . VAL A 1 355 ? -20.623 -0.239 30.777 1.00 98.88 355 VAL A N 1
ATOM 2448 C CA . VAL A 1 355 ? -19.881 0.514 31.790 1.00 98.88 355 VAL A CA 1
ATOM 2449 C C . VAL A 1 355 ? -19.642 1.941 31.307 1.00 98.88 355 VAL A C 1
ATOM 2451 O O . VAL A 1 355 ? -18.925 2.182 30.334 1.00 98.88 355 VAL A O 1
ATOM 2454 N N . SER A 1 356 ? -20.214 2.928 31.998 1.00 98.44 356 SER A N 1
ATOM 2455 C CA . SER A 1 356 ? -20.075 4.334 31.589 1.00 98.44 356 SER A CA 1
ATOM 2456 C C . SER A 1 356 ? -18.705 4.935 31.937 1.00 98.44 356 SER A C 1
ATOM 2458 O O . SER A 1 356 ? -18.329 5.963 31.376 1.00 98.44 356 SER A O 1
ATOM 2460 N N . GLY A 1 357 ? -17.938 4.317 32.840 1.00 97.69 357 GLY A N 1
ATOM 2461 C CA . GLY A 1 357 ? -16.584 4.746 33.194 1.00 97.69 357 GLY A CA 1
ATOM 2462 C C . GLY A 1 357 ? -16.159 4.295 34.590 1.00 97.69 357 GLY A C 1
ATOM 2463 O O . GLY A 1 357 ? -16.676 3.320 35.125 1.00 97.69 357 GLY A O 1
ATOM 2464 N N . GLY A 1 358 ? -15.227 5.032 35.200 1.00 98.38 358 GLY A N 1
ATOM 2465 C CA . GLY A 1 358 ? -14.685 4.719 36.526 1.00 98.38 358 GLY A CA 1
ATOM 2466 C C . GLY A 1 358 ? -13.447 3.824 36.472 1.00 98.38 358 GLY A C 1
ATOM 2467 O O . GLY A 1 358 ? -12.705 3.870 35.483 1.00 98.38 358 GLY A O 1
ATOM 2468 N N . ARG A 1 359 ? -13.194 3.078 37.553 1.00 98.75 359 ARG A N 1
ATOM 2469 C CA . ARG A 1 359 ? -12.021 2.209 37.684 1.00 98.75 359 ARG A CA 1
ATOM 2470 C C . ARG A 1 359 ? -12.383 0.821 38.215 1.00 98.75 359 ARG A C 1
ATOM 2472 O O . ARG A 1 359 ? -12.980 0.769 39.280 1.00 98.75 359 ARG A O 1
ATOM 2479 N N . PHE A 1 360 ? -11.932 -0.263 37.585 1.00 98.56 360 PHE A N 1
ATOM 2480 C CA . PHE A 1 360 ? -12.224 -1.632 38.052 1.00 98.56 360 PHE A CA 1
ATOM 2481 C C . PHE A 1 360 ? -13.725 -1.926 38.168 1.00 98.56 360 PHE A C 1
ATOM 2483 O O . PHE A 1 360 ? -14.182 -2.455 39.171 1.00 98.56 360 PHE A O 1
ATOM 2490 N N . ASN A 1 361 ? -14.525 -1.502 37.194 1.00 98.81 361 ASN A N 1
ATOM 2491 C CA . ASN A 1 361 ? -15.954 -1.804 37.194 1.00 98.81 361 ASN A CA 1
ATOM 2492 C C . ASN A 1 361 ? -16.267 -2.953 36.234 1.00 98.81 361 ASN A C 1
ATOM 2494 O O . ASN A 1 361 ? -15.878 -2.881 35.070 1.00 98.81 361 ASN A O 1
ATOM 2498 N N . ASP A 1 362 ? -17.046 -3.927 36.703 1.00 98.75 362 ASP A N 1
ATOM 2499 C CA . ASP A 1 362 ? -17.401 -5.148 35.980 1.00 98.75 362 ASP A CA 1
ATOM 2500 C C . ASP A 1 362 ? -18.919 -5.239 35.767 1.00 98.75 362 ASP A C 1
ATOM 2502 O O . ASP A 1 362 ? -19.691 -5.344 36.719 1.00 98.75 362 ASP A O 1
ATOM 2506 N N . ALA A 1 363 ? -19.371 -5.244 34.516 1.00 98.75 363 ALA A N 1
ATOM 2507 C CA . ALA A 1 363 ? -20.750 -5.542 34.131 1.00 98.75 363 ALA A CA 1
ATOM 2508 C C . ALA A 1 363 ? -20.796 -6.913 33.432 1.00 98.75 363 ALA A C 1
ATOM 2510 O O . ALA A 1 363 ? -20.594 -7.020 32.219 1.00 98.75 363 ALA A O 1
ATOM 2511 N N . THR A 1 364 ? -21.021 -7.974 34.210 1.00 98.50 364 THR A N 1
ATOM 2512 C CA . THR A 1 364 ? -20.926 -9.375 33.752 1.00 98.50 364 THR A CA 1
ATOM 2513 C C . THR A 1 364 ? -22.291 -10.008 33.466 1.00 98.50 364 THR A C 1
ATOM 2515 O O . THR A 1 364 ? -22.370 -10.977 32.711 1.00 98.50 364 THR A O 1
ATOM 2518 N N . GLY A 1 365 ? -23.376 -9.456 34.016 1.00 98.25 365 GLY A N 1
ATOM 2519 C CA . GLY A 1 365 ? -24.743 -9.913 33.753 1.00 98.25 365 GLY A CA 1
ATOM 2520 C C . GLY A 1 365 ? -25.302 -9.435 32.408 1.00 98.25 365 GLY A C 1
ATOM 2521 O O . GLY A 1 365 ? -24.897 -8.402 31.871 1.00 98.25 365 GLY A O 1
ATOM 2522 N N . GLU A 1 366 ? -26.272 -10.164 31.850 1.00 98.56 366 GLU A N 1
ATOM 2523 C CA . GLU A 1 366 ? -27.008 -9.705 30.662 1.00 98.56 366 GLU A CA 1
ATOM 2524 C C . GLU A 1 366 ? -27.748 -8.393 30.962 1.00 98.56 366 GLU A C 1
ATOM 2526 O O . GLU A 1 366 ? -28.460 -8.288 31.960 1.00 98.56 366 GLU A O 1
ATOM 2531 N N . ALA A 1 367 ? -27.558 -7.396 30.096 1.00 98.50 367 ALA A N 1
ATOM 2532 C CA . ALA A 1 367 ? -28.041 -6.025 30.235 1.00 98.50 367 ALA A CA 1
ATOM 2533 C C . ALA A 1 367 ? -27.661 -5.360 31.574 1.00 98.50 367 ALA A C 1
ATOM 2535 O O . ALA A 1 367 ? -28.346 -4.442 32.031 1.00 98.50 367 ALA A O 1
ATOM 2536 N N . ALA A 1 368 ? -26.572 -5.811 32.204 1.00 98.62 368 ALA A N 1
ATOM 2537 C CA . ALA A 1 368 ? -26.055 -5.206 33.420 1.00 98.62 368 ALA A CA 1
ATOM 2538 C C . ALA A 1 368 ? -25.427 -3.835 33.137 1.00 98.62 368 ALA A C 1
ATOM 2540 O O . ALA A 1 368 ? -24.774 -3.626 32.109 1.00 98.62 368 ALA A O 1
ATOM 2541 N N . VAL A 1 369 ? -25.599 -2.895 34.068 1.00 98.75 369 VAL A N 1
ATOM 2542 C CA . VAL A 1 369 ? -25.087 -1.527 33.923 1.00 98.75 369 VAL A CA 1
ATOM 2543 C C . VAL A 1 369 ? -24.271 -1.115 35.139 1.00 98.75 369 VAL A C 1
ATOM 2545 O O . VAL A 1 369 ? -24.764 -1.145 36.266 1.00 98.75 369 VAL A O 1
ATOM 2548 N N . VAL A 1 370 ? -23.054 -0.625 34.900 1.00 98.75 370 VAL A N 1
ATOM 2549 C CA . VAL A 1 370 ? -22.284 0.123 35.898 1.00 98.75 370 VAL A CA 1
ATOM 2550 C C . VAL A 1 370 ? -22.063 1.551 35.414 1.00 98.75 370 VAL A C 1
ATOM 2552 O O . VAL A 1 370 ? -21.353 1.783 34.437 1.00 98.75 370 VAL A O 1
ATOM 2555 N N . THR A 1 371 ? -22.652 2.547 36.081 1.00 98.12 371 THR A N 1
ATOM 2556 C CA . THR A 1 371 ? -22.523 3.942 35.604 1.00 98.12 371 THR A CA 1
ATOM 2557 C C . THR A 1 371 ? -21.240 4.639 36.068 1.00 98.12 371 THR A C 1
ATOM 2559 O O . THR A 1 371 ? -20.893 5.701 35.555 1.00 98.12 371 THR A O 1
ATOM 2562 N N . GLY A 1 372 ? -20.483 4.042 36.993 1.00 96.50 372 GLY A N 1
ATOM 2563 C CA . GLY A 1 372 ? -19.167 4.532 37.397 1.00 96.50 372 GLY A CA 1
ATOM 2564 C C . GLY A 1 372 ? -18.738 4.052 38.780 1.00 96.50 372 GLY A C 1
ATOM 2565 O O . GLY A 1 372 ? -19.172 3.012 39.266 1.00 96.50 372 GLY A O 1
ATOM 2566 N N . GLY A 1 373 ? -17.879 4.839 39.431 1.00 98.12 373 GLY A N 1
ATOM 2567 C CA . GLY A 1 373 ? -17.296 4.488 40.726 1.00 98.12 373 GLY A CA 1
ATOM 2568 C C . GLY A 1 373 ? -16.049 3.620 40.589 1.00 98.12 373 GLY A C 1
ATOM 2569 O O . GLY A 1 373 ? -15.352 3.690 39.568 1.00 98.12 373 GLY A O 1
ATOM 2570 N N . ARG A 1 374 ? -15.737 2.868 41.646 1.00 98.69 374 ARG A N 1
ATOM 2571 C CA . ARG A 1 374 ? -14.544 2.034 41.712 1.00 98.69 374 ARG A CA 1
ATOM 2572 C C . ARG A 1 374 ? -14.844 0.637 42.257 1.00 98.69 374 ARG A C 1
ATOM 2574 O O . ARG A 1 374 ? -15.490 0.535 43.292 1.00 98.69 374 ARG A O 1
ATOM 2581 N N . ASP A 1 375 ? -14.275 -0.397 41.645 1.00 98.62 375 ASP A N 1
ATOM 2582 C CA . ASP A 1 375 ? -14.372 -1.781 42.131 1.00 98.62 375 ASP A CA 1
ATOM 2583 C C . ASP A 1 375 ? -15.841 -2.263 42.241 1.00 98.62 375 ASP A C 1
ATOM 2585 O O . ASP A 1 375 ? -16.193 -2.953 43.189 1.00 98.62 375 ASP A O 1
ATOM 2589 N N . ASN A 1 376 ? -16.738 -1.845 41.336 1.00 98.62 376 ASN A N 1
ATOM 2590 C CA . ASN A 1 376 ? -18.157 -2.228 41.376 1.00 98.62 376 ASN A CA 1
ATOM 2591 C C . ASN A 1 376 ? -18.473 -3.377 40.409 1.00 98.62 376 ASN A C 1
ATOM 2593 O O . ASN A 1 376 ? -18.049 -3.333 39.258 1.00 98.62 376 ASN A O 1
ATOM 2597 N N . THR A 1 377 ? -19.304 -4.333 40.825 1.00 98.69 377 THR A N 1
ATOM 2598 C CA . THR A 1 377 ? -19.695 -5.497 40.015 1.00 98.69 377 THR A CA 1
ATOM 2599 C C . THR A 1 377 ? -21.214 -5.596 39.853 1.00 98.69 377 THR A C 1
ATOM 2601 O O . THR A 1 377 ? -21.952 -5.776 40.818 1.00 98.69 377 THR A O 1
ATOM 2604 N N . ALA A 1 378 ? -21.705 -5.545 38.619 1.00 98.62 378 ALA A N 1
ATOM 2605 C CA . ALA A 1 378 ? -23.087 -5.844 38.262 1.00 98.62 378 ALA A CA 1
ATOM 2606 C C . ALA A 1 378 ? -23.161 -7.213 37.552 1.00 98.62 378 ALA A C 1
ATOM 2608 O O . ALA A 1 378 ? -22.987 -7.291 36.334 1.00 98.62 378 ALA A O 1
ATOM 2609 N N . ALA A 1 379 ? -23.373 -8.303 38.306 1.00 98.44 379 ALA A N 1
ATOM 2610 C CA . ALA A 1 379 ? -23.382 -9.668 37.760 1.00 98.44 379 ALA A CA 1
ATOM 2611 C C . ALA A 1 379 ? -24.771 -10.258 37.463 1.00 98.44 379 ALA A C 1
ATOM 2613 O O . ALA A 1 379 ? -24.872 -11.229 36.714 1.00 98.44 379 ALA A O 1
ATOM 2614 N N . GLY A 1 380 ? -25.838 -9.694 38.028 1.00 97.31 380 GLY A N 1
ATOM 2615 C CA . GLY A 1 380 ? -27.206 -10.160 37.797 1.00 97.31 380 GLY A CA 1
ATOM 2616 C C . GLY A 1 380 ? -27.779 -9.744 36.438 1.00 97.31 380 GLY A C 1
ATOM 2617 O O . GLY A 1 380 ? -27.359 -8.760 35.830 1.00 97.31 380 GLY A O 1
ATOM 2618 N N . ILE A 1 381 ? -28.803 -10.460 35.970 1.00 98.25 381 ILE A N 1
ATOM 2619 C CA . ILE A 1 381 ? -29.535 -10.092 34.745 1.00 98.25 381 ILE A CA 1
ATOM 2620 C C . ILE A 1 381 ? -30.341 -8.815 35.003 1.00 98.25 381 ILE A C 1
ATOM 2622 O O . ILE A 1 381 ? -31.083 -8.737 35.988 1.00 98.25 381 ILE A O 1
ATOM 2626 N N . ASN A 1 382 ? -30.250 -7.836 34.102 1.00 98.25 382 ASN A N 1
ATOM 2627 C CA . ASN A 1 382 ? -30.863 -6.510 34.237 1.00 98.25 382 ASN A CA 1
ATOM 2628 C C . ASN A 1 382 ? -30.472 -5.798 35.547 1.00 98.25 382 ASN A C 1
ATOM 2630 O O . ASN A 1 382 ? -31.277 -5.041 36.099 1.00 98.25 382 ASN A O 1
ATOM 2634 N N . SER A 1 383 ? -29.289 -6.085 36.102 1.00 98.25 383 SER A N 1
ATOM 2635 C CA . SER A 1 383 ? -28.843 -5.460 37.345 1.00 98.25 383 SER A CA 1
ATOM 2636 C C . SER A 1 383 ? -28.129 -4.131 37.099 1.00 98.25 383 SER A C 1
ATOM 2638 O O . SER A 1 383 ? -27.642 -3.849 36.001 1.00 98.25 383 SER A O 1
ATOM 2640 N N . ALA A 1 384 ? -28.083 -3.277 38.121 1.00 98.50 384 ALA A N 1
ATOM 2641 C CA . ALA A 1 384 ? -27.447 -1.971 38.003 1.00 98.50 384 ALA A CA 1
ATOM 2642 C C . ALA A 1 384 ? -26.665 -1.576 39.256 1.00 98.50 384 ALA A C 1
ATOM 2644 O O . ALA A 1 384 ? -27.205 -1.578 40.361 1.00 98.50 384 ALA A O 1
ATOM 2645 N N . VAL A 1 385 ? -25.425 -1.128 39.069 1.00 98.62 385 VAL A N 1
ATOM 2646 C CA . VAL A 1 385 ? -24.655 -0.424 40.099 1.00 98.62 385 VAL A CA 1
ATOM 2647 C C . VAL A 1 385 ? -24.361 0.987 39.610 1.00 98.62 385 VAL A C 1
ATOM 2649 O O . VAL A 1 385 ? -23.607 1.201 38.665 1.00 98.62 385 VAL A O 1
ATOM 2652 N N . LEU A 1 386 ? -24.980 1.987 40.228 1.00 97.69 386 LEU A N 1
ATOM 2653 C CA . LEU A 1 386 ? -24.887 3.351 39.711 1.00 97.69 386 LEU A CA 1
ATOM 2654 C C . LEU A 1 386 ? -23.549 4.011 40.094 1.00 97.69 386 LEU A C 1
ATOM 2656 O O . LEU A 1 386 ? -22.889 4.650 39.273 1.00 97.69 386 LEU A O 1
ATOM 2660 N N . ALA A 1 387 ? -23.103 3.853 41.337 1.00 97.06 387 ALA A N 1
ATOM 2661 C CA . ALA A 1 387 ? -21.869 4.473 41.807 1.00 97.06 387 ALA A CA 1
ATOM 2662 C C . ALA A 1 387 ? -21.319 3.774 43.057 1.00 97.06 387 ALA A C 1
ATOM 2664 O O . ALA A 1 387 ? -21.879 2.798 43.554 1.00 97.06 387 ALA A O 1
ATOM 2665 N N . GLY A 1 388 ? -20.245 4.342 43.609 1.00 97.69 388 GLY A N 1
ATOM 2666 C CA . GLY A 1 388 ? -19.686 3.955 44.901 1.00 97.69 388 GLY A CA 1
ATOM 2667 C C . GLY A 1 388 ? -18.416 3.122 44.787 1.00 97.69 388 GLY A C 1
ATOM 2668 O O . GLY A 1 388 ? -17.721 3.189 43.768 1.00 97.69 388 GLY A O 1
ATOM 2669 N N . TYR A 1 389 ? -18.097 2.416 45.869 1.00 98.62 389 TYR A N 1
ATOM 2670 C CA . TYR A 1 389 ? -16.876 1.629 46.011 1.00 98.62 389 TYR A CA 1
ATOM 2671 C C . TYR A 1 389 ? -17.187 0.209 46.487 1.00 98.62 389 TYR A C 1
ATOM 2673 O O . TYR A 1 389 ? -17.785 0.057 47.549 1.00 98.62 389 TYR A O 1
ATOM 2681 N N . LEU A 1 390 ? -16.740 -0.825 45.770 1.00 98.38 390 LEU A N 1
ATOM 2682 C CA . LEU A 1 390 ? -16.965 -2.227 46.161 1.00 98.38 390 LEU A CA 1
ATOM 2683 C C . LEU A 1 390 ? -18.444 -2.633 46.258 1.00 98.38 390 LEU A C 1
ATOM 2685 O O . LEU A 1 390 ? -18.802 -3.428 47.120 1.00 98.38 390 LEU A O 1
ATOM 2689 N N . ASN A 1 391 ? -19.326 -2.090 45.420 1.00 98.31 391 ASN A N 1
ATOM 2690 C CA . ASN A 1 391 ? -20.727 -2.512 45.404 1.00 98.31 391 ASN A CA 1
ATOM 2691 C C . ASN A 1 391 ? -20.952 -3.661 44.416 1.00 98.31 391 ASN A C 1
ATOM 2693 O O . ASN A 1 391 ? -20.400 -3.650 43.320 1.00 98.31 391 ASN A O 1
ATOM 2697 N N . SER A 1 392 ? -21.794 -4.620 44.790 1.00 98.25 392 SER A N 1
ATOM 2698 C CA . SER A 1 392 ? -22.037 -5.856 44.052 1.00 98.25 392 SER A CA 1
ATOM 2699 C C . SER A 1 392 ? -23.533 -6.147 43.896 1.00 98.25 392 SER A C 1
ATOM 2701 O O . SER A 1 392 ? -24.339 -5.901 44.796 1.00 98.25 392 SER A O 1
ATOM 2703 N N . THR A 1 393 ? -23.907 -6.706 42.748 1.00 98.19 393 THR A N 1
ATOM 2704 C CA . THR A 1 393 ? -25.139 -7.487 42.580 1.00 98.19 393 THR A CA 1
ATOM 2705 C C . THR A 1 393 ? -24.747 -8.895 42.147 1.00 98.19 393 THR A C 1
ATOM 2707 O O . THR A 1 393 ? -24.058 -9.030 41.134 1.00 98.19 393 THR A O 1
ATOM 2710 N N . ASP A 1 394 ? -25.199 -9.921 42.858 1.00 97.00 394 ASP A N 1
ATOM 2711 C CA . ASP A 1 394 ? -24.833 -11.320 42.633 1.00 97.00 394 ASP A CA 1
ATOM 2712 C C . ASP A 1 394 ? -25.384 -11.874 41.304 1.00 97.00 394 ASP A C 1
ATOM 2714 O O . ASP A 1 394 ? -26.447 -11.463 40.826 1.00 97.00 394 ASP A O 1
ATOM 2718 N N . ALA A 1 395 ? -24.670 -12.831 40.706 1.00 93.19 395 ALA A N 1
ATOM 2719 C CA . ALA A 1 395 ? -25.004 -13.430 39.412 1.00 93.19 395 ALA A CA 1
ATOM 2720 C C . ALA A 1 395 ? -26.336 -14.199 39.400 1.00 93.19 395 ALA A C 1
ATOM 2722 O O . ALA A 1 395 ? -26.974 -14.319 38.354 1.00 93.19 395 ALA A O 1
ATOM 2723 N N . ALA A 1 396 ? -26.786 -14.706 40.550 1.00 93.25 396 ALA A N 1
ATOM 2724 C CA . ALA A 1 396 ? -28.084 -15.360 40.687 1.00 93.25 396 ALA A CA 1
ATOM 2725 C C . ALA A 1 396 ? -29.256 -14.362 40.747 1.00 93.25 396 ALA A C 1
ATOM 2727 O O . ALA A 1 396 ? -30.420 -14.775 40.774 1.00 93.25 396 ALA A O 1
ATOM 2728 N N . THR A 1 397 ? -28.982 -13.053 40.787 1.00 93.12 397 THR A N 1
ATOM 2729 C CA . THR A 1 397 ? -30.025 -12.026 40.876 1.00 93.12 397 THR A CA 1
ATOM 2730 C C . THR A 1 397 ? -30.575 -11.617 39.518 1.00 93.12 397 THR A C 1
ATOM 2732 O O . THR A 1 397 ? -29.894 -11.622 38.493 1.00 93.12 397 THR A O 1
ATOM 2735 N N . SER A 1 398 ? -31.841 -11.208 39.529 1.00 95.94 398 SER A N 1
ATOM 2736 C CA . SER A 1 398 ? -32.488 -10.506 38.429 1.00 95.94 398 SER A CA 1
ATOM 2737 C C . SER A 1 398 ? -33.043 -9.176 38.932 1.00 95.94 398 SER A C 1
ATOM 2739 O O . SER A 1 398 ? -33.684 -9.142 39.983 1.00 95.94 398 SER A O 1
ATOM 2741 N N . HIS A 1 399 ? -32.813 -8.090 38.190 1.00 97.94 399 HIS A N 1
ATOM 2742 C CA . HIS A 1 399 ? -33.275 -6.734 38.526 1.00 97.94 399 HIS A CA 1
ATOM 2743 C C . HIS A 1 399 ? -32.779 -6.221 39.896 1.00 97.94 399 HIS A C 1
ATOM 2745 O O . HIS A 1 399 ? -33.482 -5.468 40.571 1.00 97.94 399 HIS A O 1
ATOM 2751 N N . GLY A 1 400 ? -31.592 -6.654 40.336 1.00 97.81 400 GLY A N 1
ATOM 2752 C CA . GLY A 1 400 ? -30.947 -6.143 41.549 1.00 97.81 400 GLY A CA 1
ATOM 2753 C C . GLY A 1 400 ? -30.304 -4.776 41.313 1.00 97.81 400 GLY A C 1
ATOM 2754 O O . GLY A 1 400 ? -29.768 -4.527 40.232 1.00 97.81 400 GLY A O 1
ATOM 2755 N N . SER A 1 401 ? -30.331 -3.879 42.301 1.00 98.00 401 SER A N 1
ATOM 2756 C CA . SER A 1 401 ? -29.717 -2.558 42.133 1.00 98.00 401 SER A CA 1
ATOM 2757 C C . SER A 1 401 ? -29.017 -2.000 43.366 1.00 98.00 401 SER A C 1
ATOM 2759 O O . SER A 1 401 ? -29.494 -2.112 44.494 1.00 98.00 401 SER A O 1
ATOM 2761 N N . VAL A 1 402 ? -27.888 -1.332 43.131 1.00 98.31 402 VAL A N 1
ATOM 2762 C CA . VAL A 1 402 ? -27.189 -0.521 44.130 1.00 98.31 402 VAL A CA 1
ATOM 2763 C C . VAL A 1 402 ? -27.032 0.897 43.597 1.00 98.31 402 VAL A C 1
ATOM 2765 O O . VAL A 1 402 ? -26.373 1.123 42.582 1.00 98.31 402 VAL A O 1
ATOM 2768 N N . CYS A 1 403 ? -27.624 1.882 44.268 1.00 97.12 403 CYS A N 1
ATOM 2769 C CA . CYS A 1 403 ? -27.519 3.273 43.822 1.00 97.12 403 CYS A CA 1
ATOM 2770 C C . CYS A 1 403 ? -26.195 3.936 44.240 1.00 97.12 403 CYS A C 1
ATOM 2772 O O . CYS A 1 403 ? -25.755 4.883 43.590 1.00 97.12 403 CYS A O 1
ATOM 2774 N N . GLY A 1 404 ? -25.537 3.451 45.296 1.00 96.25 404 GLY A N 1
ATOM 2775 C CA . GLY A 1 404 ? -24.271 4.000 45.773 1.00 96.25 404 GLY A CA 1
ATOM 2776 C C . GLY A 1 404 ? -23.777 3.357 47.068 1.00 96.25 404 GLY A C 1
ATOM 2777 O O . GLY A 1 404 ? -24.229 2.288 47.467 1.00 96.25 404 GLY A O 1
ATOM 2778 N N . GLY A 1 405 ? -22.860 4.043 47.752 1.00 97.50 405 GLY A N 1
ATOM 2779 C CA . GLY A 1 405 ? -22.300 3.593 49.029 1.00 97.50 405 GLY A CA 1
ATOM 2780 C C . GLY A 1 405 ? -21.033 2.753 48.879 1.00 97.50 405 GLY A C 1
ATOM 2781 O O . GLY A 1 405 ? -20.351 2.832 47.853 1.00 97.50 405 GLY A O 1
ATOM 2782 N N . GLN A 1 406 ? -20.702 1.998 49.925 1.00 98.25 406 GLN A N 1
ATOM 2783 C CA . GLN A 1 406 ? -19.496 1.181 49.989 1.00 98.25 406 GLN A CA 1
ATOM 2784 C C . GLN A 1 406 ? -19.802 -0.263 50.395 1.00 98.25 406 GLN A C 1
ATOM 2786 O O . GLN A 1 406 ? -20.440 -0.487 51.419 1.00 98.25 406 GLN A O 1
ATOM 2791 N N . SER A 1 407 ? -19.243 -1.247 49.692 1.00 98.00 407 SER A N 1
ATOM 2792 C CA . SER A 1 407 ? -19.314 -2.656 50.113 1.00 98.00 407 SER A CA 1
ATOM 2793 C C . SER A 1 407 ? -20.747 -3.180 50.278 1.00 98.00 407 SER A C 1
ATOM 2795 O O . SER A 1 407 ? -21.005 -3.976 51.177 1.00 98.00 407 SER A O 1
ATOM 2797 N N . ASN A 1 408 ? -21.693 -2.706 49.464 1.00 98.06 408 ASN A N 1
ATOM 2798 C CA . ASN A 1 408 ? -23.071 -3.196 49.477 1.00 98.06 408 ASN A CA 1
ATOM 2799 C C . ASN A 1 408 ? -23.241 -4.367 48.503 1.00 98.06 408 ASN A C 1
ATOM 2801 O O . ASN A 1 408 ? -22.675 -4.331 47.416 1.00 98.06 408 ASN A O 1
ATOM 2805 N N . ASP A 1 409 ? -24.044 -5.367 48.862 1.00 98.00 409 ASP A N 1
ATOM 2806 C CA . ASP A 1 409 ? -24.201 -6.604 48.096 1.00 98.00 409 ASP A CA 1
ATOM 2807 C C . ASP A 1 409 ? -25.673 -7.025 47.948 1.00 98.00 409 ASP A C 1
ATOM 2809 O O . ASP A 1 409 ? -26.383 -7.313 48.916 1.00 98.00 409 ASP A O 1
ATOM 2813 N N . VAL A 1 410 ? -26.169 -7.056 46.717 1.00 98.12 410 VAL A N 1
ATOM 2814 C CA . VAL A 1 410 ? -27.526 -7.516 46.409 1.00 98.12 410 VAL A CA 1
ATOM 2815 C C . VAL A 1 410 ? -27.475 -8.972 45.972 1.00 98.12 410 VAL A C 1
ATOM 2817 O O . VAL A 1 410 ? -27.035 -9.250 44.865 1.00 98.12 410 VAL A O 1
ATOM 2820 N N . GLN A 1 411 ? -27.962 -9.892 46.811 1.00 97.38 411 GLN A N 1
ATOM 2821 C CA . GLN A 1 411 ? -27.963 -11.340 46.537 1.00 97.38 411 GLN A CA 1
ATOM 2822 C C . GLN A 1 411 ? -29.359 -11.909 46.240 1.00 97.38 411 GLN A C 1
ATOM 2824 O O . GLN A 1 411 ? -29.511 -13.099 45.966 1.00 97.38 411 GLN A O 1
ATOM 2829 N N . ALA A 1 412 ? -30.398 -11.072 46.263 1.00 95.62 412 ALA A N 1
ATOM 2830 C CA . ALA A 1 412 ? -31.764 -11.465 45.945 1.00 95.62 412 ALA A CA 1
ATOM 2831 C C . ALA A 1 412 ? -32.342 -10.659 44.779 1.00 95.62 412 ALA A C 1
ATOM 2833 O O . ALA A 1 412 ? -32.039 -9.483 44.587 1.00 95.62 412 ALA A O 1
ATOM 2834 N N . SER A 1 413 ? -33.207 -11.308 43.997 1.00 97.31 413 SER A N 1
ATOM 2835 C CA . SER A 1 413 ? -33.861 -10.671 42.850 1.00 97.31 413 SER A CA 1
ATOM 2836 C C . SER A 1 413 ? -34.830 -9.566 43.282 1.00 97.31 413 SER A C 1
ATOM 2838 O O . SER A 1 413 ? -35.493 -9.682 44.316 1.00 97.31 413 SER A O 1
ATOM 2840 N N . TYR A 1 414 ? -34.943 -8.530 42.448 1.00 97.69 414 TYR A N 1
ATOM 2841 C CA . TYR A 1 414 ? -35.771 -7.333 42.650 1.00 97.69 414 TYR A CA 1
ATOM 2842 C C . TYR A 1 414 ? -35.437 -6.522 43.910 1.00 97.69 414 TYR A C 1
ATOM 2844 O O . TYR A 1 414 ? -36.261 -5.727 44.365 1.00 97.69 414 TYR A O 1
ATOM 2852 N N . SER A 1 415 ? -34.254 -6.727 44.487 1.00 97.69 415 SER A N 1
ATOM 2853 C CA . SER A 1 415 ? -33.826 -6.037 45.700 1.00 97.69 415 SER A CA 1
ATOM 2854 C C . SER A 1 415 ? -32.956 -4.822 45.386 1.00 97.69 415 SER A C 1
ATOM 2856 O O . SER A 1 415 ? -32.220 -4.795 44.397 1.00 97.69 415 SER A O 1
ATOM 2858 N N . THR A 1 416 ? -33.034 -3.806 46.244 1.00 97.88 416 THR A N 1
ATOM 2859 C CA . THR A 1 416 ? -32.356 -2.521 46.041 1.00 97.88 416 THR A CA 1
ATOM 2860 C C . THR A 1 416 ? -31.652 -2.050 47.303 1.00 97.88 416 THR A C 1
ATOM 2862 O O . THR A 1 416 ? -32.230 -2.033 48.387 1.00 97.88 416 THR A O 1
ATOM 2865 N N . ILE A 1 417 ? -30.419 -1.578 47.155 1.00 98.19 417 ILE A N 1
ATOM 2866 C CA . ILE A 1 417 ? -29.706 -0.831 48.191 1.00 98.19 417 ILE A CA 1
ATOM 2867 C C . ILE A 1 417 ? -29.483 0.591 47.673 1.00 98.19 417 ILE A C 1
ATOM 2869 O O . ILE A 1 417 ? -28.753 0.807 46.707 1.00 98.19 417 ILE A O 1
ATOM 2873 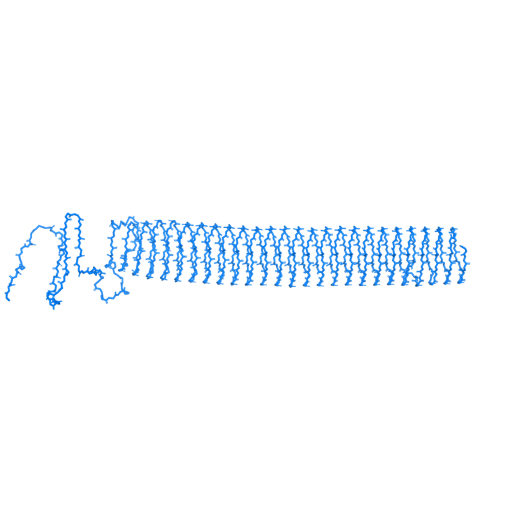N N . LEU A 1 418 ? -30.112 1.586 48.298 1.00 96.94 418 LEU A N 1
ATOM 2874 C CA . LEU A 1 418 ? -29.960 2.984 47.877 1.00 96.94 418 LEU A CA 1
ATOM 2875 C C . LEU A 1 418 ? -28.583 3.560 48.255 1.00 96.94 418 LEU A C 1
ATOM 2877 O O . LEU A 1 418 ? -28.078 4.455 47.579 1.00 96.94 418 LEU A O 1
ATOM 2881 N N . GLY A 1 419 ? -27.957 3.050 49.317 1.00 95.19 419 GLY A N 1
ATOM 2882 C CA . GLY A 1 419 ? -26.645 3.495 49.777 1.00 95.19 419 GLY A CA 1
ATOM 2883 C C . GLY A 1 419 ? -26.217 2.826 51.081 1.00 95.19 419 GLY A C 1
ATOM 2884 O O . GLY A 1 419 ? -26.728 1.772 51.454 1.00 95.19 419 GLY A O 1
ATOM 2885 N N . GLY A 1 420 ? -25.293 3.468 51.797 1.00 96.31 420 GLY A N 1
ATOM 2886 C CA . GLY A 1 420 ? -24.774 2.967 53.072 1.00 96.31 420 GLY A CA 1
ATOM 2887 C C . GLY A 1 420 ? -23.494 2.143 52.927 1.00 96.31 420 GLY A C 1
ATOM 2888 O O . GLY A 1 420 ? -22.830 2.209 51.887 1.00 96.31 420 GLY A O 1
ATOM 2889 N N . GLN A 1 421 ? -23.127 1.413 53.983 1.00 97.88 421 GLN A N 1
ATOM 2890 C CA . GLN A 1 421 ? -21.887 0.635 54.032 1.00 97.88 421 GLN A CA 1
ATOM 2891 C C . GLN A 1 421 ? -22.120 -0.807 54.489 1.00 97.88 421 GLN A C 1
ATOM 2893 O O . GLN A 1 421 ? -22.594 -1.021 55.600 1.00 97.88 421 GLN A O 1
ATOM 2898 N N . GLY A 1 422 ? -21.684 -1.796 53.712 1.00 97.19 422 GLY A N 1
ATOM 2899 C CA . GLY A 1 422 ? -21.689 -3.192 54.166 1.00 97.19 422 GLY A CA 1
ATOM 2900 C C . GLY A 1 422 ? -23.079 -3.827 54.227 1.00 97.19 422 GLY A C 1
ATOM 2901 O O . GLY A 1 422 ? -23.283 -4.745 55.017 1.00 97.19 422 GLY A O 1
ATOM 2902 N N . ASN A 1 423 ? -24.060 -3.314 53.480 1.00 97.50 423 ASN A N 1
ATOM 2903 C CA . ASN A 1 423 ? -25.419 -3.854 53.508 1.00 97.50 423 ASN A CA 1
ATOM 2904 C C . ASN A 1 423 ? -25.572 -5.029 52.537 1.00 97.50 423 ASN A C 1
ATOM 2906 O O . ASN A 1 423 ? -25.022 -4.999 51.442 1.00 97.50 423 ASN A O 1
ATOM 2910 N N . THR A 1 424 ? -26.383 -6.021 52.898 1.00 97.50 424 THR A N 1
ATOM 2911 C CA . THR A 1 424 ? -26.651 -7.213 52.088 1.00 97.50 424 THR A CA 1
ATOM 2912 C C . THR A 1 424 ? -28.152 -7.473 51.970 1.00 97.50 424 THR A C 1
ATOM 2914 O O . THR A 1 424 ? -28.878 -7.425 52.966 1.00 97.50 424 THR A O 1
ATOM 2917 N N . THR A 1 425 ? -28.645 -7.804 50.775 1.00 97.12 425 THR A N 1
ATOM 2918 C CA . THR A 1 425 ? -30.044 -8.242 50.600 1.00 97.12 425 THR A CA 1
ATOM 2919 C C . THR A 1 425 ? -30.141 -9.720 50.222 1.00 97.12 425 THR A C 1
ATOM 2921 O O . THR A 1 425 ? -29.681 -10.110 49.157 1.00 97.12 425 THR A O 1
ATOM 2924 N N . LEU A 1 426 ? -30.751 -10.546 51.088 1.00 96.56 426 LEU A N 1
ATOM 2925 C CA . LEU A 1 426 ? -30.997 -11.983 50.850 1.00 96.56 426 LEU A CA 1
ATOM 2926 C C . LEU A 1 426 ? -32.474 -12.312 50.564 1.00 96.56 426 LEU A C 1
ATOM 2928 O O . LEU A 1 426 ? -32.784 -13.386 50.055 1.00 96.56 426 LEU A O 1
ATOM 2932 N N . GLY A 1 427 ? -33.397 -11.412 50.914 1.00 92.44 427 GLY A N 1
ATOM 2933 C CA . GLY A 1 427 ? -34.832 -11.586 50.680 1.00 92.44 427 GLY A CA 1
ATOM 2934 C C . GLY A 1 427 ? -35.265 -11.010 49.335 1.00 92.44 427 GLY A C 1
ATOM 2935 O O . GLY A 1 427 ? -34.780 -9.953 48.935 1.00 92.44 427 GLY A O 1
ATOM 2936 N N . TYR A 1 428 ? -36.188 -11.686 48.651 1.00 96.69 428 TYR A N 1
ATOM 2937 C CA . TYR A 1 428 ? -36.760 -11.235 47.379 1.00 96.69 428 TYR A CA 1
ATOM 2938 C C . TYR A 1 428 ? -37.482 -9.891 47.541 1.00 96.69 428 TYR A C 1
ATOM 2940 O O . TYR A 1 428 ? -38.333 -9.760 48.423 1.00 96.69 428 TYR A O 1
ATOM 2948 N N . GLY A 1 429 ? -37.205 -8.921 46.666 1.00 96.38 429 GLY A N 1
ATOM 2949 C CA . GLY A 1 429 ? -37.921 -7.642 46.638 1.00 96.38 429 GLY A CA 1
ATOM 2950 C C . GLY A 1 429 ? -37.661 -6.735 47.846 1.00 96.38 429 GLY A C 1
ATOM 2951 O O . GLY A 1 429 ? -38.552 -5.976 48.231 1.00 96.38 429 GLY A O 1
ATOM 2952 N N . SER A 1 430 ? -36.500 -6.864 48.488 1.00 96.94 430 SER A N 1
ATOM 2953 C CA . SER A 1 430 ? -36.151 -6.137 49.713 1.00 96.94 430 SER A CA 1
ATOM 2954 C C . SER A 1 430 ? -35.388 -4.843 49.423 1.00 96.94 430 SER A C 1
ATOM 2956 O O . SER A 1 430 ? -34.660 -4.742 48.438 1.00 96.94 430 SER A 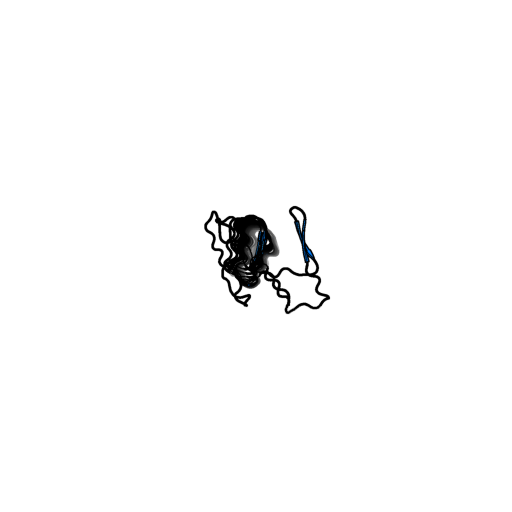O 1
ATOM 2958 N N . VAL A 1 431 ? -35.541 -3.842 50.292 1.00 97.75 431 VAL A N 1
ATOM 2959 C CA . VAL A 1 431 ? -34.955 -2.506 50.118 1.00 97.75 431 VAL A CA 1
ATOM 2960 C C . VAL A 1 431 ? -34.181 -2.081 51.363 1.00 97.75 431 VAL A C 1
ATOM 2962 O O . VAL A 1 431 ? -34.701 -2.161 52.474 1.00 97.75 431 VAL A O 1
ATOM 2965 N N . VAL A 1 432 ? -32.960 -1.579 51.174 1.00 97.19 432 VAL A N 1
ATOM 2966 C CA . VAL A 1 432 ? -32.163 -0.906 52.214 1.00 97.19 432 VAL A CA 1
ATOM 2967 C C . VAL A 1 432 ? -31.953 0.551 51.814 1.00 97.19 432 VAL A C 1
ATOM 2969 O O . VAL A 1 432 ? -31.503 0.828 50.700 1.00 97.19 432 VAL A O 1
ATOM 2972 N N . LEU A 1 433 ? -32.290 1.489 52.701 1.00 94.25 433 LEU A N 1
ATOM 2973 C CA . LEU A 1 433 ? -32.284 2.918 52.375 1.00 94.25 433 LEU A CA 1
ATOM 2974 C C . LEU A 1 433 ? -30.907 3.587 52.561 1.00 94.25 433 LEU A C 1
ATOM 2976 O O . LEU A 1 433 ? -30.579 4.482 51.783 1.00 94.25 433 LEU A O 1
ATOM 2980 N N . GLY A 1 434 ? -30.079 3.177 53.530 1.00 85.06 434 GLY A N 1
ATOM 2981 C CA . GLY A 1 434 ? -28.751 3.788 53.696 1.00 85.06 434 GLY A CA 1
ATOM 2982 C C . GLY A 1 434 ? -27.942 3.465 54.957 1.00 85.06 434 GLY A C 1
ATOM 2983 O O . GLY A 1 434 ? -27.050 4.243 55.295 1.00 85.06 434 GLY A O 1
ATOM 2984 N N . SER A 1 435 ? -28.223 2.373 55.670 1.00 90.56 435 SER A N 1
ATOM 2985 C CA . SER A 1 435 ? -27.562 2.045 56.948 1.00 90.56 435 SER A CA 1
ATOM 2986 C C . SER A 1 435 ? -26.153 1.429 56.814 1.00 90.56 435 SER A C 1
ATOM 2988 O O . SER A 1 435 ? -25.538 1.439 55.745 1.00 90.56 435 SER A O 1
ATOM 2990 N N . THR A 1 436 ? -25.615 0.909 57.922 1.00 95.19 436 THR A N 1
ATOM 2991 C CA . THR A 1 436 ? -24.356 0.165 57.983 1.00 95.19 436 THR A CA 1
ATOM 2992 C C . THR A 1 436 ? -24.555 -1.271 58.477 1.00 95.19 436 THR A C 1
ATOM 2994 O O . THR A 1 436 ? -25.204 -1.505 59.496 1.00 95.19 436 THR A O 1
ATOM 2997 N N . ASN A 1 437 ? -23.958 -2.238 57.773 1.00 95.44 437 ASN A N 1
ATOM 2998 C CA . ASN A 1 437 ? -23.940 -3.666 58.115 1.00 95.44 437 ASN A CA 1
ATOM 2999 C C . ASN A 1 437 ? -25.328 -4.300 58.330 1.00 95.44 437 ASN A C 1
ATOM 3001 O O . ASN A 1 437 ? -25.508 -5.119 59.236 1.00 95.44 437 ASN A O 1
ATOM 3005 N N . LEU A 1 438 ? -26.325 -3.922 57.524 1.00 95.31 438 LEU A N 1
ATOM 3006 C CA . LEU A 1 438 ? -27.643 -4.556 57.562 1.00 95.31 438 LEU A CA 1
ATOM 3007 C C . LEU A 1 438 ? -27.740 -5.752 56.625 1.00 95.31 438 LEU A C 1
ATOM 3009 O O . LEU A 1 438 ? -27.227 -5.731 55.513 1.00 95.31 438 LEU A O 1
ATOM 3013 N N . THR A 1 439 ? -28.499 -6.763 57.040 1.00 96.31 439 THR A N 1
ATOM 3014 C CA . THR A 1 439 ? -28.845 -7.905 56.192 1.00 96.31 439 THR A CA 1
ATOM 3015 C C . THR A 1 439 ? -30.353 -8.111 56.195 1.00 96.31 439 THR A C 1
ATOM 3017 O O . THR A 1 439 ? -30.937 -8.402 57.240 1.00 96.31 439 THR A O 1
ATOM 3020 N N . THR A 1 440 ? -31.007 -7.979 55.038 1.00 96.12 440 THR A N 1
ATOM 3021 C CA . THR A 1 440 ? -32.424 -8.361 54.916 1.00 96.12 440 THR A CA 1
ATOM 3022 C C . THR A 1 440 ? -32.511 -9.873 54.756 1.00 96.12 440 THR A C 1
ATOM 3024 O O . THR A 1 440 ? -31.876 -10.413 53.850 1.00 96.12 440 THR A O 1
ATOM 3027 N N . THR A 1 441 ? -33.317 -10.546 55.570 1.00 94.25 441 THR A N 1
ATOM 3028 C CA . THR A 1 441 ? -33.493 -12.010 55.522 1.00 94.25 441 THR A CA 1
ATOM 3029 C C . THR A 1 441 ? -34.903 -12.431 55.120 1.00 94.25 441 THR A C 1
ATOM 3031 O O . THR A 1 441 ? -35.108 -13.579 54.737 1.00 94.25 441 THR A O 1
ATOM 3034 N N . MET A 1 442 ? -35.875 -11.517 55.179 1.00 93.44 442 MET A N 1
ATOM 3035 C CA . MET A 1 442 ? -37.254 -11.764 54.760 1.00 93.44 442 MET A CA 1
ATOM 3036 C C . MET A 1 442 ? -37.540 -11.128 53.399 1.00 93.44 442 MET A C 1
ATOM 3038 O O . MET A 1 442 ? -36.940 -10.114 53.039 1.00 93.44 442 MET A O 1
ATOM 3042 N N . ASN A 1 443 ? -38.481 -11.710 52.656 1.00 96.00 443 ASN A N 1
ATOM 3043 C CA . ASN A 1 443 ? -38.969 -11.143 51.400 1.00 96.00 443 ASN A CA 1
ATOM 3044 C C . ASN A 1 443 ? -39.745 -9.844 51.659 1.00 96.00 443 ASN A C 1
ATOM 3046 O O . ASN A 1 443 ? -40.473 -9.747 52.648 1.00 96.00 443 ASN A O 1
ATOM 3050 N N . HIS A 1 444 ? -39.625 -8.882 50.744 1.00 96.00 444 HIS A N 1
ATOM 3051 C CA . HIS A 1 444 ? -40.287 -7.574 50.793 1.00 96.00 444 HIS A CA 1
ATOM 3052 C C . HIS A 1 444 ? -39.965 -6.763 52.052 1.00 96.00 444 HIS A C 1
ATOM 3054 O O . HIS A 1 444 ? -40.786 -5.986 52.544 1.00 96.00 444 HIS A O 1
ATOM 3060 N N . GLN A 1 445 ? -38.766 -6.955 52.598 1.00 94.81 445 GLN A N 1
ATOM 3061 C CA . GLN A 1 445 ? -38.330 -6.268 53.801 1.00 94.81 445 GLN A CA 1
ATOM 3062 C C . GLN A 1 445 ? -37.762 -4.897 53.437 1.00 94.81 445 GLN A C 1
ATOM 3064 O O . GLN A 1 445 ? -36.878 -4.797 52.590 1.00 94.81 445 GLN A O 1
ATOM 3069 N N . ILE A 1 446 ? -38.240 -3.847 54.104 1.00 96.06 446 ILE A N 1
ATOM 3070 C CA . ILE A 1 446 ? -37.686 -2.496 53.983 1.00 96.06 446 ILE A CA 1
ATOM 3071 C C . ILE A 1 446 ? -36.953 -2.177 55.278 1.00 96.06 446 ILE A C 1
ATOM 3073 O O . ILE A 1 446 ? -37.552 -2.198 56.356 1.00 96.06 446 ILE A O 1
ATOM 3077 N N . LEU A 1 447 ? -35.660 -1.903 55.167 1.00 93.06 447 LEU A N 1
ATOM 3078 C CA . LEU A 1 447 ? -34.816 -1.486 56.273 1.00 93.06 447 LEU A CA 1
ATOM 3079 C C . LEU A 1 447 ? -34.250 -0.079 56.026 1.00 93.06 447 LEU A C 1
ATOM 3081 O O . LEU A 1 447 ? -34.081 0.316 54.867 1.00 93.06 447 LEU A O 1
ATOM 3085 N N . PRO A 1 448 ? -33.984 0.683 57.102 1.00 87.31 448 PRO A N 1
ATOM 3086 C CA . PRO A 1 448 ? -33.335 1.986 57.001 1.00 87.31 448 PRO A CA 1
ATOM 3087 C C . PRO A 1 448 ? -31.932 1.917 56.391 1.00 87.31 448 PRO A C 1
ATOM 3089 O O . PRO A 1 448 ? -31.318 0.829 56.352 1.00 87.31 448 PRO A O 1
#

Radius of gyration: 42.71 Å; chains: 1; bounding box: 94×36×140 Å

Foldseek 3Di:
DDDDDDDDDDDDDDDPDPPPDDDPVPDDVPQDFDWDDDDPDTDTPNDDDFFFDPPPDQFAWQLGREAEDPDQAQPPVADRREHQEYEADYQEHENTHLEYYYDENEYAYEDNEYHEYEYQEYHQAHVEYEYEDENEYARYHCEYECYEYCEYEQAHVEYEPYEENEYENAHCEYEPYEECEYQAAHVEYEDYEYNAYQHYHPEYNNYEENAYRHYHCEYECYEYLEEQCEHCEYADYEAQEYQQEHVEYECYEANEYQRYACEYEPYEENEYRQAHNEYENYEYCEYENAHPEYECYEYNEYNQAHCEYEDYEECEYEQAHCEYEPYEENEYENAHVEYEPYEENEYENAHCEYEPYEECEYEQAHVEYEPYEYNEYGQDHVEYEDYEECHYEDNPEAHEYECYEYNEYEDEYLEYEPYAECEYEPAHNEYEDYYYNHYHDYHNHYYD

Sequence (448 aa):
MTTLTLAALAALGAPAQAEVLYDASQTNPADTCKIVAVGNEVTFQGCNININNGSWSTASANGLGNLIVGYNENSNNATRVGSHNVVVGPQHEYTSYGAVISGHSHAVTERYGVALGGQGHLASGAFATVVGGYGSEATQGYASVFGGASNETSGRYATVSGGLANTATGDYAAVVGGEGNRAEGQSALAAGGTANTAFATASVASGGSDNQALRSYTAIYGGSDGLADAQYAVVVGGYGGQGLGFYGLVLGGYEDRAESLYAVAMGGQGNVASGDRSVVVGGRESVASGARASILGGYNSDATGNLATVCGGYQNHATGNHAVVSGGYQNTASGLQASVSGGNQNEASGHFAHVSGGRFNDATGEAAVVTGGRDNTAAGINSAVLAGYLNSTDAATSHGSVCGGQSNDVQASYSTILGGQGNTTLGYGSVVLGSTNLTTTMNHQILP

Secondary structure (DSSP, 8-state):
----------SS-----------GGG--TT---EEEEETTEEEEES-------SSS-TT--SS-S-EEES----TT------BS-EEESSS-EE-SBS-EEEEES-EE-STT-EEEEEE--EE-STT-EEESSBS-EE-STT-EE-SSBS-EE-STT-EE-S-BS-EE-STT-EE-SSBS-EE-STT-EE-SSBS-EE-STT-EE-SSBS-EE-STT-EE-S-BS-EE-STT-EE-SSBS-EE-STT-EE-SSBS-EE-STT-EE-SSBS-EE-STT-EE-S-BS-EE-STT-EE-S-BS-EE-STT-EE-SSBS-EE-STT-EE-S-BS-EE-STT-EE-S-BS-EE-STT-EE-S-BS-EE-STT-EE-S-BS-EE-SBT-EE-SSBS-EE-TT-BS-EE-S-BS-EE-STT-EE-S-BS-EE-STT-EE-S-BS-EE-STT-EE-